Protein 7ULC (pdb70)

Foldseek 3Di:
DLQCQLVQLVVLQVVADFKHFDLVLLLVVLVVCLVVLDFFDAQDPPLADADPPQLNLLSLCLLLLLQADQDDPVHQWDDAPHDIDGHSSLSSNLSNVCVVVPNSLLFLVCQLPPDLVNQQVSRPDPDGGPPSVVSSVQSNLSSVLCVPPVVSTCLSLLVVQVQALSSSLVSCVVRRVSQQDWADAPRHIHGQSQSSSVSLVVLCRNVVCDDSNPHDPNLPGFARQGQQLLLLCVVSVGMDGHPVVLVCLQVLPEDEPRPSVSSSSSSSSRVSLVSSQVSNVVSVNHDRSHRSNSSSSVVSVDDDPPRRHTHHYRD/DVQCQLVQLVVLQVPPDFKHFDLVLLLVVLLVCLVVLPFFDAQDPPLADDDDDQLNLLSLLLLLLLQAAQDDPVGQWADAPRDIDGHSSLSSNLSRVCVVVPNSLLFLVCQLPPDLVNQQVSSPDPDGGPPSVVSSVQSNLSSVLCVPPVVSGVLSLLVVQVQALSSSLVSCVVRRQQQQDWADAPRHIHGQSQSSNVSLVVLCRRVVCDDSNPHPPNLPRFARQGQQLLLLCVVSVRMDGDPVVLVCQQVLPADEPRPSNSSNSRSSSRVSLVSSQVSNVVSVNHDRSHRSNSRSSVVSVPDDPPRRHTHHYDDDTDD

GO terms:
  GO:0106432 queuosine nucleosidase activity (F, EXP)

Solvent-accessible surface area: 24780 Å² total; per-residue (Å²): 66,98,8,0,1,43,25,7,0,62,57,1,37,117,64,20,130,14,2,108,16,46,104,101,13,6,33,119,30,0,102,48,7,14,85,151,129,18,96,10,69,125,33,49,127,127,10,8,43,77,76,48,104,68,24,11,0,8,3,0,0,2,0,0,0,0,10,32,10,18,12,16,125,108,110,3,79,0,106,25,86,74,39,96,49,56,20,32,57,0,0,0,0,0,3,33,46,4,18,93,139,57,36,65,3,27,66,7,76,49,0,23,131,2,67,100,103,46,0,35,98,12,5,52,44,106,40,99,3,14,55,8,82,70,0,2,103,6,2,85,27,0,0,55,23,0,51,152,131,24,66,17,104,0,6,50,0,10,72,77,7,61,123,21,0,2,17,0,0,10,30,0,3,52,6,0,59,19,2,57,33,32,17,43,4,135,34,24,12,2,1,0,3,26,35,0,0,28,0,0,0,9,0,72,7,9,24,111,25,66,68,12,0,13,19,125,28,13,47,79,3,7,1,4,2,24,39,44,1,1,20,0,0,39,80,33,24,0,0,108,14,20,110,58,1,68,72,55,4,48,147,128,75,98,0,96,42,36,25,64,34,12,0,3,0,25,0,1,0,1,20,0,0,11,39,0,65,110,14,0,42,96,90,73,24,87,21,52,5,8,44,0,6,47,8,0,62,32,50,5,77,148,36,72,109,85,31,24,21,32,10,18,26,82,146,84,168,18,14,1,42,85,27,0,53,124,2,15,49,57,2,8,10,2,3,8,21,23,54,12,7,30,112,27,0,117,48,10,12,85,149,116,17,95,16,71,127,35,49,127,120,9,9,38,64,87,46,104,68,25,8,0,7,2,0,0,1,0,0,0,0,10,3,4,16,17,17,123,105,121,3,82,2,100,26,88,72,38,82,44,66,20,29,54,0,0,0,0,0,2,33,45,6,22,97,139,58,39,62,2,26,66,8,75,54,0,23,127,2,67,106,107,49,0,36,99,12,5,54,46,98,40,102,3,18,48,6,84,43,0,1,52,0,1,86,27,0,0,41,16,0,54,136,140,25,63,20,102,0,6,56,0,10,74,78,6,58,127,21,0,6,29,0,0,82,38,0,14,91,6,0,26,5,1,94,27,33,18,87,6,95,81,60,87,1,69,0,18,28,11,0,1,29,0,0,0,7,0,73,7,9,25,115,25,66,69,10,0,13,22,126,31,15,47,74,2,6,1,4,3,25,39,46,1,1,20,1,0,39,82,39,24,0,0,61,11,1,5,51,4,67,70,45,4,50,145,139,67,94,0,84,42,39,21,51,23,12,0,2,0,28,0,2,0,1,7,0,0,11,26,0,66,110,14,0,44,95,106,68,22,88,18,52,5,7,45,0,5,46,5,0,65,33,56,4,70,148,39,76,109,83,28,23,19,47,11,24,15,65,45,133,23,127,152

B-factor: mean 34.34, std 12.75, range [13.86, 100.75]

Nearest PDB structures (foldseek):
  7ulc-assembly1_A  TM=1.003E+00  e=1.151E-54  Sphaerobacter thermophilus DSM 20745
  7u1o-assembly1_A  TM=1.002E+00  e=2.407E-52  Sphaerobacter thermophilus DSM 20745
  7u5a-assembly2_B  TM=1.001E+00  e=9.363E-51  Sphaerobacter thermophilus DSM 20745
  7ugk-assembly1_A  TM=9.350E-01  e=2.989E-27  Homo sapiens
  7ulc-assembly1_A  TM=1.002E+00  e=1.608E-53  Sphaerobacter thermophilus DSM 20745

Radius of gyration: 28.82 Å; Cα contacts (8 Å, |Δi|>4): 1158; chains: 2; bounding box: 84×58×71 Å

Sequence (634 aa):
DRLGVLTTTRRVVEQAQAVWWIDHDAVAQIAEAFAARQVTPPTWNRELHWSDGREALANYILVLDAVNFCFWGEPRWRIEYAGAVYDGYWALAASLKRALEQGVPLTDASYLAEITRDDVATIFAGEGEIPLLDERARILRETGSVLAERFAGRFSDAIAAAGRSAVALVDIVTNAFPSFRDVATYRGEQVRFYKRAQIILVSDLYGAFDGSDLGAFDDLGELTAFANYKVPQVLHHLGILRYAPALHDRLARREEIPAGSPEEVEIRRAATIWGVEELRRALASRGHALDAYQVDWLLWDEGQRLPAGTTLPYHRTRTDRLGVLTTTRRRVVEQQAQAVWIDHDDAVAQIAEAFAARQVTPPTWWNRELHWSDGREALANYILVLDAVNFCFWGEPRWRIEYAGAVYDGYWALAASLKRALEQGVPLTDASYLAEITRDDVATIFAGEGEIPLLDERARILRETGSVLAERFAGRFSSDAIAAAGRSAVALVDIVTNAFPSFRDVATYRGEQVRFYKRAQILVSDLYGAFDGSSDLGAFDDLGELTAFANYKVPQVLHHLGILRYAPALHDRLARREEIPAGSPEEVEIRRAATIIWGVEELRRALASRGHALDAYQVDWLLWDEGQRLPAGTLPYHRTRTIIFYL

Structure (mmCIF, N/CA/C/O backbone):
data_7ULC
#
_entry.id   7ULC
#
_cell.length_a   106.254
_cell.length_b   106.254
_cell.length_c   157.927
_cell.angle_alpha   90.000
_cell.angle_beta   90.000
_cell.angle_gamma   90.000
#
_symmetry.space_group_name_H-M   'P 41 21 2'
#
loop_
_entity.id
_entity.type
_entity.pdbx_description
1 polymer 'Queuosine salvage protein DUF2419'
2 non-polymer 2-amino-5-({[(1S,4S,5R)-4,5-dihydroxycyclopent-2-en-1-yl]amino}methyl)-7-(5-O-phosphono-beta-D-ribofuranosyl)-3,7-dihydro-4H-pyrrolo[2,3-d]pyrimidin-4-one
3 non-polymer DI(HYDROXYETHYL)ETHER
4 water water
#
loop_
_atom_site.group_PDB
_atom_site.id
_atom_site.type_symbol
_atom_site.label_atom_id
_atom_site.label_alt_id
_atom_site.label_comp_id
_atom_site.label_asym_id
_atom_site.label_entity_id
_atom_site.label_seq_id
_atom_site.pdbx_PDB_ins_code
_atom_site.Cartn_x
_atom_site.Cartn_y
_atom_site.Cartn_z
_atom_site.occupancy
_atom_site.B_iso_or_equiv
_atom_site.auth_seq_id
_atom_site.auth_comp_id
_atom_site.auth_asym_id
_atom_site.auth_atom_id
_atom_site.pdbx_PDB_model_num
ATOM 1 N N . ASP A 1 6 ? 47.661 15.289 69.095 1.00 50.83 6 ASP A N 1
ATOM 2 C CA . ASP A 1 6 ? 48.907 14.606 68.608 1.00 45.95 6 ASP A CA 1
ATOM 3 C C . ASP A 1 6 ? 48.821 14.484 67.085 1.00 38.02 6 ASP A C 1
ATOM 4 O O . ASP A 1 6 ? 48.620 13.402 66.524 1.00 43.72 6 ASP A O 1
ATOM 9 N N . ARG A 1 7 ? 48.992 15.627 66.425 1.00 31.25 7 ARG A N 1
ATOM 10 C CA . ARG A 1 7 ? 48.591 15.791 65.046 1.00 30.31 7 ARG A CA 1
ATOM 11 C C . ARG A 1 7 ? 49.548 15.061 64.091 1.00 23.40 7 ARG A C 1
ATOM 12 O O . ARG A 1 7 ? 49.195 14.871 62.951 1.00 32.89 7 ARG A O 1
ATOM 20 N N . LEU A 1 8 ? 50.744 14.651 64.530 1.00 24.07 8 LEU A N 1
ATOM 21 C CA . LEU A 1 8 ? 51.646 13.847 63.644 1.00 25.95 8 LEU A CA 1
ATOM 22 C C . LEU A 1 8 ? 51.563 12.350 63.959 1.00 21.68 8 LEU A C 1
ATOM 23 O O . LEU A 1 8 ? 52.021 11.545 63.161 1.00 25.82 8 LEU A O 1
ATOM 28 N N . GLY A 1 9 ? 51.007 11.987 65.119 1.00 19.12 9 GLY A N 1
ATOM 29 C CA . GLY A 1 9 ? 50.809 10.588 65.516 1.00 19.66 9 GLY A CA 1
ATOM 30 C C . GLY A 1 9 ? 52.054 9.924 66.093 1.00 19.84 9 GLY A C 1
ATOM 31 O O . GLY A 1 9 ? 52.101 8.687 66.201 1.00 20.84 9 GLY A O 1
ATOM 32 N N . VAL A 1 10 ? 53.064 10.718 66.469 1.00 16.63 10 VAL A N 1
ATOM 33 C CA . VAL A 1 10 ? 54.284 10.163 67.045 1.00 17.62 10 VAL A CA 1
ATOM 34 C C . VAL A 1 10 ? 53.981 9.560 68.428 1.00 17.97 10 VAL A C 1
ATOM 35 O O . VAL A 1 10 ? 54.320 8.415 68.681 1.00 18.16 10 VAL A O 1
ATOM 39 N N . LEU A 1 11 ? 53.365 10.329 69.329 1.00 17.68 11 LEU A N 1
ATOM 40 C CA . LEU A 1 11 ? 53.143 9.838 70.710 1.00 18.63 11 LEU A CA 1
ATOM 41 C C . LEU A 1 11 ? 52.209 8.621 70.707 1.00 19.17 11 LEU A C 1
ATOM 42 O O . LEU A 1 11 ? 52.472 7.629 71.385 1.00 19.86 11 LEU A O 1
ATOM 47 N N . THR A 1 12 ? 51.115 8.722 69.953 1.00 19.97 12 THR A N 1
ATOM 48 C CA . THR A 1 12 ? 50.098 7.680 69.852 1.00 21.61 12 THR A CA 1
ATOM 49 C C . THR A 1 12 ? 50.694 6.367 69.328 1.00 19.92 12 THR A C 1
ATOM 50 O O . THR A 1 12 ? 50.474 5.321 69.924 1.00 22.08 12 THR A O 1
ATOM 54 N N . THR A 1 13 ? 51.408 6.415 68.197 1.00 18.58 13 THR A N 1
ATOM 55 C CA . THR A 1 13 ? 51.900 5.184 67.584 1.00 16.25 13 THR A CA 1
ATOM 56 C C . THR A 1 13 ? 53.058 4.610 68.406 1.00 16.53 13 THR A C 1
ATOM 57 O O . THR A 1 13 ? 53.151 3.400 68.541 1.00 17.64 13 THR A O 1
ATOM 61 N N . THR A 1 14 ? 53.921 5.463 68.968 1.00 15.31 14 THR A N 1
ATOM 62 C CA . THR A 1 14 ? 55.029 4.964 69.767 1.00 17.12 14 THR A CA 1
ATOM 63 C C . THR A 1 14 ? 54.516 4.351 71.074 1.00 16.43 14 THR A C 1
ATOM 64 O O . THR A 1 14 ? 55.143 3.447 71.592 1.00 14.70 14 THR A O 1
ATOM 68 N N . ARG A 1 15 ? 53.372 4.819 71.584 1.00 17.48 15 ARG A N 1
ATOM 69 C CA . ARG A 1 15 ? 52.830 4.298 72.841 1.00 19.96 15 ARG A CA 1
ATOM 70 C C . ARG A 1 15 ? 52.437 2.825 72.663 1.00 18.35 15 ARG A C 1
ATOM 71 O O . ARG A 1 15 ? 52.579 2.028 73.591 1.00 19.18 15 ARG A O 1
ATOM 79 N N . ARG A 1 16 ? 51.942 2.465 71.473 1.00 17.61 16 ARG A N 1
ATOM 80 C CA . ARG A 1 16 ? 51.574 1.077 71.186 1.00 20.38 16 ARG A CA 1
ATOM 81 C C . ARG A 1 16 ? 52.807 0.173 71.276 1.00 18.64 16 ARG A C 1
ATOM 82 O O . ARG A 1 16 ? 52.711 -0.984 71.682 1.00 20.14 16 ARG A O 1
ATOM 90 N N . VAL A 1 17 ? 53.963 0.699 70.857 1.00 16.21 17 VAL A N 1
ATOM 91 C CA . VAL A 1 17 ? 55.197 -0.063 70.893 1.00 16.42 17 VAL A CA 1
ATOM 92 C C . VAL A 1 17 ? 55.623 -0.258 72.358 1.00 16.58 17 VAL A C 1
ATOM 93 O O . VAL A 1 17 ? 55.926 -1.372 72.788 1.00 17.90 17 VAL A O 1
ATOM 97 N N . VAL A 1 18 ? 55.622 0.826 73.134 1.00 16.08 18 VAL A N 1
ATOM 98 C CA . VAL A 1 18 ? 56.089 0.767 74.520 1.00 17.57 18 VAL A CA 1
ATOM 99 C C . VAL A 1 18 ? 55.222 -0.224 75.321 1.00 17.27 18 VAL A C 1
ATOM 100 O O . VAL A 1 18 ? 55.746 -1.054 76.068 1.00 20.19 18 VAL A O 1
ATOM 104 N N . GLU A 1 19 ? 53.901 -0.159 75.141 1.00 16.36 19 GLU A N 1
ATOM 105 C CA . GLU A 1 19 ? 52.978 -1.077 75.829 1.00 18.76 19 GLU A CA 1
ATOM 106 C C . GLU A 1 19 ? 53.311 -2.549 75.521 1.00 17.19 19 GLU A C 1
ATOM 107 O O . GLU A 1 19 ? 53.153 -3.388 76.388 1.00 17.75 19 GLU A O 1
ATOM 113 N N . GLN A 1 20 ? 53.760 -2.861 74.299 1.00 16.98 20 GLN A N 1
ATOM 114 C CA . GLN A 1 20 ? 53.983 -4.247 73.878 1.00 18.89 20 GLN A CA 1
ATOM 115 C C . GLN A 1 20 ? 55.468 -4.654 73.932 1.00 17.90 20 GLN A C 1
ATOM 116 O O . GLN A 1 20 ? 55.772 -5.801 73.582 1.00 20.83 20 GLN A O 1
ATOM 122 N N . ALA A 1 21 ? 56.386 -3.741 74.294 1.00 16.05 21 ALA A N 1
ATOM 123 C CA . ALA A 1 21 ? 57.829 -3.947 74.024 1.00 17.05 21 ALA A CA 1
ATOM 124 C C . ALA A 1 21 ? 58.384 -5.074 74.896 1.00 18.58 21 ALA A C 1
ATOM 125 O O . ALA A 1 21 ? 58.115 -5.136 76.098 1.00 20.16 21 ALA A O 1
ATOM 127 N N . GLN A 1 22 ? 59.177 -5.946 74.263 1.00 20.64 22 GLN A N 1
ATOM 128 C CA . GLN A 1 22 ? 59.770 -7.117 74.903 1.00 20.74 22 GLN A CA 1
ATOM 129 C C . GLN A 1 22 ? 61.208 -6.829 75.361 1.00 19.72 22 GLN A C 1
ATOM 130 O O . GLN A 1 22 ? 61.617 -7.350 76.388 1.00 20.62 22 GLN A O 1
ATOM 136 N N . ALA A 1 23 ? 61.975 -6.017 74.617 1.00 18.36 23 ALA A N 1
ATOM 137 C CA . ALA A 1 23 ? 63.438 -5.906 74.884 1.00 20.52 23 ALA A CA 1
ATOM 138 C C . ALA A 1 23 ? 63.775 -4.640 75.684 1.00 20.05 23 ALA A C 1
ATOM 139 O O . ALA A 1 23 ? 64.886 -4.501 76.186 1.00 22.60 23 ALA A O 1
ATOM 141 N N . VAL A 1 24 ? 62.819 -3.719 75.791 1.00 18.44 24 VAL A N 1
ATOM 142 C CA . VAL A 1 24 ? 63.047 -2.412 76.390 1.00 19.73 24 VAL A CA 1
ATOM 143 C C . VAL A 1 24 ? 61.837 -2.085 77.257 1.00 18.58 24 VAL A C 1
ATOM 144 O O . VAL A 1 24 ? 60.714 -2.364 76.861 1.00 19.46 24 VAL A O 1
ATOM 148 N N A TRP A 1 25 ? 62.076 -1.451 78.404 0.50 18.61 25 TRP A N 1
ATOM 149 N N B TRP A 1 25 ? 62.086 -1.495 78.432 0.50 18.98 25 TRP A N 1
ATOM 150 C CA A TRP A 1 25 ? 60.991 -0.911 79.190 0.50 18.76 25 TRP A CA 1
ATOM 151 C CA B TRP A 1 25 ? 61.023 -1.009 79.313 0.50 20.12 25 TRP A CA 1
ATOM 152 C C A TRP A 1 25 ? 61.489 0.261 80.039 0.50 19.29 25 TRP A C 1
ATOM 153 C C B TRP A 1 25 ? 61.493 0.237 80.077 0.50 20.00 25 TRP A C 1
ATOM 154 O O A TRP A 1 25 ? 62.693 0.449 80.246 0.50 18.85 25 TRP A O 1
ATOM 155 O O B TRP A 1 25 ? 62.697 0.457 80.257 0.50 19.26 25 TRP A O 1
ATOM 176 N N . ILE A 1 26 ? 60.517 1.052 80.495 1.00 19.76 26 ILE A N 1
ATOM 177 C CA . ILE A 1 26 ? 60.739 2.227 81.296 1.00 20.82 26 ILE A CA 1
ATOM 178 C C . ILE A 1 26 ? 60.602 1.840 82.774 1.00 21.68 26 ILE A C 1
ATOM 179 O O . ILE A 1 26 ? 59.649 1.137 83.164 1.00 22.08 26 ILE A O 1
ATOM 184 N N . ASP A 1 27 ? 61.558 2.313 83.582 1.00 21.03 27 ASP A N 1
ATOM 185 C CA . ASP A 1 27 ? 61.514 2.210 85.032 1.00 22.57 27 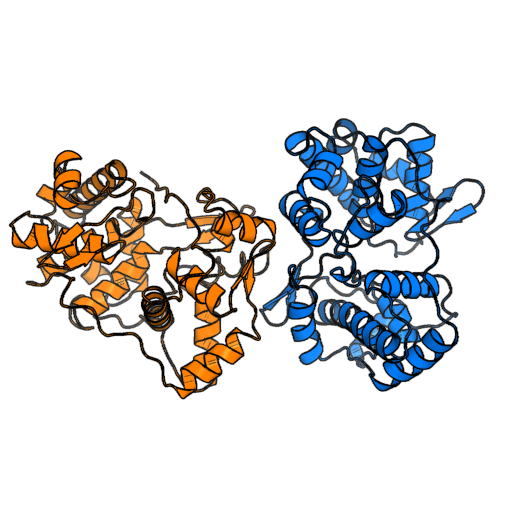ASP A CA 1
ATOM 186 C C . ASP A 1 27 ? 60.940 3.532 85.558 1.00 21.88 27 ASP A C 1
ATOM 187 O O . ASP A 1 27 ? 61.645 4.540 85.629 1.00 21.05 27 ASP A O 1
ATOM 192 N N . HIS A 1 28 ? 59.654 3.512 85.917 1.00 20.02 28 HIS A N 1
ATOM 193 C CA . HIS A 1 28 ? 58.916 4.714 86.269 1.00 22.10 28 HIS A CA 1
ATOM 194 C C . HIS A 1 28 ? 59.383 5.252 87.633 1.00 23.67 28 HIS A C 1
ATOM 195 O O . HIS A 1 28 ? 59.272 6.453 87.907 1.00 25.77 28 HIS A O 1
ATOM 202 N N . ASP A 1 29 ? 59.946 4.371 88.464 1.00 24.90 29 ASP A N 1
ATOM 203 C CA . ASP A 1 29 ? 60.569 4.775 89.726 1.00 27.76 29 ASP A CA 1
ATOM 204 C C . ASP A 1 29 ? 61.792 5.655 89.463 1.00 27.61 29 ASP A C 1
ATOM 205 O O . ASP A 1 29 ? 61.960 6.684 90.114 1.00 28.29 29 ASP A O 1
ATOM 210 N N . ALA A 1 30 ? 62.656 5.221 88.539 1.00 26.05 30 ALA A N 1
ATOM 211 C CA . ALA A 1 30 ? 63.824 6.011 88.151 1.00 25.85 30 ALA A CA 1
ATOM 212 C C . ALA A 1 30 ? 63.369 7.357 87.559 1.00 25.90 30 ALA A C 1
ATOM 213 O O . ALA A 1 30 ? 63.969 8.383 87.849 1.00 29.95 30 ALA A O 1
ATOM 215 N N . VAL A 1 31 ? 62.288 7.359 86.769 1.00 24.31 31 VAL A N 1
ATOM 216 C CA . VAL A 1 31 ? 61.758 8.605 86.203 1.00 24.56 31 VAL A CA 1
ATOM 217 C C . VAL A 1 31 ? 61.501 9.592 87.352 1.00 26.65 31 VAL A C 1
ATOM 218 O O . VAL A 1 31 ? 62.001 10.717 87.317 1.00 29.55 31 VAL A O 1
ATOM 222 N N . ALA A 1 32 ? 60.731 9.153 8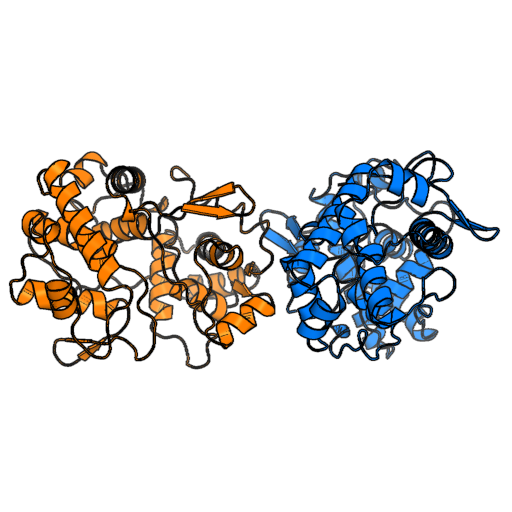8.360 1.00 27.96 32 ALA A N 1
ATOM 223 C CA . ALA A 1 32 ? 60.376 9.974 89.536 1.00 29.28 32 ALA A CA 1
ATOM 224 C C . ALA A 1 32 ? 61.628 10.524 90.224 1.00 30.78 32 ALA A C 1
ATOM 225 O O . ALA A 1 32 ? 61.690 11.710 90.524 1.00 31.66 32 ALA A O 1
ATOM 227 N N . GLN A 1 33 ? 62.601 9.640 90.485 1.00 33.06 33 GLN A N 1
ATOM 228 C CA . GLN A 1 33 ? 63.820 10.001 91.204 1.00 36.14 33 GLN A CA 1
ATOM 229 C C . GLN A 1 33 ? 64.609 11.041 90.396 1.00 33.48 33 GLN A C 1
ATOM 230 O O . GLN A 1 33 ? 65.037 12.044 90.947 1.00 34.94 33 GLN A O 1
ATOM 236 N N . ILE A 1 34 ? 64.773 10.814 89.088 1.00 31.21 34 ILE A N 1
ATOM 237 C CA . ILE A 1 34 ? 65.497 11.745 88.219 1.00 32.55 34 ILE A CA 1
ATOM 238 C C . ILE A 1 34 ? 64.750 13.087 88.160 1.00 34.55 34 ILE A C 1
ATOM 239 O O . ILE A 1 34 ? 65.383 14.137 88.220 1.00 41.13 34 ILE A O 1
ATOM 244 N N . ALA A 1 35 ? 63.417 13.044 88.043 1.00 32.07 35 ALA A N 1
ATOM 245 C CA . ALA A 1 35 ? 62.580 14.258 88.011 1.00 30.49 35 ALA A CA 1
ATOM 246 C C . ALA A 1 35 ? 62.765 15.075 89.299 1.00 33.90 35 ALA A C 1
ATOM 247 O O . ALA A 1 35 ? 62.820 16.307 89.246 1.00 33.33 35 ALA A O 1
ATOM 249 N N . GLU A 1 36 ? 62.846 14.382 90.444 1.00 34.54 36 GLU A N 1
ATOM 250 C CA . GLU A 1 36 ? 63.049 15.009 91.760 1.00 35.65 36 GLU A CA 1
AT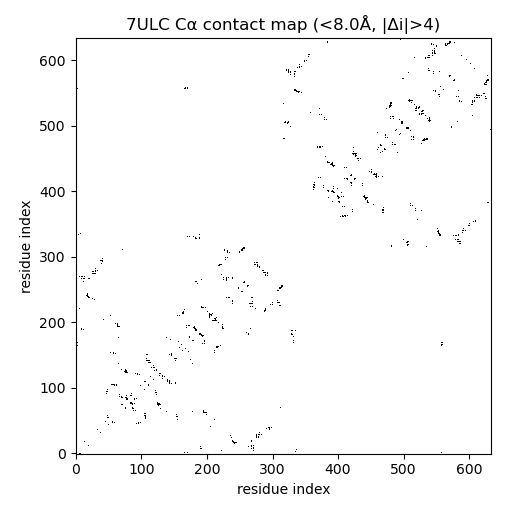OM 251 C C . GLU A 1 36 ? 64.324 15.861 91.729 1.00 35.99 36 GLU A C 1
ATOM 252 O O . GLU A 1 36 ? 64.292 17.044 92.069 1.00 38.73 36 GLU A O 1
ATOM 258 N N . ALA A 1 37 ? 65.433 15.250 91.298 1.00 34.76 37 ALA A N 1
ATOM 259 C CA . ALA A 1 37 ? 66.754 15.898 91.312 1.00 38.80 37 ALA A CA 1
ATOM 260 C C . ALA A 1 37 ? 66.821 17.019 90.264 1.00 39.93 37 ALA A C 1
ATOM 261 O O . ALA A 1 37 ? 67.352 18.085 90.541 1.00 44.19 37 ALA A O 1
ATOM 263 N N . PHE A 1 38 ? 66.285 16.777 89.062 1.00 38.66 38 PHE A N 1
ATOM 264 C CA . PHE A 1 38 ? 66.350 17.778 87.983 1.00 39.16 38 PHE A CA 1
ATOM 265 C C . PHE A 1 38 ? 65.478 18.995 88.333 1.00 35.29 38 PHE A C 1
ATOM 266 O O . PHE A 1 38 ? 65.892 20.126 88.118 1.00 36.28 38 PHE A O 1
ATOM 274 N N . ALA A 1 39 ? 64.281 18.749 88.880 1.00 32.99 39 ALA A N 1
ATOM 275 C CA . ALA A 1 39 ? 63.340 19.811 89.270 1.00 38.52 39 ALA A CA 1
ATOM 276 C C . ALA A 1 39 ? 63.927 20.633 90.419 1.00 41.26 39 ALA A C 1
ATOM 277 O O . ALA A 1 39 ? 63.825 21.857 90.416 1.00 50.77 39 ALA A O 1
ATOM 279 N N . ALA A 1 40 ? 64.536 19.941 91.388 1.00 46.03 40 ALA A N 1
ATOM 280 C CA . ALA A 1 40 ? 65.162 20.574 92.544 1.00 47.24 40 ALA A CA 1
ATOM 281 C C . ALA A 1 40 ? 66.141 21.656 92.076 1.00 51.89 40 ALA A C 1
ATOM 282 O O . ALA A 1 40 ? 66.112 22.763 92.598 1.00 61.70 40 ALA A O 1
ATOM 284 N N . ARG A 1 41 ? 66.983 21.349 91.081 1.00 51.24 41 ARG A N 1
ATOM 285 C CA . ARG A 1 41 ? 67.988 22.326 90.627 1.00 54.79 41 ARG A CA 1
ATOM 286 C C . ARG A 1 41 ? 67.576 22.969 89.292 1.00 52.74 41 ARG A C 1
ATOM 287 O O . ARG A 1 41 ? 68.396 23.609 88.640 1.00 53.62 41 ARG A O 1
ATOM 295 N N . GLN A 1 42 ? 66.297 22.839 88.920 1.00 48.46 42 GLN A N 1
ATOM 296 C CA . GLN A 1 42 ? 65.680 23.598 87.816 1.00 49.66 42 GLN A CA 1
ATOM 297 C C . GLN A 1 42 ? 66.549 23.516 86.551 1.00 48.99 42 GLN A C 1
ATOM 298 O O . GLN A 1 42 ? 66.859 24.536 85.943 1.00 59.15 42 GLN A O 1
ATOM 304 N N . VAL A 1 43 ? 66.936 22.297 86.162 1.00 44.24 43 VAL A N 1
ATOM 305 C CA . VAL A 1 43 ? 67.844 22.094 85.027 1.00 49.44 43 VAL A CA 1
ATOM 306 C C . VAL A 1 43 ? 67.195 22.623 83.745 1.00 49.19 43 VAL A C 1
ATOM 307 O O . VAL A 1 43 ? 65.996 22.455 83.504 1.00 52.69 43 VAL A O 1
ATOM 311 N N . THR A 1 44 ? 68.044 23.233 82.918 1.00 50.52 44 THR A N 1
ATOM 312 C CA . THR A 1 44 ? 67.670 23.944 81.724 1.00 51.46 44 THR A CA 1
ATOM 313 C C . THR A 1 44 ? 68.567 23.437 80.599 1.00 43.32 44 THR A C 1
ATOM 314 O O . THR A 1 44 ? 69.750 23.181 80.824 1.00 38.95 44 THR A O 1
ATOM 318 N N . PRO A 1 45 ? 68.048 23.263 79.363 1.00 44.18 45 PRO A N 1
ATOM 319 C CA . PRO A 1 45 ? 68.900 22.897 78.236 1.00 40.68 45 PRO A CA 1
ATOM 320 C C . PRO A 1 45 ? 69.845 24.058 77.953 1.00 42.44 45 PRO A C 1
ATOM 321 O O . PRO A 1 45 ? 69.498 25.210 78.212 1.00 39.73 45 PRO A O 1
ATOM 325 N N . PRO A 1 46 ? 71.063 23.808 77.425 1.00 43.10 46 PRO A N 1
ATOM 326 C CA . PRO A 1 46 ? 71.944 24.906 77.044 1.00 42.47 46 PRO A CA 1
ATOM 327 C C . PRO A 1 46 ? 71.274 25.713 75.924 1.00 40.82 46 PRO A C 1
ATOM 328 O O . PRO A 1 46 ? 70.373 25.227 75.236 1.00 42.65 46 PRO A O 1
ATOM 332 N N . THR A 1 47 ? 71.711 26.958 75.777 1.00 39.27 47 THR A N 1
ATOM 333 C CA . THR A 1 47 ? 71.200 27.822 74.753 1.00 38.97 47 THR A CA 1
ATOM 334 C C . THR A 1 47 ? 71.756 27.321 73.415 1.00 33.46 47 THR A C 1
ATOM 335 O O . THR A 1 47 ? 72.792 26.642 73.356 1.00 31.23 47 THR A O 1
ATOM 339 N N . TRP A 1 48 ? 71.029 27.613 72.345 1.00 31.08 48 TRP A N 1
ATOM 340 C CA . TRP A 1 48 ? 71.373 27.104 71.043 1.00 39.67 48 TRP A CA 1
ATOM 341 C C . TRP A 1 48 ? 72.768 27.640 70.671 1.00 42.46 48 TRP A C 1
ATOM 342 O O . TRP A 1 48 ? 73.060 28.817 70.877 1.00 49.84 48 TRP A O 1
ATOM 353 N N . ASN A 1 49 ? 73.645 26.748 70.196 1.00 40.14 49 ASN A N 1
ATOM 354 C CA . ASN A 1 49 ? 75.083 27.018 70.079 1.00 42.25 49 ASN A CA 1
ATOM 355 C C . ASN A 1 49 ? 75.353 27.977 68.909 1.00 45.13 49 ASN A C 1
ATOM 356 O O . ASN A 1 49 ? 74.993 27.697 67.767 1.00 50.79 49 ASN A O 1
ATOM 361 N N . ARG A 1 50 ? 76.016 29.100 69.206 1.00 43.72 50 ARG A N 1
ATOM 362 C CA . ARG A 1 50 ? 76.301 30.156 68.226 1.00 50.49 50 ARG A CA 1
ATOM 363 C C . ARG A 1 50 ? 77.728 30.021 67.678 1.00 51.86 50 ARG A C 1
ATOM 364 O O . ARG A 1 50 ? 78.067 30.662 66.677 1.00 49.71 50 ARG A O 1
ATOM 372 N N . GLU A 1 51 ? 78.567 29.214 68.340 1.00 49.62 51 GLU A N 1
ATOM 373 C CA . GLU A 1 51 ? 79.979 29.095 67.978 1.00 51.61 51 GLU A CA 1
ATOM 374 C C . GLU A 1 51 ? 80.131 28.187 66.750 1.00 49.99 51 GLU A C 1
ATOM 375 O O . GLU A 1 51 ? 80.849 28.537 65.820 1.00 54.78 51 GLU A O 1
ATOM 381 N N . LEU A 1 52 ? 79.459 27.028 66.759 1.00 48.70 52 LEU A N 1
ATOM 382 C CA . LEU A 1 52 ? 79.659 25.994 65.732 1.00 48.19 52 LEU A CA 1
ATOM 383 C C . LEU A 1 52 ? 78.524 25.987 64.699 1.00 46.48 52 LEU A C 1
ATOM 384 O O . LEU A 1 52 ? 78.610 25.249 63.715 1.00 52.48 52 LEU A O 1
ATOM 389 N N . HIS A 1 53 ? 77.482 26.803 64.905 1.00 42.83 53 HIS A N 1
ATOM 390 C CA . HIS A 1 53 ? 76.417 26.957 63.909 1.00 42.38 53 HIS A CA 1
ATOM 391 C C . HIS A 1 53 ? 76.661 28.221 63.074 1.00 40.42 53 HIS A C 1
ATOM 392 O O . HIS A 1 53 ? 77.083 29.249 63.585 1.00 38.08 53 HIS A O 1
ATOM 399 N N . TRP A 1 54 ? 76.390 28.105 61.773 1.00 45.71 54 TRP A N 1
ATOM 400 C CA . TRP A 1 54 ? 76.473 29.191 60.803 1.00 48.13 54 TRP A CA 1
ATOM 401 C C . TRP A 1 54 ? 75.424 30.267 61.111 1.00 48.25 54 TRP A C 1
ATOM 402 O O . TRP A 1 54 ? 74.345 29.977 61.636 1.00 46.61 54 TRP A O 1
ATOM 413 N N . SER A 1 55 ? 75.751 31.508 60.744 1.00 48.42 55 SER A N 1
ATOM 414 C CA . SER A 1 55 ? 74.835 32.633 60.848 1.00 52.60 55 SER A CA 1
ATOM 415 C C . SER A 1 55 ? 74.925 33.476 59.573 1.00 52.59 55 SER A C 1
ATOM 416 O O . SER A 1 55 ? 75.988 33.571 58.975 1.00 55.25 55 SER A O 1
ATOM 419 N N . ASP A 1 56 ? 73.795 34.072 59.177 1.00 55.74 56 ASP A N 1
ATOM 420 C CA . ASP A 1 56 ? 73.646 34.726 57.872 1.00 61.64 56 ASP A CA 1
ATOM 421 C C . ASP A 1 56 ? 72.295 35.456 57.819 1.00 53.95 56 ASP A C 1
ATOM 422 O O . ASP A 1 56 ? 71.537 35.430 58.793 1.00 51.23 56 ASP A O 1
ATOM 427 N N . GLY A 1 57 ? 72.007 36.102 56.678 1.00 47.98 57 GLY A N 1
ATOM 428 C CA . GLY A 1 57 ? 70.666 36.634 56.360 1.00 46.14 57 GLY A CA 1
ATOM 429 C C . GLY A 1 57 ? 69.611 35.534 56.400 1.00 43.23 57 GLY A C 1
ATOM 430 O O . GLY A 1 57 ? 69.951 34.354 56.387 1.00 48.75 57 GLY A O 1
ATOM 431 N N . ARG A 1 58 ? 68.331 35.923 56.431 1.00 39.17 58 ARG A N 1
ATOM 432 C CA . ARG A 1 58 ? 67.241 35.007 56.795 1.00 40.18 58 ARG A CA 1
ATOM 433 C C . ARG A 1 58 ? 67.071 33.894 55.748 1.00 41.72 58 ARG A C 1
ATOM 434 O O . ARG A 1 58 ? 66.786 32.755 56.124 1.00 38.97 58 ARG A O 1
ATOM 442 N N . GLU A 1 59 ? 67.249 34.212 54.458 1.00 43.03 59 GLU A N 1
ATOM 443 C CA . GLU A 1 59 ? 67.008 33.241 53.376 1.00 44.94 59 GLU A CA 1
ATOM 444 C C . GLU A 1 59 ? 68.082 32.146 53.414 1.00 44.90 59 GLU A C 1
ATOM 445 O O . GLU A 1 59 ? 67.766 30.953 53.349 1.00 39.98 59 GLU A O 1
ATOM 451 N N . ALA A 1 60 ? 69.346 32.569 53.521 1.00 45.28 60 ALA A N 1
ATOM 452 C CA . ALA A 1 60 ? 70.494 31.664 53.566 1.00 42.81 60 ALA A CA 1
ATOM 453 C C . ALA A 1 60 ? 70.479 30.826 54.854 1.00 39.09 60 ALA A C 1
ATOM 454 O O . ALA A 1 60 ? 70.869 29.656 54.846 1.00 40.81 60 ALA A O 1
ATOM 456 N N . LEU A 1 61 ? 70.037 31.431 55.960 1.00 36.41 61 LEU A N 1
ATOM 457 C CA . LEU A 1 61 ? 70.049 30.772 57.263 1.00 35.08 61 LEU A CA 1
ATOM 458 C C . LEU A 1 61 ? 69.017 29.637 57.282 1.00 34.27 61 LEU A C 1
ATOM 459 O O . LEU A 1 61 ? 69.317 28.532 57.729 1.00 33.87 61 LEU A O 1
ATOM 464 N N . ALA A 1 62 ? 67.809 29.928 56.786 1.00 34.91 62 ALA A N 1
ATOM 465 C CA . ALA A 1 62 ? 66.738 28.937 56.638 1.00 32.39 62 ALA A CA 1
ATOM 466 C C . ALA A 1 62 ? 67.215 27.739 55.806 1.00 33.01 62 ALA A C 1
ATOM 467 O O . ALA A 1 62 ? 66.959 26.588 56.177 1.00 35.71 62 ALA A O 1
ATOM 469 N N . ASN A 1 63 ? 67.883 28.013 54.678 1.00 34.11 63 ASN A N 1
ATOM 470 C CA . ASN A 1 63 ? 68.384 26.962 53.778 1.00 35.01 63 ASN A CA 1
ATOM 471 C C . ASN A 1 63 ? 69.490 26.165 54.480 1.00 36.38 63 ASN A C 1
ATOM 472 O O . ASN A 1 63 ? 69.570 24.948 54.317 1.00 37.80 63 ASN A O 1
ATOM 477 N N . TYR A 1 64 ? 70.339 26.866 55.245 1.00 34.64 64 TYR A N 1
ATOM 478 C CA . TYR A 1 64 ? 71.409 26.236 56.024 1.00 34.92 64 TYR A CA 1
ATOM 479 C C . TYR A 1 64 ? 70.831 25.231 57.031 1.00 32.86 64 TYR A C 1
ATOM 480 O O . TYR A 1 64 ? 71.408 24.163 57.232 1.00 33.66 64 TYR A O 1
ATOM 489 N N . ILE A 1 65 ? 69.728 25.592 57.695 1.00 31.57 65 ILE A N 1
ATOM 490 C CA . ILE A 1 65 ? 69.170 24.740 58.760 1.00 31.60 65 ILE A CA 1
ATOM 491 C C . ILE A 1 65 ? 68.621 23.450 58.132 1.00 30.29 65 ILE A C 1
ATOM 492 O O . ILE A 1 65 ? 68.762 22.372 58.693 1.00 30.72 65 ILE A O 1
ATOM 497 N N . LEU A 1 66 ? 68.008 23.578 56.954 1.00 30.20 66 LEU A N 1
ATOM 498 C CA . LEU A 1 66 ? 67.456 22.450 56.226 1.00 30.66 66 LEU A CA 1
ATOM 499 C C . LEU A 1 66 ? 68.585 21.480 55.842 1.00 32.57 66 LEU A C 1
ATOM 500 O O . LEU A 1 66 ? 68.443 20.261 55.973 1.00 31.69 66 LEU A O 1
ATOM 505 N N . VAL A 1 67 ? 69.716 22.027 55.391 1.00 33.20 67 VAL A N 1
ATOM 506 C CA . VAL A 1 67 ? 70.853 21.213 54.941 1.00 34.47 67 VAL A CA 1
ATOM 507 C C . VAL A 1 67 ? 71.490 20.516 56.150 1.00 33.40 67 VAL A C 1
ATOM 508 O O . VAL A 1 67 ? 71.813 19.325 56.094 1.00 34.45 67 VAL A O 1
ATOM 512 N N . LEU A 1 68 ? 71.668 21.272 57.237 1.00 31.39 68 LEU A N 1
ATOM 513 C CA . LEU A 1 68 ? 72.250 20.752 58.468 1.00 32.03 68 LEU A CA 1
ATOM 514 C C . LEU A 1 68 ? 71.476 19.501 58.906 1.00 32.31 68 LEU A C 1
ATOM 515 O O . LEU A 1 68 ? 72.059 18.443 59.128 1.00 33.17 68 LEU A O 1
ATOM 520 N N . ASP A 1 69 ? 70.151 19.628 58.993 1.00 30.71 69 ASP A N 1
ATOM 521 C CA . ASP A 1 69 ? 69.327 18.569 59.523 1.00 28.67 69 ASP A CA 1
ATOM 522 C C . ASP A 1 69 ? 69.023 17.515 58.450 1.00 25.46 69 ASP A C 1
ATOM 523 O O . ASP A 1 69 ? 68.696 16.398 58.800 1.00 30.47 69 ASP A O 1
ATOM 528 N N . ALA A 1 70 ? 69.212 17.827 57.165 1.00 26.16 70 ALA A N 1
ATOM 529 C CA . ALA A 1 70 ? 69.051 16.798 56.116 1.00 26.43 70 ALA A CA 1
ATOM 530 C C . ALA A 1 70 ? 70.097 15.686 56.282 1.00 26.47 70 ALA A C 1
ATOM 531 O O . ALA A 1 70 ? 69.813 14.528 55.950 1.00 27.62 70 ALA A O 1
ATOM 533 N N . VAL A 1 71 ? 71.290 16.039 56.786 1.00 24.38 71 VAL A N 1
ATOM 534 C CA . VAL A 1 71 ? 72.398 15.082 56.900 1.00 27.27 71 VAL A CA 1
ATOM 535 C C . VAL A 1 71 ? 72.774 14.860 58.374 1.00 25.44 71 VAL A C 1
ATOM 536 O O . VAL A 1 71 ? 73.869 14.406 58.664 1.00 28.37 71 VAL A O 1
ATOM 540 N N . ASN A 1 72 ? 71.832 15.106 59.292 1.00 27.27 72 ASN A N 1
ATOM 541 C CA . ASN A 1 72 ? 72.077 14.995 60.730 1.00 25.55 72 ASN A CA 1
ATOM 542 C C . ASN A 1 72 ? 71.721 13.577 61.205 1.00 26.76 72 ASN A C 1
ATOM 543 O O . ASN A 1 72 ? 70.647 13.347 61.785 1.00 23.64 72 ASN A O 1
ATOM 548 N N . PHE A 1 73 ? 72.648 12.640 60.965 1.00 27.45 73 PHE A N 1
ATOM 549 C CA . PHE A 1 73 ? 72.479 11.232 61.330 1.00 28.40 73 PHE A CA 1
ATOM 550 C C . PHE A 1 73 ? 73.829 10.502 61.295 1.00 29.44 73 PHE A C 1
ATOM 551 O O . PHE A 1 73 ? 74.753 10.913 60.582 1.00 31.57 73 PHE A O 1
ATOM 559 N N . CYS A 1 74 ? 73.907 9.440 62.109 1.00 31.04 74 CYS A N 1
ATOM 560 C CA . CYS A 1 74 ? 74.884 8.311 62.068 1.00 34.02 74 CYS A CA 1
ATOM 561 C C . CYS A 1 74 ? 76.346 8.764 61.921 1.00 35.03 74 CYS A C 1
ATOM 562 O O . CYS A 1 74 ? 76.889 8.790 60.813 1.00 37.05 74 CYS A O 1
ATOM 565 N N . PHE A 1 75 ? 77.010 9.029 63.051 1.00 30.73 75 PHE A N 1
ATOM 566 C CA . PHE A 1 75 ? 78.382 9.538 63.027 1.00 32.47 75 PHE A CA 1
ATOM 567 C C . PHE A 1 75 ? 79.382 8.518 63.591 1.00 35.16 75 PHE A C 1
ATOM 568 O O . PHE A 1 75 ? 80.590 8.768 63.567 1.00 36.43 75 PHE A O 1
ATOM 576 N N . TRP A 1 76 ? 78.889 7.375 64.080 1.00 33.52 76 TRP A N 1
ATOM 577 C CA . TRP A 1 76 ? 79.745 6.358 64.704 1.00 34.18 76 TRP A CA 1
ATOM 578 C C . TRP A 1 76 ? 80.410 5.493 63.623 1.00 34.97 76 TRP A C 1
ATOM 579 O O . TRP A 1 76 ? 80.011 5.501 62.460 1.00 36.23 76 TRP A O 1
ATOM 590 N N . GLY A 1 77 ? 81.421 4.727 64.042 1.00 39.32 77 GLY A N 1
ATOM 591 C CA . GLY A 1 77 ? 82.228 3.892 63.164 1.00 44.30 77 GLY A CA 1
ATOM 592 C C . GLY A 1 77 ? 83.700 4.014 63.507 1.00 49.37 77 GLY A C 1
ATOM 593 O O . GLY A 1 77 ? 84.123 5.014 64.091 1.00 51.37 77 GLY A O 1
ATOM 594 N N . GLU A 1 78 ? 84.471 2.985 63.137 1.00 52.78 78 GLU A N 1
ATOM 595 C CA . GLU A 1 78 ? 85.920 2.919 63.343 1.00 55.55 78 GLU A CA 1
ATOM 596 C C . GLU A 1 78 ? 86.598 2.796 61.978 1.00 56.15 78 GLU A C 1
ATOM 597 O O . GLU A 1 78 ? 86.134 2.027 61.139 1.00 67.67 78 GLU A O 1
ATOM 603 N N . PRO A 1 79 ? 87.680 3.552 61.742 1.00 59.73 79 PRO A N 1
ATOM 604 C CA . PRO A 1 79 ? 88.244 4.525 62.667 1.00 57.41 79 PRO A CA 1
ATOM 605 C C . PRO A 1 79 ? 87.354 5.772 62.808 1.00 55.64 79 PRO A C 1
ATOM 606 O O . PRO A 1 79 ? 86.795 6.255 61.815 1.00 54.72 79 PRO A O 1
ATOM 610 N N . ARG A 1 80 ? 87.224 6.265 64.047 1.00 48.56 80 ARG A N 1
ATOM 611 C CA . ARG A 1 80 ? 86.321 7.352 64.385 1.00 47.36 80 ARG A CA 1
ATOM 612 C C . ARG A 1 80 ? 86.544 8.510 63.407 1.00 48.29 80 ARG A C 1
ATOM 613 O O . ARG A 1 80 ? 87.687 8.878 63.116 1.00 55.01 80 ARG A O 1
ATOM 621 N N . TRP A 1 81 ? 85.437 9.066 62.902 1.00 44.57 81 TRP A N 1
ATOM 622 C CA . TRP A 1 81 ? 85.472 10.240 62.048 1.00 44.31 81 TRP A CA 1
ATOM 623 C C . TRP A 1 81 ? 85.615 11.487 62.926 1.00 42.23 81 TRP A C 1
ATOM 624 O O . TRP A 1 81 ? 84.786 11.710 63.812 1.00 40.68 81 TRP A O 1
ATOM 635 N N . ARG A 1 82 ? 86.670 12.273 62.667 1.00 43.91 82 ARG A N 1
ATOM 636 C CA . ARG A 1 82 ? 86.959 13.504 63.394 1.00 45.82 82 ARG A CA 1
ATOM 637 C C . ARG A 1 82 ? 87.329 14.616 62.411 1.00 46.26 82 ARG A C 1
ATOM 638 O O . ARG A 1 82 ? 87.899 14.362 61.357 1.00 51.51 82 ARG A O 1
ATOM 646 N N . ILE A 1 83 ? 87.032 15.850 62.821 1.00 47.64 83 ILE A N 1
ATOM 647 C CA . ILE A 1 83 ? 87.245 17.061 62.042 1.00 46.83 83 ILE A CA 1
ATOM 648 C C . ILE A 1 83 ? 88.074 18.039 62.876 1.00 47.09 83 ILE A C 1
ATOM 649 O O . ILE A 1 83 ? 87.830 18.192 64.073 1.00 51.19 83 ILE A O 1
ATOM 654 N N . GLU A 1 84 ? 89.033 18.695 62.212 1.00 48.43 84 GLU A N 1
ATOM 655 C CA . GLU A 1 84 ? 89.806 19.813 62.763 1.00 53.51 84 GLU A CA 1
ATOM 656 C C . GLU A 1 84 ? 89.191 21.115 62.221 1.00 47.89 84 GLU A C 1
ATOM 657 O O . GLU A 1 84 ? 89.044 21.280 61.005 1.00 48.33 84 GLU A O 1
ATOM 663 N N . TYR A 1 85 ? 88.788 22.010 63.131 1.00 46.30 85 TYR A N 1
ATOM 664 C CA . TYR A 1 85 ? 88.239 23.317 62.761 1.00 50.87 85 TYR A CA 1
ATOM 665 C C . TYR A 1 85 ? 88.591 24.367 63.820 1.00 52.13 85 TYR A C 1
ATOM 666 O O . TYR A 1 85 ? 88.236 24.228 64.994 1.00 48.53 85 TYR A O 1
ATOM 675 N N . ALA A 1 86 ? 89.264 25.432 63.372 1.00 49.60 86 ALA A N 1
ATOM 676 C CA . ALA A 1 86 ? 89.506 26.604 64.180 1.00 48.40 86 ALA A CA 1
ATOM 677 C C . ALA A 1 86 ? 90.209 26.200 65.484 1.00 49.36 86 ALA A C 1
ATOM 678 O O . ALA A 1 86 ? 89.868 26.690 66.562 1.00 48.58 86 ALA A O 1
ATOM 680 N N . GLY A 1 87 ? 91.185 25.290 65.360 1.00 47.63 87 GLY A N 1
ATOM 681 C CA . GLY A 1 87 ? 92.105 24.925 66.435 1.00 50.16 87 GLY A CA 1
ATOM 682 C C . GLY A 1 87 ? 91.485 23.978 67.450 1.00 51.05 87 GLY A C 1
ATOM 683 O O . GLY A 1 87 ? 91.911 23.941 68.604 1.00 57.87 87 GLY A O 1
ATOM 684 N N . ALA A 1 88 ? 90.478 23.210 67.026 1.00 46.93 88 ALA A N 1
ATOM 685 C CA . ALA A 1 88 ? 89.893 22.180 67.871 1.00 50.07 88 ALA A CA 1
ATOM 686 C C . ALA A 1 88 ? 89.456 20.997 67.002 1.00 49.93 88 ALA A C 1
ATOM 687 O O . ALA A 1 88 ? 89.165 21.154 65.811 1.00 51.41 88 ALA A O 1
ATOM 689 N N . VAL A 1 89 ? 89.450 19.814 67.620 1.00 49.22 89 VAL A N 1
ATOM 690 C CA . VAL A 1 89 ? 89.052 18.573 66.980 1.00 50.52 89 VAL A CA 1
ATOM 691 C C . VAL A 1 89 ? 87.650 18.215 67.484 1.00 45.76 89 VAL A C 1
ATOM 692 O O . VAL A 1 89 ? 87.360 18.309 68.681 1.00 43.23 89 VAL A O 1
ATOM 696 N N . TYR A 1 90 ? 86.782 17.823 66.549 1.00 46.77 90 TYR A N 1
ATOM 697 C CA . TYR A 1 90 ? 85.390 17.510 66.839 1.00 44.82 90 TYR A CA 1
ATOM 698 C C . TYR A 1 90 ? 85.045 16.139 66.253 1.00 42.54 90 TYR A C 1
ATOM 699 O O . TYR A 1 90 ? 85.677 15.702 65.286 1.00 40.96 90 TYR A O 1
ATOM 708 N N . ASP A 1 91 ? 84.052 15.479 66.861 1.00 38.10 91 ASP A N 1
ATOM 709 C CA . ASP A 1 91 ? 83.450 14.257 66.331 1.00 38.63 91 ASP A CA 1
ATOM 710 C C . ASP A 1 91 ? 81.928 14.339 66.517 1.00 37.96 91 ASP A C 1
ATOM 711 O O . ASP A 1 91 ? 81.417 15.273 67.140 1.00 36.82 91 ASP A O 1
ATOM 716 N N . GLY A 1 92 ? 81.213 13.360 65.959 1.00 34.56 92 GLY A N 1
ATOM 717 C CA . GLY A 1 92 ? 79.765 13.325 66.032 1.00 31.74 92 GLY A CA 1
ATOM 718 C C . GLY A 1 92 ? 79.149 14.562 65.401 1.00 32.67 92 GLY A C 1
ATOM 719 O O . GLY A 1 92 ? 79.673 15.089 64.410 1.00 34.98 92 GLY A O 1
ATOM 720 N N . TYR A 1 93 ? 78.059 15.044 66.007 1.00 30.02 93 TYR A N 1
ATOM 721 C CA . TYR A 1 93 ? 77.272 16.159 65.478 1.00 30.76 93 TYR A CA 1
ATOM 722 C C . TYR A 1 93 ? 78.144 17.412 65.315 1.00 31.56 93 TYR A C 1
ATOM 723 O O . TYR A 1 93 ? 78.053 18.093 64.296 1.00 34.85 93 TYR A O 1
ATOM 732 N N . TRP A 1 94 ? 78.978 17.726 66.311 1.00 30.75 94 TRP A N 1
ATOM 733 C CA . TRP A 1 94 ? 79.780 18.956 66.247 1.00 30.64 94 TRP A CA 1
ATOM 734 C C . TRP A 1 94 ? 80.749 18.905 65.057 1.00 31.01 94 TRP A C 1
ATOM 735 O O . TRP A 1 94 ? 81.094 19.947 64.495 1.00 35.20 94 TRP A O 1
ATOM 746 N N . ALA A 1 95 ? 81.183 17.698 64.681 1.00 32.43 95 ALA A N 1
ATOM 747 C CA . ALA A 1 95 ? 82.001 17.507 63.490 1.00 35.11 95 ALA A CA 1
ATOM 748 C C . ALA A 1 95 ? 81.178 17.861 62.249 1.00 34.42 95 ALA A C 1
ATOM 749 O O . ALA A 1 95 ? 81.698 18.486 61.324 1.00 36.80 95 ALA A O 1
ATOM 751 N N . LEU A 1 96 ? 79.900 17.455 62.241 1.00 33.63 96 LEU A N 1
ATOM 752 C CA . LEU A 1 96 ? 78.987 17.814 61.159 1.00 34.41 96 LEU A CA 1
ATOM 753 C C . LEU A 1 96 ? 78.886 19.344 61.078 1.00 34.57 96 LEU A C 1
ATOM 754 O O . LEU A 1 96 ? 79.158 19.929 60.027 1.00 42.92 96 LEU A O 1
ATOM 759 N N . ALA A 1 97 ? 78.501 19.971 62.197 1.00 33.83 97 ALA A N 1
ATOM 760 C CA . ALA A 1 97 ? 78.291 21.425 62.296 1.00 37.44 97 ALA A CA 1
ATOM 761 C C . ALA A 1 97 ? 79.550 22.183 61.860 1.00 37.99 97 ALA A C 1
ATOM 762 O O . ALA A 1 97 ? 79.479 23.080 61.016 1.00 40.68 97 ALA A O 1
ATOM 764 N N . ALA A 1 98 ? 80.695 21.821 62.448 1.00 36.07 98 ALA A N 1
ATOM 765 C CA . ALA A 1 98 ? 81.966 22.473 62.148 1.00 36.70 98 ALA A CA 1
ATOM 766 C C . ALA A 1 98 ? 82.273 22.339 60.651 1.00 39.55 98 ALA A C 1
ATOM 767 O O . ALA A 1 98 ? 82.673 23.317 60.013 1.00 42.28 98 ALA A O 1
ATOM 769 N N . SER A 1 99 ? 82.053 21.138 60.094 1.00 37.91 99 SER A N 1
ATOM 770 C CA . SER A 1 99 ? 82.370 20.851 58.685 1.00 39.60 99 SER A CA 1
ATOM 771 C C . SER A 1 99 ? 81.608 21.801 57.751 1.00 42.49 99 SER A C 1
ATOM 772 O O . SER A 1 99 ? 82.181 22.328 56.791 1.00 45.21 99 SER A O 1
ATOM 775 N N . LEU A 1 100 ? 80.318 22.007 58.037 1.00 41.97 100 LEU A N 1
ATOM 776 C CA . LEU A 1 100 ? 79.459 22.875 57.232 1.00 42.56 100 LEU A CA 1
ATOM 777 C C . LEU A 1 100 ? 79.884 24.340 57.391 1.00 43.23 100 LEU A C 1
ATOM 778 O O . LEU A 1 100 ? 79.967 25.069 56.405 1.00 47.18 100 LEU A O 1
ATOM 783 N N . LYS A 1 101 ? 80.151 24.757 58.633 1.00 43.12 101 LYS A N 1
ATOM 784 C CA . LYS A 1 101 ? 80.585 26.119 58.927 1.00 43.77 101 LYS A CA 1
ATOM 785 C C . LYS A 1 101 ? 81.884 26.415 58.168 1.00 43.22 101 LYS A C 1
ATOM 786 O O . LYS A 1 101 ? 81.985 27.442 57.520 1.00 49.08 101 LYS A O 1
ATOM 792 N N . ARG A 1 102 ? 82.846 25.485 58.252 1.00 44.63 102 ARG A N 1
ATOM 793 C CA . ARG A 1 102 ? 84.149 25.545 57.559 1.00 49.17 102 ARG A CA 1
ATOM 794 C C . ARG A 1 102 ? 83.946 25.714 56.045 1.00 50.06 102 ARG A C 1
ATOM 795 O O . ARG A 1 102 ? 84.601 26.541 55.420 1.00 56.90 102 ARG A O 1
ATOM 803 N N . ALA A 1 103 ? 83.052 24.906 55.462 1.00 51.25 103 ALA A N 1
ATOM 804 C CA . ALA A 1 103 ? 82.791 24.932 54.020 1.00 50.31 103 ALA A CA 1
ATOM 805 C C . ALA A 1 103 ? 82.219 26.296 53.613 1.00 51.28 103 ALA A C 1
ATOM 806 O O . ALA A 1 103 ? 82.662 26.893 52.623 1.00 60.02 103 ALA A O 1
ATOM 808 N N . LEU A 1 104 ? 81.250 26.786 54.394 1.00 45.49 104 LEU A N 1
ATOM 809 C CA . LEU A 1 104 ? 80.555 28.040 54.092 1.00 49.76 104 LEU A CA 1
ATOM 810 C C . LEU A 1 104 ? 81.504 29.239 54.235 1.00 52.48 104 LEU A C 1
ATOM 811 O O . LEU A 1 104 ? 81.427 30.186 53.437 1.00 55.99 104 LEU A O 1
ATOM 816 N N . GLU A 1 105 ? 82.385 29.196 55.242 1.00 53.90 105 GLU A N 1
ATOM 817 C CA . GLU A 1 105 ? 83.366 30.263 55.475 1.00 59.91 105 GLU A CA 1
ATOM 818 C C . GLU A 1 105 ? 84.312 30.379 54.275 1.00 64.45 105 GLU A C 1
ATOM 819 O O . GLU A 1 105 ? 84.627 31.484 53.840 1.00 67.91 105 GLU A O 1
ATOM 825 N N . GLN A 1 106 ? 84.744 29.229 53.748 1.00 62.38 106 GLN A N 1
ATOM 826 C CA . GLN A 1 106 ? 85.621 29.157 52.580 1.00 59.79 106 GLN A CA 1
ATOM 827 C C . GLN A 1 106 ? 84.817 29.399 51.294 1.00 57.64 106 GLN A C 1
ATOM 828 O O . GLN A 1 106 ? 85.364 29.327 50.194 1.00 60.85 106 GLN A O 1
ATOM 834 N N . GLY A 1 107 ? 83.515 29.664 51.443 1.00 57.49 107 GLY A N 1
ATOM 835 C CA . GLY A 1 107 ? 82.677 30.193 50.380 1.00 57.90 107 GLY A CA 1
ATOM 836 C C . GLY A 1 107 ? 82.090 29.109 49.490 1.00 56.35 107 GLY A C 1
ATOM 837 O O . GLY A 1 107 ? 81.762 29.383 48.341 1.00 59.64 107 GLY A O 1
ATOM 838 N N . VAL A 1 108 ? 81.947 27.886 50.015 1.00 56.04 108 VAL A N 1
ATOM 839 C CA . VAL A 1 108 ? 81.197 26.824 49.324 1.00 55.11 108 VAL A CA 1
ATOM 840 C C . VAL A 1 108 ? 79.716 27.192 49.415 1.00 46.60 108 VAL A C 1
ATOM 841 O O . VAL A 1 108 ? 79.203 27.385 50.514 1.00 53.19 108 VAL A O 1
ATOM 845 N N . PRO A 1 109 ? 78.981 27.324 48.284 1.00 51.03 109 PRO A N 1
ATOM 846 C CA . PRO A 1 109 ? 77.586 27.775 48.329 1.00 52.02 109 PRO A CA 1
ATOM 847 C C . PRO A 1 109 ? 76.582 26.686 48.757 1.00 52.65 109 PRO A C 1
ATOM 848 O O . PRO A 1 109 ? 75.713 26.289 47.973 1.00 52.92 109 PRO A O 1
ATOM 852 N N . LEU A 1 110 ? 76.669 26.258 50.025 1.00 46.95 110 LEU A N 1
ATOM 853 C CA . LEU A 1 110 ? 75.863 25.137 50.562 1.00 49.22 110 LEU A CA 1
ATOM 854 C C . LEU A 1 110 ? 74.415 25.568 50.837 1.00 49.79 110 LEU A C 1
ATOM 855 O O . LEU A 1 110 ? 73.580 24.723 51.153 1.00 53.39 110 LEU A O 1
ATOM 860 N N . THR A 1 111 ? 74.129 26.872 50.756 1.00 41.31 111 THR A N 1
ATOM 861 C CA . THR A 1 111 ? 72.787 27.389 50.959 1.00 44.02 111 THR A CA 1
ATOM 862 C C . THR A 1 111 ? 72.092 27.625 49.614 1.00 44.86 111 THR A C 1
ATOM 863 O O . THR A 1 111 ? 70.933 28.037 49.598 1.00 47.98 111 THR A O 1
ATOM 867 N N . ASP A 1 112 ? 72.798 27.367 48.505 1.00 48.49 112 ASP A N 1
ATOM 868 C CA . ASP A 1 112 ? 72.265 27.579 47.156 1.00 51.75 112 ASP A CA 1
ATOM 869 C C . ASP A 1 112 ? 71.736 26.254 46.588 1.00 51.75 112 ASP A C 1
ATOM 870 O O . ASP A 1 112 ? 72.494 25.298 46.402 1.00 46.56 112 ASP A O 1
ATOM 875 N N . ALA A 1 113 ? 70.436 26.238 46.273 1.00 52.12 113 ALA A N 1
ATOM 876 C CA . ALA A 1 113 ? 69.723 25.050 45.794 1.00 51.86 113 ALA A CA 1
ATOM 877 C C . ALA A 1 113 ? 70.411 24.448 44.558 1.00 53.92 113 ALA A C 1
ATOM 878 O O . ALA A 1 113 ? 70.536 23.225 44.466 1.00 54.00 113 ALA A O 1
ATOM 880 N N . SER A 1 114 ? 70.850 25.306 43.625 1.00 51.28 114 SER A N 1
ATOM 881 C CA . SER A 1 114 ? 71.450 24.876 42.346 1.00 51.08 114 SER A CA 1
ATOM 882 C C . SER A 1 114 ? 72.738 24.083 42.593 1.00 50.11 114 SER A C 1
ATOM 883 O O . SER A 1 114 ? 73.041 23.133 41.863 1.00 55.61 114 SER A O 1
ATOM 886 N N . TYR A 1 115 ? 73.508 24.507 43.600 1.00 48.02 115 TYR A N 1
ATOM 887 C CA . TYR A 1 115 ? 74.747 23.839 43.956 1.00 47.75 115 TYR A CA 1
ATOM 888 C C . TYR A 1 115 ? 74.427 22.488 44.610 1.00 46.75 115 TYR A C 1
ATOM 889 O O . TYR A 1 115 ? 75.038 21.474 44.278 1.00 47.68 115 TYR A O 1
ATOM 898 N N . LEU A 1 116 ? 73.461 22.486 45.536 1.00 47.45 116 LEU A N 1
ATOM 899 C CA . LEU A 1 116 ? 73.080 21.275 46.268 1.00 45.76 116 LEU A CA 1
ATOM 900 C C . LEU A 1 116 ? 72.562 20.210 45.292 1.00 45.27 116 LEU A C 1
ATOM 901 O O . LEU A 1 116 ? 72.947 19.051 45.399 1.00 44.17 116 LEU A O 1
ATOM 906 N N . ALA A 1 117 ? 71.727 20.621 44.329 1.00 43.22 117 ALA A N 1
ATOM 907 C CA . ALA A 1 117 ? 71.104 19.703 43.362 1.00 44.26 117 ALA A CA 1
ATOM 908 C C . ALA A 1 117 ? 72.166 18.894 42.601 1.00 47.29 117 ALA A C 1
ATOM 909 O O . ALA A 1 117 ? 71.895 17.764 42.188 1.00 50.06 117 ALA A O 1
ATOM 911 N N . GLU A 1 118 ? 73.363 19.479 42.431 1.00 52.63 118 GLU A N 1
ATOM 912 C CA . GLU A 1 118 ? 74.446 18.929 41.599 1.00 55.80 118 GLU A CA 1
ATOM 913 C C . GLU A 1 118 ? 75.633 18.426 42.432 1.00 54.49 118 GLU A C 1
ATOM 914 O O . GLU A 1 118 ? 76.554 17.839 41.867 1.00 61.57 118 GLU A O 1
ATOM 920 N N . ILE A 1 119 ? 75.631 18.660 43.750 1.00 52.12 119 ILE A N 1
ATOM 921 C CA . ILE A 1 119 ? 76.807 18.372 44.580 1.00 53.36 119 ILE A CA 1
ATOM 922 C C . ILE A 1 119 ? 77.247 16.921 44.336 1.00 53.82 119 ILE A C 1
ATOM 923 O O . ILE A 1 119 ? 76.412 16.018 44.217 1.00 52.66 119 ILE A O 1
ATOM 928 N N . THR A 1 120 ? 78.568 16.721 44.260 1.00 53.40 120 THR A N 1
ATOM 929 C CA . THR A 1 120 ? 79.169 15.432 43.924 1.00 53.47 120 THR A CA 1
ATOM 930 C C . THR A 1 120 ? 79.720 14.766 45.190 1.00 54.73 120 THR A C 1
ATOM 931 O O . THR A 1 120 ? 79.807 15.375 46.254 1.00 52.55 120 THR A O 1
ATOM 935 N N . ARG A 1 121 ? 80.112 13.502 45.023 1.00 55.98 121 ARG A N 1
ATOM 936 C CA . ARG A 1 121 ? 80.691 12.663 46.060 1.00 56.93 121 ARG A CA 1
ATOM 937 C C . ARG A 1 121 ? 82.008 13.279 46.556 1.00 59.09 121 ARG A C 1
ATOM 938 O O . ARG A 1 121 ? 82.288 13.270 47.762 1.00 55.39 121 ARG A O 1
ATOM 946 N N . ASP A 1 122 ? 82.798 13.823 45.617 1.00 56.72 122 ASP A N 1
ATOM 947 C CA . ASP A 1 122 ? 84.110 14.423 45.899 1.00 58.22 122 ASP A CA 1
ATOM 948 C C . ASP A 1 122 ? 83.940 15.743 46.664 1.00 51.57 122 ASP A C 1
ATOM 949 O O . ASP A 1 122 ? 84.746 16.057 47.544 1.00 52.53 122 ASP A O 1
ATOM 954 N N . ASP A 1 123 ? 82.907 16.517 46.304 1.00 52.70 123 ASP A N 1
ATOM 955 C CA . ASP A 1 123 ? 82.532 17.734 47.024 1.00 55.98 123 ASP A CA 1
ATOM 956 C C . ASP A 1 123 ? 82.308 17.408 48.507 1.00 52.09 123 ASP A C 1
ATOM 957 O O . ASP A 1 123 ? 82.890 18.059 49.376 1.00 53.11 123 ASP A O 1
ATOM 962 N N . VAL A 1 124 ? 81.475 16.399 48.798 1.00 47.88 124 VAL A N 1
ATOM 963 C CA . VAL A 1 124 ? 81.095 16.130 50.195 1.00 49.77 124 VAL A CA 1
ATOM 964 C C . VAL A 1 124 ? 82.282 15.477 50.921 1.00 46.10 124 VAL A C 1
ATOM 965 O O . VAL A 1 124 ? 82.478 15.741 52.104 1.00 46.92 124 VAL A O 1
ATOM 969 N N . ALA A 1 125 ? 83.073 14.654 50.215 1.00 45.10 125 ALA A N 1
ATOM 970 C CA . ALA A 1 125 ? 84.301 14.046 50.780 1.00 48.26 125 ALA A CA 1
ATOM 971 C C . ALA A 1 125 ? 85.264 15.145 51.257 1.00 50.59 125 ALA A C 1
ATOM 972 O O . ALA A 1 125 ? 85.928 14.998 52.289 1.00 49.59 125 ALA A O 1
ATOM 974 N N . THR A 1 126 ? 85.331 16.239 50.490 1.00 54.20 126 THR A N 1
ATOM 975 C CA . THR A 1 126 ? 86.166 17.398 50.812 1.00 53.96 126 THR A CA 1
ATOM 976 C C . THR A 1 126 ? 85.584 18.137 52.021 1.00 51.37 126 THR A C 1
ATOM 977 O O . THR A 1 126 ? 86.297 18.392 52.997 1.00 52.27 126 THR A O 1
ATOM 981 N N . ILE A 1 127 ? 84.290 18.472 51.932 1.00 48.83 127 ILE A N 1
ATOM 982 C CA . ILE A 1 127 ? 83.574 19.226 52.966 1.00 47.05 127 ILE A CA 1
ATOM 983 C C . ILE A 1 127 ? 83.771 18.534 54.327 1.00 46.19 127 ILE A C 1
ATOM 984 O O . ILE A 1 127 ? 83.987 19.214 55.331 1.00 49.35 127 ILE A O 1
ATOM 989 N N . PHE A 1 128 ? 83.720 17.192 54.350 1.00 45.81 128 PHE A N 1
ATOM 990 C CA . PHE A 1 128 ? 83.827 16.407 55.595 1.00 44.51 128 PHE A CA 1
ATOM 991 C C . PHE A 1 128 ? 85.190 15.710 55.725 1.00 43.27 128 PHE A C 1
ATOM 992 O O . PHE A 1 128 ? 85.289 14.706 56.427 1.00 44.12 128 PHE A O 1
ATOM 1000 N N . ALA A 1 129 ? 86.236 16.234 55.072 1.00 46.15 129 ALA A N 1
ATOM 1001 C CA . ALA A 1 129 ? 87.578 15.647 55.170 1.00 45.74 129 ALA A CA 1
ATOM 1002 C C . ALA A 1 129 ? 88.112 15.822 56.597 1.00 49.26 129 ALA A C 1
ATOM 1003 O O . ALA A 1 129 ? 87.957 16.882 57.199 1.00 52.71 129 ALA A O 1
ATOM 1005 N N . GLY A 1 130 ? 88.749 14.765 57.111 1.00 47.18 130 GLY A N 1
ATOM 1006 C CA . GLY A 1 130 ? 89.328 14.726 58.452 1.00 44.85 130 GLY A CA 1
ATOM 1007 C C . GLY A 1 130 ? 90.004 13.390 58.701 1.00 43.10 130 GLY A C 1
ATOM 1008 O O . GLY A 1 130 ? 90.493 12.776 57.766 1.00 41.75 130 GLY A O 1
ATOM 1009 N N . GLU A 1 131 ? 90.030 12.950 59.964 1.00 46.98 131 GLU A N 1
ATOM 1010 C CA . GLU A 1 131 ? 90.437 11.587 60.315 1.00 52.78 131 GLU A CA 1
ATOM 1011 C C . GLU A 1 131 ? 89.279 10.644 59.973 1.00 53.38 131 GLU A C 1
ATOM 1012 O O . GLU A 1 131 ? 88.115 10.977 60.199 1.00 51.62 131 GLU A O 1
ATOM 1018 N N . GLY A 1 132 ? 89.616 9.472 59.427 1.00 52.13 132 GLY A N 1
ATOM 1019 C CA . GLY A 1 132 ? 88.638 8.544 58.888 1.00 48.60 132 GLY A CA 1
ATOM 1020 C C . GLY A 1 132 ? 87.786 9.206 57.818 1.00 50.49 132 GLY A C 1
ATOM 1021 O O . GLY A 1 132 ? 88.258 10.049 57.057 1.00 51.87 132 GLY A O 1
ATOM 1022 N N . GLU A 1 133 ? 86.510 8.828 57.781 1.00 48.11 133 GLU A N 1
ATOM 1023 C CA . GLU A 1 133 ? 85.577 9.302 56.782 1.00 48.92 133 GLU A CA 1
ATOM 1024 C C . GLU A 1 133 ? 84.191 9.321 57.424 1.00 48.23 133 GLU A C 1
ATOM 1025 O O . GLU A 1 133 ? 83.879 8.432 58.215 1.00 45.54 133 GLU A O 1
ATOM 1031 N N . ILE A 1 134 ? 83.394 10.348 57.109 1.00 44.65 134 ILE A N 1
ATOM 1032 C CA . ILE A 1 134 ? 82.029 10.425 57.603 1.00 42.57 134 ILE A CA 1
ATOM 1033 C C . ILE A 1 134 ? 81.300 9.172 57.123 1.00 39.53 134 ILE A C 1
ATOM 1034 O O . ILE A 1 134 ? 81.425 8.796 55.962 1.00 43.61 134 ILE A O 1
ATOM 1039 N N . PRO A 1 135 ? 80.555 8.450 57.989 1.00 36.54 135 PRO A N 1
ATOM 1040 C CA . PRO A 1 135 ? 79.779 7.298 57.530 1.00 34.30 135 PRO A CA 1
ATOM 1041 C C . PRO A 1 135 ? 78.732 7.709 56.487 1.00 33.71 135 PRO A C 1
ATOM 1042 O O . PRO A 1 135 ? 78.276 8.854 56.496 1.00 33.97 135 PRO A O 1
ATOM 1046 N N . LEU A 1 136 ? 78.398 6.767 55.597 1.00 35.60 136 LEU A N 1
ATOM 1047 C CA . LEU A 1 136 ? 77.299 6.878 54.645 1.00 36.06 136 LEU A CA 1
ATOM 1048 C C . LEU A 1 136 ? 77.511 8.098 53.744 1.00 36.82 136 LEU A C 1
ATOM 1049 O O . LEU A 1 136 ? 76.574 8.847 53.464 1.00 40.56 136 LEU A O 1
ATOM 1054 N N . LEU A 1 137 ? 78.752 8.268 53.283 1.00 35.74 137 LEU A N 1
ATOM 1055 C CA . LEU A 1 137 ? 79.158 9.443 52.523 1.00 42.07 137 LEU A CA 1
ATOM 1056 C C . LEU A 1 137 ? 78.287 9.596 51.267 1.00 39.53 137 LEU A C 1
ATOM 1057 O O . LEU A 1 137 ? 77.773 10.684 50.991 1.00 41.99 137 LEU A O 1
ATOM 1062 N N . ASP A 1 138 ? 78.132 8.505 50.510 1.00 39.55 138 ASP A N 1
ATOM 1063 C CA . ASP A 1 138 ? 77.396 8.512 49.237 1.00 45.30 138 ASP A CA 1
ATOM 1064 C C . ASP A 1 138 ? 75.926 8.878 49.469 1.00 42.05 138 ASP A C 1
ATOM 1065 O O . ASP A 1 138 ? 75.313 9.578 48.669 1.00 42.70 138 ASP A O 1
ATOM 1070 N N . GLU A 1 139 ? 75.369 8.386 50.575 1.00 40.26 139 GLU A N 1
ATOM 1071 C CA . GLU A 1 139 ? 73.989 8.645 50.956 1.00 40.13 139 GLU A CA 1
ATOM 1072 C C . GLU A 1 139 ? 73.786 10.142 51.236 1.00 38.31 139 GLU A C 1
ATOM 1073 O O . GLU A 1 139 ? 72.759 10.725 50.852 1.00 34.03 139 GLU A O 1
ATOM 1079 N N . ARG A 1 140 ? 74.771 10.758 51.899 1.00 36.00 140 ARG A N 1
ATOM 1080 C CA . ARG A 1 140 ? 74.698 12.172 52.266 1.00 38.01 140 ARG A CA 1
ATOM 1081 C C . ARG A 1 140 ? 74.706 13.030 50.999 1.00 34.79 140 ARG A C 1
ATOM 1082 O O . ARG A 1 140 ? 73.969 14.007 50.920 1.00 37.11 140 ARG A O 1
ATOM 1090 N N . ALA A 1 141 ? 75.528 12.636 50.021 1.00 33.81 141 ALA A N 1
ATOM 1091 C CA . ALA A 1 141 ? 75.585 13.294 48.722 1.00 38.00 141 ALA A CA 1
ATOM 1092 C C . ALA A 1 141 ? 74.219 13.208 48.027 1.00 38.26 141 ALA A C 1
ATOM 1093 O O . ALA A 1 141 ? 73.732 14.205 47.483 1.00 38.85 141 ALA A O 1
ATOM 1095 N N . ARG A 1 142 ? 73.611 12.016 48.061 1.00 39.52 142 ARG A N 1
ATOM 1096 C CA . ARG A 1 142 ? 72.314 11.766 47.427 1.00 38.77 142 ARG A CA 1
ATOM 1097 C C . ARG A 1 142 ? 71.223 12.613 48.096 1.00 34.62 142 ARG A C 1
ATOM 1098 O O . ARG A 1 142 ? 70.351 13.148 47.403 1.00 35.69 142 ARG A O 1
ATOM 1106 N N . ILE A 1 143 ? 71.267 12.720 49.432 1.00 30.53 143 ILE A N 1
ATOM 1107 C CA . ILE A 1 143 ? 70.246 13.454 50.185 1.00 32.74 143 ILE A CA 1
ATOM 1108 C C . ILE A 1 143 ? 70.352 14.952 49.865 1.00 33.13 143 ILE A C 1
ATOM 1109 O O . ILE A 1 143 ? 69.332 15.627 49.718 1.00 35.78 143 ILE A O 1
ATOM 1114 N N . LEU A 1 144 ? 71.580 15.467 49.751 1.00 33.83 144 LEU A N 1
ATOM 1115 C CA . LEU A 1 144 ? 71.779 16.889 49.469 1.00 38.08 144 LEU A CA 1
ATOM 1116 C C . LEU A 1 144 ? 71.327 17.219 48.040 1.00 36.86 144 LEU A C 1
ATOM 1117 O O . LEU A 1 144 ? 70.779 18.291 47.808 1.00 37.66 144 LEU A O 1
ATOM 1122 N N . ARG A 1 145 ? 71.544 16.295 47.096 1.00 38.69 145 ARG A N 1
ATOM 1123 C CA . ARG A 1 145 ? 71.073 16.474 45.718 1.00 39.86 145 ARG A CA 1
ATOM 1124 C C . ARG A 1 145 ? 69.541 16.508 45.718 1.00 38.17 145 ARG A C 1
ATOM 1125 O O . ARG A 1 145 ? 68.942 17.405 45.123 1.00 37.17 145 ARG A O 1
ATOM 1133 N N . GLU A 1 146 ? 68.923 15.545 46.412 1.00 37.33 146 GLU A N 1
ATOM 1134 C CA . GLU A 1 146 ? 67.469 15.480 46.539 1.00 38.76 146 GLU A CA 1
ATOM 1135 C C . GLU A 1 146 ? 66.956 16.788 47.162 1.00 38.98 146 GLU A C 1
ATOM 1136 O O . GLU A 1 146 ? 66.005 17.388 46.657 1.00 40.98 146 GLU A O 1
ATOM 1142 N N . THR A 1 147 ? 67.599 17.220 48.254 1.00 38.29 147 THR A N 1
ATOM 1143 C CA . THR A 1 147 ? 67.193 18.416 49.002 1.00 38.46 147 THR A CA 1
ATOM 1144 C C . THR A 1 147 ? 67.212 19.639 48.074 1.00 38.62 147 THR A C 1
ATOM 1145 O O . THR A 1 147 ? 66.254 20.413 48.040 1.00 38.88 147 THR A O 1
ATOM 1149 N N . GLY A 1 148 ? 68.305 19.792 47.321 1.00 38.87 148 GLY A N 1
ATOM 1150 C CA . GLY A 1 148 ? 68.494 20.910 46.413 1.00 38.58 148 GLY A CA 1
ATOM 1151 C C . GLY A 1 148 ? 67.424 20.972 45.337 1.00 38.34 148 GLY A C 1
ATOM 1152 O O . GLY A 1 148 ? 66.868 22.039 45.079 1.00 44.22 148 GLY A O 1
ATOM 1153 N N . SER A 1 149 ? 67.135 19.829 44.703 1.00 37.24 149 SER A N 1
ATOM 1154 C CA . SER A 1 149 ? 66.255 19.808 43.531 1.00 42.93 149 SER A CA 1
ATOM 1155 C C . SER A 1 149 ? 64.795 19.981 43.964 1.00 41.93 149 SER A C 1
ATOM 1156 O O . SER A 1 149 ? 64.004 20.565 43.228 1.00 46.33 149 SER A O 1
ATOM 1159 N N . VAL A 1 150 ? 64.453 19.499 45.165 1.00 39.18 150 VAL A N 1
ATOM 1160 C CA . VAL A 1 150 ? 63.133 19.736 45.733 1.00 39.66 150 VAL A CA 1
ATOM 1161 C C . VAL A 1 150 ? 63.003 21.218 46.118 1.00 38.16 150 VAL A C 1
ATOM 1162 O O . VAL A 1 150 ? 61.963 21.820 45.874 1.00 41.71 150 VAL A O 1
ATOM 1166 N N . LEU A 1 151 ? 64.042 21.797 46.733 1.00 39.23 151 LEU A N 1
ATOM 1167 C CA . LEU A 1 151 ? 64.017 23.232 47.060 1.00 42.63 151 LEU A CA 1
ATOM 1168 C C . LEU A 1 151 ? 63.754 24.045 45.785 1.00 44.31 151 LEU A C 1
ATOM 1169 O O . LEU A 1 151 ? 62.898 24.939 45.774 1.00 44.45 151 LEU A O 1
ATOM 1174 N N . ALA A 1 152 ? 64.495 23.720 44.718 1.00 46.14 152 ALA A N 1
ATOM 1175 C CA . ALA A 1 152 ? 64.479 24.484 43.469 1.00 47.86 152 ALA A CA 1
ATOM 1176 C C . ALA A 1 152 ? 63.127 24.322 42.767 1.00 49.67 152 ALA A C 1
ATOM 1177 O O . ALA A 1 152 ? 62.568 25.291 42.273 1.00 53.32 152 ALA A O 1
ATOM 1179 N N . GLU A 1 153 ? 62.609 23.090 42.737 1.00 50.52 153 GLU A N 1
ATOM 1180 C CA . GLU A 1 153 ? 61.390 22.785 42.004 1.00 53.32 153 GLU A CA 1
ATOM 1181 C C . GLU A 1 153 ? 60.167 23.369 42.724 1.00 48.57 153 GLU A C 1
ATOM 1182 O O . GLU A 1 153 ? 59.317 23.961 42.085 1.00 55.95 153 GLU A O 1
ATOM 1188 N N . ARG A 1 154 ? 60.073 23.182 44.044 1.00 47.83 154 ARG A N 1
ATOM 1189 C CA . ARG A 1 154 ? 58.804 23.396 44.757 1.00 49.40 154 ARG A CA 1
ATOM 1190 C C . ARG A 1 154 ? 58.813 24.676 45.602 1.00 44.98 154 ARG A C 1
ATOM 1191 O O . ARG A 1 154 ? 57.747 25.153 45.991 1.00 48.99 154 ARG A O 1
ATOM 1199 N N . PHE A 1 155 ? 59.992 25.228 45.899 1.00 41.25 155 PHE A N 1
ATOM 1200 C CA . PHE A 1 155 ? 60.082 26.326 46.862 1.00 42.16 155 PHE A CA 1
ATOM 1201 C C . PHE A 1 155 ? 60.945 27.469 46.316 1.00 43.67 155 PHE A C 1
ATOM 1202 O O . PHE A 1 155 ? 61.515 28.244 47.088 1.00 46.65 155 PHE A O 1
ATOM 1210 N N . ALA A 1 156 ? 61.023 27.579 44.986 1.00 40.65 156 ALA A N 1
ATOM 1211 C CA . ALA A 1 156 ? 61.752 28.655 44.320 1.00 44.40 156 ALA A CA 1
ATOM 1212 C C . ALA A 1 156 ? 63.162 28.812 44.917 1.00 42.33 156 ALA A C 1
ATOM 1213 O O . ALA A 1 156 ? 63.692 29.913 44.959 1.00 47.36 156 ALA A O 1
ATOM 1215 N N . GLY A 1 157 ? 63.754 27.702 45.376 1.00 42.44 157 GLY A N 1
ATOM 1216 C CA . GLY A 1 157 ? 65.112 27.675 45.946 1.00 43.29 157 GLY A CA 1
ATOM 1217 C C . GLY A 1 157 ? 65.208 28.187 47.382 1.00 43.04 157 GLY A C 1
ATOM 1218 O O . GLY A 1 157 ? 66.314 28.287 47.915 1.00 47.15 157 GLY A O 1
ATOM 1219 N N . ARG A 1 158 ? 64.070 28.472 48.030 1.00 43.26 158 ARG A N 1
ATOM 1220 C CA . ARG A 1 158 ? 64.040 29.148 49.335 1.00 40.25 158 ARG A CA 1
ATOM 1221 C C . ARG A 1 158 ? 63.194 28.345 50.337 1.00 36.42 158 ARG A C 1
ATOM 1222 O O . ARG A 1 158 ? 61.979 28.276 50.212 1.00 31.91 158 ARG A O 1
ATOM 1230 N N . PHE A 1 159 ? 63.842 27.778 51.363 1.00 33.60 159 PHE A N 1
ATOM 1231 C CA . PHE A 1 159 ? 63.135 27.037 52.405 1.00 33.93 159 PHE A CA 1
ATOM 1232 C C . PHE A 1 159 ? 62.162 27.966 53.145 1.00 36.43 159 PHE A C 1
ATOM 1233 O O . PHE A 1 159 ? 61.165 27.506 53.692 1.00 42.57 159 PHE A O 1
ATOM 1241 N N . SER A 1 160 ? 62.446 29.273 53.134 1.00 36.49 160 SER A N 1
ATOM 1242 C CA . SER A 1 160 ? 61.570 30.290 53.731 1.00 39.54 160 SER A CA 1
ATOM 1243 C C . SER A 1 160 ? 60.150 30.214 53.148 1.00 39.84 160 SER A C 1
ATOM 1244 O O . SER A 1 160 ? 59.190 30.539 53.844 1.00 36.04 160 SER A O 1
ATOM 1247 N N . ASP A 1 161 ? 60.027 29.800 51.879 1.00 40.54 161 ASP A N 1
ATOM 1248 C CA . ASP A 1 161 ? 58.719 29.592 51.234 1.00 42.94 161 ASP A CA 1
ATOM 1249 C C . ASP A 1 161 ? 57.960 28.462 51.950 1.00 34.49 161 ASP A C 1
ATOM 1250 O O . ASP A 1 161 ? 56.768 28.606 52.228 1.00 34.36 161 ASP A O 1
ATOM 1255 N N . ALA A 1 162 ? 58.651 27.352 52.242 1.00 32.69 162 ALA A N 1
ATOM 1256 C CA . ALA A 1 162 ? 58.073 26.233 53.013 1.00 33.10 162 ALA A CA 1
ATOM 1257 C C . ALA A 1 162 ? 57.654 26.712 54.410 1.00 33.31 162 ALA A C 1
ATOM 1258 O O . ALA A 1 162 ? 56.562 26.398 54.882 1.00 30.61 162 ALA A O 1
ATOM 1260 N N . ILE A 1 163 ? 58.542 27.462 55.073 1.00 34.72 163 ILE A N 1
ATOM 1261 C CA . ILE A 1 163 ? 58.316 27.871 56.454 1.00 31.92 163 ILE A CA 1
ATOM 1262 C C . ILE A 1 163 ? 57.076 28.771 56.514 1.00 31.75 163 ILE A C 1
ATOM 1263 O O . ILE A 1 163 ? 56.236 28.610 57.402 1.00 31.60 163 ILE A O 1
ATOM 1268 N N . ALA A 1 164 ? 56.965 29.700 55.557 1.00 33.19 164 ALA A N 1
ATOM 1269 C CA . ALA A 1 164 ? 55.867 30.658 55.499 1.00 37.32 164 ALA A CA 1
ATOM 1270 C C . ALA A 1 164 ? 54.527 29.927 55.350 1.00 34.79 164 ALA A C 1
ATOM 1271 O O . ALA A 1 164 ? 53.528 30.332 55.946 1.00 35.88 164 ALA A O 1
ATOM 1273 N N . ALA A 1 165 ? 54.514 28.844 54.564 1.00 32.36 165 ALA A N 1
ATOM 1274 C CA . ALA A 1 165 ? 53.290 28.086 54.306 1.00 31.21 165 ALA A CA 1
ATOM 1275 C C . ALA A 1 165 ? 52.827 27.352 55.575 1.00 29.56 165 ALA A C 1
ATOM 1276 O O . ALA A 1 165 ? 51.667 26.994 55.679 1.00 32.77 165 ALA A O 1
ATOM 1278 N N . ALA A 1 166 ? 53.732 27.150 56.542 1.00 31.78 166 ALA A N 1
ATOM 1279 C CA . ALA A 1 166 ? 53.412 26.450 57.800 1.00 30.09 166 ALA A CA 1
ATOM 1280 C C . ALA A 1 166 ? 52.627 27.360 58.759 1.00 31.33 166 ALA A C 1
ATOM 1281 O O . ALA A 1 166 ? 51.979 26.867 59.666 1.00 29.10 166 ALA A O 1
ATOM 1283 N N . GLY A 1 167 ? 52.717 28.684 58.571 1.00 32.55 167 GLY A N 1
ATOM 1284 C CA . GLY A 1 167 ? 51.926 29.668 59.336 1.00 31.24 167 GLY A CA 1
ATOM 1285 C C . GLY A 1 167 ? 52.154 29.565 60.843 1.00 31.89 167 GLY A C 1
ATOM 1286 O O . GLY A 1 167 ? 51.197 29.607 61.633 1.00 31.60 167 GLY A O 1
ATOM 1287 N N . ARG A 1 168 ? 53.428 29.428 61.235 1.00 29.61 168 ARG A N 1
ATOM 1288 C CA . ARG A 1 168 ? 53.874 29.411 62.644 1.00 32.25 168 ARG A CA 1
ATOM 1289 C C . ARG A 1 168 ? 53.417 28.138 63.378 1.00 31.35 168 ARG A C 1
ATOM 1290 O O . ARG A 1 168 ? 53.379 28.125 64.609 1.00 30.10 168 ARG A O 1
ATOM 1298 N N . SER A 1 169 ? 53.094 27.067 62.640 1.00 27.51 169 SER A N 1
ATOM 1299 C CA . SER A 1 169 ? 52.820 25.764 63.245 1.00 25.92 169 SER A CA 1
ATOM 1300 C C . SER A 1 169 ? 53.992 24.811 62.972 1.00 25.33 169 SER A C 1
ATOM 1301 O O . SER A 1 169 ? 54.294 24.501 61.821 1.00 27.99 169 SER A O 1
ATOM 1304 N N . ALA A 1 170 ? 54.658 24.390 64.052 1.00 25.80 170 ALA A N 1
ATOM 1305 C CA . ALA A 1 170 ? 55.739 23.406 64.040 1.00 26.06 170 ALA A CA 1
ATOM 1306 C C . ALA A 1 170 ? 55.267 22.119 63.360 1.00 26.00 170 ALA A C 1
ATOM 1307 O O . ALA A 1 170 ? 55.949 21.566 62.518 1.00 26.77 170 ALA A O 1
ATOM 1309 N N . VAL A 1 171 ? 54.083 21.662 63.773 1.00 27.98 171 VAL A N 1
ATOM 1310 C CA . VAL A 1 171 ? 53.458 20.430 63.309 1.00 28.88 171 VAL A CA 1
ATOM 1311 C C . VAL A 1 171 ? 53.178 20.527 61.797 1.00 25.32 171 VAL A C 1
ATOM 1312 O O . VAL A 1 171 ? 53.450 19.572 61.053 1.00 23.53 171 VAL A O 1
ATOM 1316 N N . ALA A 1 172 ? 52.658 21.675 61.343 1.00 25.45 172 ALA A N 1
ATOM 1317 C CA . ALA A 1 172 ? 52.380 21.891 59.918 1.00 26.08 172 ALA A CA 1
ATOM 1318 C C . ALA A 1 172 ? 53.680 21.889 59.102 1.00 24.64 172 ALA A C 1
ATOM 1319 O O . ALA A 1 172 ? 53.693 21.422 57.953 1.00 25.64 172 ALA A O 1
ATOM 1321 N N . LEU A 1 173 ? 54.769 22.412 59.678 1.00 21.88 173 LEU A N 1
ATOM 1322 C CA . LEU A 1 173 ? 56.040 22.468 58.942 1.00 23.27 173 LEU A CA 1
ATOM 1323 C C . LEU A 1 173 ? 56.648 21.062 58.832 1.00 22.77 173 LEU A C 1
ATOM 1324 O O . LEU A 1 173 ? 57.223 20.723 57.806 1.00 24.06 173 LEU A O 1
ATOM 1329 N N . VAL A 1 174 ? 56.542 20.252 59.890 1.00 23.17 174 VAL A N 1
ATOM 1330 C CA . VAL A 1 174 ? 57.054 18.897 59.840 1.00 22.33 174 VAL A CA 1
ATOM 1331 C C . VAL A 1 174 ? 56.364 18.169 58.679 1.00 23.72 174 VAL A C 1
ATOM 1332 O O . VAL A 1 174 ? 57.023 17.513 57.872 1.00 25.78 174 VAL A O 1
ATOM 1336 N N . ASP A 1 175 ? 55.039 18.324 58.604 1.00 24.74 175 ASP A N 1
ATOM 1337 C CA . ASP A 1 175 ? 54.185 17.682 57.597 1.00 25.88 175 ASP A CA 1
ATOM 1338 C C . ASP A 1 175 ? 54.517 18.215 56.191 1.00 25.18 175 ASP A C 1
ATOM 1339 O O . ASP A 1 175 ? 54.553 17.450 55.226 1.00 25.69 175 ASP A O 1
ATOM 1344 N N . ILE A 1 176 ? 54.775 19.521 56.068 1.00 25.43 176 ILE A N 1
ATOM 1345 C CA . ILE A 1 176 ? 55.221 20.104 54.783 1.00 26.74 176 ILE A CA 1
ATOM 1346 C C . ILE A 1 176 ? 56.567 19.486 54.371 1.00 25.79 176 ILE A C 1
ATOM 1347 O O . ILE A 1 176 ? 56.769 19.187 53.201 1.00 25.88 176 ILE A O 1
ATOM 1352 N N . VAL A 1 177 ? 57.475 19.286 55.332 1.00 24.75 177 VAL A N 1
ATOM 1353 C CA . VAL A 1 177 ? 58.823 18.779 55.027 1.00 27.22 177 VAL A CA 1
ATOM 1354 C C . VAL A 1 177 ? 58.760 17.309 54.578 1.00 28.29 177 VAL A C 1
ATOM 1355 O O . VAL A 1 177 ? 59.383 16.937 53.575 1.00 26.64 177 VAL A O 1
ATOM 1359 N N . THR A 1 178 ? 58.019 16.470 55.310 1.00 25.76 178 THR A N 1
ATOM 1360 C CA . THR A 1 178 ? 57.973 15.034 54.986 1.00 26.02 178 THR A CA 1
ATOM 1361 C C . THR A 1 178 ? 57.219 14.812 53.667 1.00 23.94 178 THR A C 1
ATOM 1362 O O . THR A 1 178 ? 57.511 13.869 52.947 1.00 28.01 178 THR A O 1
ATOM 1366 N N . ASN A 1 179 ? 56.256 15.683 53.356 1.00 24.25 179 ASN A N 1
ATOM 1367 C CA . ASN A 1 179 ? 55.492 15.565 52.120 1.00 27.42 179 ASN A CA 1
ATOM 1368 C C . ASN A 1 179 ? 56.422 15.774 50.919 1.00 29.32 179 ASN A C 1
ATOM 1369 O O . ASN A 1 179 ? 56.339 15.016 49.963 1.00 34.73 179 ASN A O 1
ATOM 1374 N N . ALA A 1 180 ? 57.301 16.784 50.999 1.00 30.50 180 ALA A N 1
ATOM 1375 C CA . ALA A 1 180 ? 58.126 17.260 49.866 1.00 32.83 180 ALA A CA 1
ATOM 1376 C C . ALA A 1 180 ? 59.496 16.566 49.787 1.00 31.82 180 ALA A C 1
ATOM 1377 O O . ALA A 1 180 ? 60.007 16.382 48.705 1.00 34.07 180 ALA A O 1
ATOM 1379 N N . PHE A 1 181 ? 60.112 16.245 50.929 1.00 31.53 181 PHE A N 1
ATOM 1380 C CA . PHE A 1 181 ? 61.504 15.770 50.980 1.00 32.23 181 PHE A CA 1
ATOM 1381 C C . PHE A 1 181 ? 61.537 14.299 51.386 1.00 31.31 181 PHE A C 1
ATOM 1382 O O . PHE A 1 181 ? 61.418 13.992 52.570 1.00 34.52 181 PHE A O 1
ATOM 1390 N N . PRO A 1 182 ? 61.688 13.344 50.436 1.00 30.03 182 PRO A N 1
ATOM 1391 C CA . PRO A 1 182 ? 61.665 11.918 50.767 1.00 30.03 182 PRO A CA 1
ATOM 1392 C C . PRO A 1 182 ? 62.571 11.458 51.920 1.00 28.35 182 PRO A C 1
ATOM 1393 O O . PRO A 1 182 ? 62.187 10.556 52.647 1.00 30.81 182 PRO A O 1
ATOM 1397 N N . SER A 1 183 ? 63.748 12.077 52.071 1.00 26.52 183 SER A N 1
ATOM 1398 C CA . SER A 1 183 ? 64.748 11.631 53.035 1.00 25.85 183 SER A CA 1
ATOM 1399 C C . SER A 1 183 ? 64.261 11.846 54.474 1.00 26.02 183 SER A C 1
ATOM 1400 O O . SER A 1 183 ? 64.792 11.234 55.384 1.00 25.05 183 SER A O 1
ATOM 1403 N N . PHE A 1 184 ? 63.256 12.711 54.669 1.00 26.42 184 PHE A N 1
ATOM 1404 C CA . PHE A 1 184 ? 62.771 13.069 55.999 1.00 26.37 184 PHE A CA 1
ATOM 1405 C C . PHE A 1 184 ? 61.628 12.139 56.444 1.00 26.33 184 PHE A C 1
ATOM 1406 O O . PHE A 1 184 ? 61.145 12.271 57.568 1.00 28.25 184 PHE A O 1
ATOM 1414 N N . ARG A 1 185 ? 61.204 11.206 55.577 1.00 28.22 185 ARG A N 1
ATOM 1415 C CA . ARG A 1 185 ? 60.063 10.298 55.862 1.00 28.36 185 ARG A CA 1
ATOM 1416 C C . ARG A 1 185 ? 60.499 9.166 56.803 1.00 30.84 185 ARG A C 1
ATOM 1417 O O . ARG A 1 185 ? 60.897 8.103 56.368 1.00 44.97 185 ARG A O 1
ATOM 1425 N N . ASP A 1 186 ? 60.355 9.394 58.107 1.00 23.41 186 ASP A N 1
ATOM 1426 C CA . ASP A 1 186 ? 60.891 8.523 59.142 1.00 20.61 186 ASP A CA 1
ATOM 1427 C C . ASP A 1 186 ? 59.726 7.832 59.870 1.00 18.89 186 ASP A C 1
ATOM 1428 O O . ASP A 1 186 ? 59.220 8.313 60.890 1.00 20.12 186 ASP A O 1
ATOM 1433 N N . VAL A 1 187 ? 59.321 6.683 59.328 1.00 17.43 187 VAL A N 1
ATOM 1434 C CA . VAL A 1 187 ? 58.281 5.831 59.879 1.00 18.81 187 VAL A CA 1
ATOM 1435 C C . VAL A 1 187 ? 58.810 4.396 59.836 1.00 17.60 187 VAL A C 1
ATOM 1436 O O . VAL A 1 187 ? 59.751 4.120 59.150 1.00 18.61 187 VAL A O 1
ATOM 1440 N N . ALA A 1 188 ? 58.193 3.497 60.593 1.00 17.27 188 ALA A N 1
ATOM 1441 C CA . ALA A 1 188 ? 58.574 2.105 60.577 1.00 18.01 188 ALA A CA 1
ATOM 1442 C C . ALA A 1 188 ? 57.332 1.276 60.912 1.00 17.28 188 ALA A C 1
ATOM 1443 O O . ALA A 1 188 ? 56.238 1.825 61.011 1.00 19.18 188 ALA A O 1
ATOM 1445 N N . THR A 1 189 ? 57.492 -0.039 61.047 1.00 18.30 189 THR A N 1
ATOM 1446 C CA . THR A 1 189 ? 56.386 -0.891 61.474 1.00 19.72 189 THR A CA 1
ATOM 1447 C C . THR A 1 189 ? 56.816 -1.711 62.687 1.00 18.82 189 THR A C 1
ATOM 1448 O O . THR A 1 189 ? 57.984 -2.023 62.850 1.00 21.81 189 THR A O 1
ATOM 1452 N N . TYR A 1 190 ? 55.838 -2.042 63.527 1.00 17.64 190 TYR A N 1
ATOM 1453 C CA . TYR A 1 190 ? 56.047 -2.834 64.704 1.00 17.63 190 TYR A CA 1
ATOM 1454 C C . TYR A 1 190 ? 54.832 -3.749 64.827 1.00 18.03 190 TYR A C 1
ATOM 1455 O O . TYR A 1 190 ? 53.722 -3.260 64.954 1.00 16.40 190 TYR A O 1
ATOM 1464 N N . ARG A 1 191 ? 55.071 -5.060 64.740 1.00 18.28 191 ARG A N 1
ATOM 1465 C CA . ARG A 1 191 ? 54.021 -6.080 64.738 1.00 21.45 191 ARG A CA 1
ATOM 1466 C C . ARG A 1 191 ? 52.898 -5.668 63.774 1.00 21.03 191 ARG A C 1
ATOM 1467 O O . ARG A 1 191 ? 51.736 -5.716 64.135 1.00 25.19 191 ARG A O 1
ATOM 1475 N N . GLY A 1 192 ? 53.251 -5.212 62.567 1.00 21.06 192 GLY A N 1
ATOM 1476 C CA . GLY A 1 192 ? 52.268 -4.940 61.514 1.00 21.14 192 GLY A CA 1
ATOM 1477 C C . GLY A 1 192 ? 51.640 -3.546 61.565 1.00 24.06 192 GLY A C 1
ATOM 1478 O O . GLY A 1 192 ? 50.889 -3.204 60.652 1.00 29.77 192 GLY A O 1
ATOM 1479 N N . GLU A 1 193 ? 51.918 -2.737 62.600 1.00 19.37 193 GLU A N 1
ATOM 1480 C CA . GLU A 1 193 ? 51.339 -1.381 62.719 1.00 18.94 193 GLU A CA 1
ATOM 1481 C C . GLU A 1 193 ? 52.406 -0.333 62.373 1.00 17.73 193 GLU A C 1
ATOM 1482 O O . GLU A 1 193 ? 53.590 -0.505 62.684 1.00 17.80 193 GLU A O 1
ATOM 1488 N N . GLN A 1 194 ? 51.982 0.772 61.755 1.00 16.94 194 GLN A N 1
ATOM 1489 C CA . GLN A 1 194 ? 52.901 1.851 61.465 1.00 17.55 194 GLN A CA 1
ATOM 1490 C C . GLN A 1 194 ? 53.240 2.584 62.765 1.00 17.58 194 GLN A C 1
ATOM 1491 O O . GLN A 1 194 ? 52.353 2.872 63.596 1.00 17.70 194 GLN A O 1
ATOM 1497 N N . VAL A 1 195 ? 54.534 2.868 62.924 1.00 16.56 195 VAL A N 1
ATOM 1498 C CA . VAL A 1 195 ? 55.050 3.709 63.982 1.00 17.84 195 VAL A CA 1
ATOM 1499 C C . VAL A 1 195 ? 55.689 4.935 63.328 1.00 17.92 195 VAL A C 1
ATOM 1500 O O . VAL A 1 195 ? 56.474 4.775 62.395 1.00 18.95 195 VAL A O 1
ATOM 1504 N N . ARG A 1 196 ? 55.370 6.129 63.851 1.00 16.95 196 ARG A N 1
ATOM 1505 C CA . ARG A 1 196 ? 55.793 7.405 63.274 1.00 18.00 196 ARG A CA 1
ATOM 1506 C C . ARG A 1 196 ? 56.787 8.088 64.230 1.00 17.35 196 ARG A C 1
ATOM 1507 O O . ARG A 1 196 ? 56.500 8.247 65.406 1.00 18.04 196 ARG A O 1
ATOM 1515 N N . PHE A 1 197 ? 57.959 8.478 63.712 1.00 17.04 197 PHE A N 1
ATOM 1516 C CA . PHE A 1 197 ? 59.070 9.021 64.515 1.00 19.66 197 PHE A CA 1
ATOM 1517 C C . PHE A 1 197 ? 59.414 10.476 64.144 1.00 20.02 197 PHE A C 1
ATOM 1518 O O . PHE A 1 197 ? 59.496 11.340 65.010 1.00 19.32 197 PHE A O 1
ATOM 1526 N N . TYR A 1 198 ? 59.718 10.709 62.866 1.00 18.56 198 TYR A N 1
ATOM 1527 C CA . TYR A 1 198 ? 60.005 12.041 62.308 1.00 20.09 198 TYR A CA 1
ATOM 1528 C C . TYR A 1 198 ? 61.103 12.757 63.103 1.00 18.74 198 TYR A C 1
ATOM 1529 O O . TYR A 1 198 ? 60.947 13.910 63.484 1.00 20.89 198 TYR A O 1
ATOM 1538 N N . LYS A 1 199 ? 62.235 12.075 63.292 1.00 18.77 199 LYS A N 1
ATOM 1539 C CA . LYS A 1 199 ? 63.337 12.605 64.068 1.00 21.02 199 LYS A CA 1
ATOM 1540 C C . LYS A 1 199 ? 63.888 13.880 63.409 1.00 22.06 199 LYS A C 1
ATOM 1541 O O . LYS A 1 199 ? 63.901 14.960 64.034 1.00 23.99 199 LYS A O 1
ATOM 1547 N N . ARG A 1 200 ? 64.368 13.753 62.167 1.00 21.47 200 ARG A N 1
ATOM 1548 C CA . ARG A 1 200 ? 65.098 14.859 61.518 1.00 23.49 200 ARG A CA 1
ATOM 1549 C C . ARG A 1 200 ? 64.126 16.002 61.174 1.00 23.22 200 ARG A C 1
ATOM 1550 O O . ARG A 1 200 ? 64.516 17.150 61.198 1.00 24.75 200 ARG A O 1
ATOM 1558 N N . ALA A 1 201 ? 62.865 15.686 60.851 1.00 22.94 201 ALA A N 1
ATOM 1559 C CA . ALA A 1 201 ? 61.889 16.723 60.520 1.00 22.82 201 ALA A CA 1
ATOM 1560 C C . ALA A 1 201 ? 61.605 17.591 61.754 1.00 23.15 201 ALA A C 1
ATOM 1561 O O . ALA A 1 201 ? 61.514 18.806 61.640 1.00 24.23 201 ALA A O 1
ATOM 1563 N N . GLN A 1 202 ? 61.494 16.957 62.929 1.00 23.02 202 GLN A N 1
ATOM 1564 C CA . GLN A 1 202 ? 61.182 17.653 64.176 1.00 23.70 202 GLN A CA 1
ATOM 1565 C C . GLN A 1 202 ? 62.400 18.423 64.708 1.00 24.18 202 GLN A C 1
ATOM 1566 O O . GLN A 1 202 ? 62.246 19.524 65.264 1.00 25.81 202 GLN A O 1
ATOM 1572 N N A ILE A 1 203 ? 63.602 17.860 64.549 0.50 24.03 203 ILE A N 1
ATOM 1573 N N B ILE A 1 203 ? 63.582 17.807 64.581 0.50 23.69 203 ILE A N 1
ATOM 1574 C CA A ILE A 1 203 ? 64.809 18.532 65.019 0.50 26.36 203 ILE A CA 1
ATOM 1575 C CA B ILE A 1 203 ? 64.873 18.417 64.910 0.50 26.93 203 ILE A CA 1
ATOM 1576 C C A ILE A 1 203 ? 65.045 19.791 64.167 0.50 26.06 203 ILE A C 1
ATOM 1577 C C B ILE A 1 203 ? 64.992 19.761 64.178 0.50 26.70 203 ILE A C 1
ATOM 1578 O O A ILE A 1 203 ? 65.516 20.807 64.686 0.50 25.98 203 ILE A O 1
ATOM 1579 O O B ILE A 1 203 ? 65.325 20.786 64.780 0.50 26.12 203 ILE A O 1
ATOM 1588 N N . LEU A 1 204 ? 64.687 19.728 62.875 1.00 28.25 204 LEU A N 1
ATOM 1589 C CA . LEU A 1 204 ? 64.749 20.886 61.972 1.00 27.47 204 LEU A CA 1
ATOM 1590 C C . LEU A 1 204 ? 63.939 22.053 62.548 1.00 26.30 204 LEU A C 1
ATOM 1591 O O . LEU A 1 204 ? 64.428 23.169 62.609 1.00 30.66 204 LEU A O 1
ATOM 1596 N N . VAL A 1 205 ? 62.708 21.784 62.987 1.00 26.73 205 VAL A N 1
ATOM 1597 C CA . VAL A 1 205 ? 61.831 22.835 63.506 1.00 25.68 205 VAL A CA 1
ATOM 1598 C C . VAL A 1 205 ? 62.448 23.474 64.757 1.00 26.15 205 VAL A C 1
ATOM 1599 O O . VAL A 1 205 ? 62.448 24.699 64.894 1.00 27.53 205 VAL A O 1
ATOM 1603 N N . SER A 1 206 ? 62.949 22.641 65.673 1.00 27.64 206 SER A N 1
ATOM 1604 C CA . SER A 1 206 ? 63.543 23.131 66.908 1.00 29.78 206 SER A CA 1
ATOM 1605 C C . SER A 1 206 ? 64.810 23.944 66.603 1.00 28.53 206 SER A C 1
ATOM 1606 O O . SER A 1 206 ? 65.117 24.875 67.315 1.00 29.65 206 SER A O 1
ATOM 1609 N N . ASP A 1 207 ? 65.519 23.597 65.520 1.00 29.86 207 ASP A N 1
ATOM 1610 C CA . ASP A 1 207 ? 66.761 24.286 65.114 1.00 32.05 207 ASP A CA 1
ATOM 1611 C C . ASP A 1 207 ? 66.459 25.653 64.468 1.00 30.39 207 ASP A C 1
ATOM 1612 O O . ASP A 1 207 ? 67.282 26.568 64.570 1.00 32.38 207 ASP A O 1
ATOM 1617 N N . LEU A 1 208 ? 65.315 25.792 63.785 1.00 28.13 208 LEU A N 1
ATOM 1618 C CA . LEU A 1 208 ? 64.866 27.104 63.282 1.00 29.03 208 LEU A CA 1
ATOM 1619 C C . LEU A 1 208 ? 64.548 28.021 64.468 1.00 30.44 208 LEU A C 1
ATOM 1620 O O . LEU A 1 208 ? 64.953 29.187 64.489 1.00 33.58 208 LEU A O 1
ATOM 1625 N N . TYR A 1 209 ? 63.799 27.481 65.434 1.00 28.17 209 TYR A N 1
ATOM 1626 C CA . TYR A 1 209 ? 63.467 28.192 66.664 1.00 32.51 209 TYR A CA 1
ATOM 1627 C C . TYR A 1 209 ? 64.751 28.699 67.333 1.00 33.91 209 TYR A C 1
ATOM 1628 O O . TYR A 1 209 ? 64.829 29.859 67.743 1.00 36.47 209 TYR A O 1
ATOM 1637 N N . GLY A 1 210 ? 65.748 27.812 67.438 1.00 32.29 210 GLY A N 1
ATOM 1638 C CA . GLY A 1 210 ? 67.052 28.148 68.000 1.00 31.21 210 GLY A CA 1
ATOM 1639 C C . GLY A 1 210 ? 67.758 29.226 67.193 1.00 32.35 210 GLY A C 1
ATOM 1640 O O . GLY A 1 210 ? 68.121 30.262 67.720 1.00 34.34 210 GLY A O 1
ATOM 1641 N N . ALA A 1 211 ? 67.928 28.984 65.890 1.00 32.88 211 ALA A N 1
ATOM 1642 C CA . ALA A 1 211 ? 68.722 29.861 65.042 1.00 34.85 211 ALA A CA 1
ATOM 1643 C C . ALA A 1 211 ? 68.095 31.262 64.961 1.00 35.67 211 ALA A C 1
ATOM 1644 O O . ALA A 1 211 ? 68.820 32.248 64.896 1.00 39.40 211 ALA A O 1
ATOM 1646 N N . PHE A 1 212 ? 66.756 31.346 64.979 1.00 34.51 212 PHE A N 1
ATOM 1647 C CA . PHE A 1 212 ? 66.048 32.616 64.766 1.00 36.20 212 PHE A CA 1
ATOM 1648 C C . PHE A 1 212 ? 65.490 33.182 66.083 1.00 36.74 212 PHE A C 1
ATOM 1649 O O . PHE A 1 212 ? 64.698 34.111 66.050 1.00 39.78 212 PHE A O 1
ATOM 1657 N N . ASP A 1 213 ? 65.895 32.625 67.232 1.00 35.91 213 ASP A N 1
ATOM 1658 C CA . ASP A 1 213 ? 65.468 33.106 68.553 1.00 36.74 213 ASP A CA 1
ATOM 1659 C C . ASP A 1 213 ? 63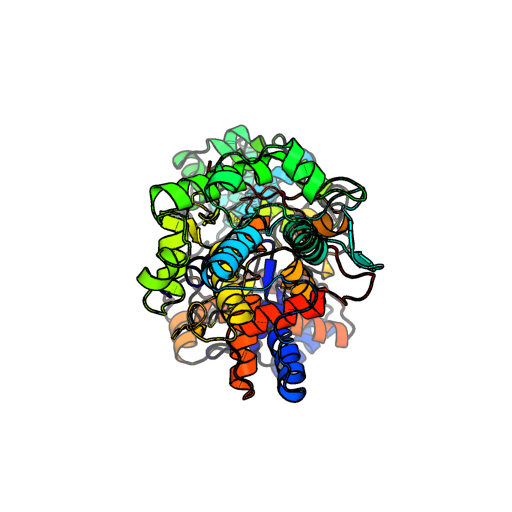.941 33.234 68.638 1.00 37.63 213 ASP A C 1
ATOM 1660 O O . ASP A 1 213 ? 63.436 34.196 69.208 1.00 38.42 213 ASP A O 1
ATOM 1665 N N . GLY A 1 214 ? 63.211 32.271 68.068 1.00 33.74 214 GLY A N 1
ATOM 1666 C CA . GLY A 1 214 ? 61.753 32.235 68.167 1.00 35.85 214 GLY A CA 1
ATOM 1667 C C . GLY A 1 214 ? 61.051 33.427 67.521 1.00 33.70 214 GLY A C 1
ATOM 1668 O O . GLY A 1 214 ? 59.912 33.703 67.862 1.00 38.51 214 GLY A O 1
ATOM 1669 N N . SER A 1 215 ? 61.715 34.106 66.576 1.00 36.49 215 SER A N 1
ATOM 1670 C CA . SER A 1 215 ? 61.166 35.261 65.837 1.00 37.60 215 SER A CA 1
ATOM 1671 C C . SER A 1 215 ? 61.268 35.002 64.333 1.00 36.28 215 SER A C 1
ATOM 1672 O O . SER A 1 215 ? 62.010 34.130 63.910 1.00 36.16 215 SER A O 1
ATOM 1675 N N . ASP A 1 216 ? 60.536 35.796 63.543 1.00 39.50 216 ASP A N 1
ATOM 1676 C CA . ASP A 1 216 ? 60.571 35.715 62.081 1.00 38.19 216 ASP A CA 1
ATOM 1677 C C . ASP A 1 216 ? 60.342 34.247 61.687 1.00 36.75 216 ASP A C 1
ATOM 1678 O O . ASP A 1 216 ? 59.327 33.661 62.081 1.00 37.12 216 ASP A O 1
ATOM 1683 N N . LEU A 1 217 ? 61.308 33.633 60.987 1.00 37.61 217 LEU A N 1
ATOM 1684 C CA . LEU A 1 217 ? 61.110 32.309 60.390 1.00 35.72 217 LEU A CA 1
ATOM 1685 C C . LEU A 1 217 ? 61.175 31.212 61.458 1.00 33.60 217 LEU A C 1
ATOM 1686 O O . LEU A 1 217 ? 60.757 30.104 61.190 1.00 37.01 217 LEU A O 1
ATOM 1691 N N . GLY A 1 218 ? 61.700 31.536 62.647 1.00 33.42 218 GLY A N 1
ATOM 1692 C CA . GLY A 1 218 ? 61.786 30.601 63.759 1.00 29.85 218 GLY A CA 1
ATOM 1693 C C . GLY A 1 218 ? 60.663 30.783 64.763 1.00 32.04 218 GLY A C 1
ATOM 1694 O O . GLY A 1 218 ? 60.715 30.203 65.840 1.00 34.61 218 GLY A O 1
ATOM 1695 N N . ALA A 1 219 ? 59.648 31.582 64.409 1.00 33.29 219 ALA A N 1
ATOM 1696 C CA . ALA A 1 219 ? 58.454 31.785 65.244 1.00 33.73 219 ALA A CA 1
ATOM 1697 C C . ALA A 1 219 ? 57.513 30.578 65.114 1.00 30.66 219 ALA A C 1
ATOM 1698 O O . ALA A 1 219 ? 57.106 30.240 64.013 1.00 28.69 219 ALA A O 1
ATOM 1700 N N . PHE A 1 220 ? 57.165 29.954 66.249 1.00 31.60 220 PHE A N 1
ATOM 1701 C CA . PHE A 1 220 ? 56.219 28.823 66.296 1.00 29.02 220 PHE A CA 1
ATOM 1702 C C . PHE A 1 220 ? 55.384 28.887 67.577 1.00 29.78 220 PHE A C 1
ATOM 1703 O O . PHE A 1 220 ? 55.925 29.064 68.656 1.00 33.71 220 PHE A O 1
ATOM 1711 N N . ASP A 1 221 ? 54.070 28.684 67.439 1.00 32.94 221 ASP A N 1
ATOM 1712 C CA . ASP A 1 221 ? 53.119 28.858 68.532 1.00 35.85 221 ASP A CA 1
ATOM 1713 C C . ASP A 1 221 ? 52.804 27.528 69.230 1.00 34.85 221 ASP A C 1
ATOM 1714 O O . ASP A 1 221 ? 52.061 27.527 70.211 1.00 38.43 221 ASP A O 1
ATOM 1719 N N . ASP A 1 222 ? 53.370 26.412 68.749 1.00 31.82 222 ASP A N 1
ATOM 1720 C CA . ASP A 1 222 ? 52.919 25.087 69.155 1.00 32.13 222 ASP A CA 1
ATOM 1721 C C . ASP A 1 222 ? 54.111 24.131 69.336 1.00 30.16 222 ASP A C 1
ATOM 1722 O O . ASP A 1 222 ? 53.995 22.945 69.055 1.00 33.07 222 ASP A O 1
ATOM 1727 N N . LEU A 1 223 ? 55.239 24.639 69.845 1.00 29.40 223 LEU A N 1
ATOM 1728 C CA . LEU A 1 223 ? 56.472 23.831 69.995 1.00 28.86 223 LEU A CA 1
ATOM 1729 C C . LEU A 1 223 ? 56.299 22.682 70.999 1.00 28.78 223 LEU A C 1
ATOM 1730 O O . LEU A 1 223 ? 57.030 21.694 70.930 1.00 27.92 223 LEU A O 1
ATOM 1735 N N . GLY A 1 224 ? 55.372 22.838 71.950 1.00 26.78 224 GLY A N 1
ATOM 1736 C CA . GLY A 1 224 ? 55.012 21.796 72.904 1.00 27.78 224 GLY A CA 1
ATOM 1737 C C . GLY A 1 224 ? 54.591 20.504 72.220 1.00 27.78 224 GLY A C 1
ATOM 1738 O O . GLY A 1 224 ? 54.652 19.431 72.814 1.00 27.67 224 GLY A O 1
ATOM 1739 N N . GLU A 1 225 ? 54.168 20.613 70.957 1.00 29.76 225 GLU A N 1
ATOM 1740 C CA . GLU A 1 225 ? 53.648 19.487 70.200 1.00 30.64 225 GLU A CA 1
ATOM 1741 C C . GLU A 1 225 ? 54.781 18.609 69.655 1.00 25.94 225 GLU A C 1
ATOM 1742 O O . GLU A 1 225 ? 54.508 17.486 69.272 1.00 26.02 225 GLU A O 1
ATOM 1748 N N . LEU A 1 226 ? 56.024 19.114 69.606 1.00 23.80 226 LEU A N 1
ATOM 1749 C CA . LEU A 1 226 ? 57.156 18.270 69.190 1.00 24.11 226 LEU A CA 1
ATOM 1750 C C . LEU A 1 226 ? 57.407 17.212 70.269 1.00 24.23 226 LEU A C 1
ATOM 1751 O O . LEU A 1 226 ? 57.143 17.440 71.446 1.00 24.91 226 LEU A O 1
ATOM 1756 N N . THR A 1 227 ? 57.929 16.063 69.830 1.00 22.64 227 THR A N 1
ATOM 1757 C CA . THR A 1 227 ? 58.426 15.009 70.691 1.00 21.19 227 THR A CA 1
ATOM 1758 C C . THR A 1 227 ? 59.954 15.091 70.745 1.00 22.59 227 THR A C 1
ATOM 1759 O O . THR A 1 227 ? 60.579 15.926 70.080 1.00 25.76 227 THR A O 1
ATOM 1763 N N . ALA A 1 228 ? 60.543 14.203 71.546 1.00 23.21 228 ALA A N 1
ATOM 1764 C CA . ALA A 1 228 ? 61.962 13.902 71.463 1.00 23.10 228 ALA A CA 1
ATOM 1765 C C . ALA A 1 228 ? 62.307 13.407 70.052 1.00 21.38 228 ALA A C 1
ATOM 1766 O O . ALA A 1 228 ? 61.455 12.901 69.307 1.00 20.66 228 ALA A O 1
ATOM 1768 N N . PHE A 1 229 ? 63.590 13.539 69.718 1.00 22.01 229 PHE A N 1
ATOM 1769 C CA . PHE A 1 229 ? 64.141 13.154 68.438 1.00 24.02 229 PHE A CA 1
ATOM 1770 C C . PHE A 1 229 ? 64.825 11.796 68.631 1.00 26.56 229 PHE A C 1
ATOM 1771 O O . PHE A 1 229 ? 65.894 11.714 69.221 1.00 27.65 229 PHE A O 1
ATOM 1779 N N . ALA A 1 230 ? 64.167 10.724 68.178 1.00 28.02 230 ALA A N 1
ATOM 1780 C CA . ALA A 1 230 ? 64.578 9.369 68.520 1.00 29.71 230 ALA A CA 1
ATOM 1781 C C . ALA A 1 230 ? 65.879 9.024 67.785 1.00 30.79 230 ALA A C 1
ATOM 1782 O O . ALA A 1 230 ? 65.841 8.672 66.615 1.00 36.71 230 ALA A O 1
ATOM 1784 N N . ASN A 1 231 ? 67.004 9.120 68.510 1.00 25.35 231 ASN A N 1
ATOM 1785 C CA . ASN A 1 231 ? 68.372 8.945 68.012 1.00 27.20 231 ASN A CA 1
ATOM 1786 C C . ASN A 1 231 ? 69.063 7.841 68.829 1.00 29.65 231 ASN A C 1
ATOM 1787 O O . ASN A 1 231 ? 68.384 7.014 69.460 1.00 33.97 231 ASN A O 1
ATOM 1792 N N . TYR A 1 232 ? 70.406 7.828 68.843 1.00 28.91 232 TYR A N 1
ATOM 1793 C CA . TYR A 1 232 ? 71.150 6.808 69.611 1.00 27.94 232 TYR A CA 1
ATOM 1794 C C . TYR A 1 232 ? 71.737 7.372 70.917 1.00 27.47 232 TYR A C 1
ATOM 1795 O O . TYR A 1 232 ? 72.049 6.593 71.822 1.00 29.25 232 TYR A O 1
ATOM 1804 N N . LYS A 1 233 ? 71.863 8.698 71.045 1.00 26.96 233 LYS A N 1
ATOM 1805 C CA . LYS A 1 233 ? 72.533 9.269 72.220 1.00 29.72 233 LYS A CA 1
ATOM 1806 C C . LYS A 1 233 ? 71.585 9.386 73.421 1.00 25.99 233 LYS A C 1
ATOM 1807 O O . LYS A 1 233 ? 71.983 9.104 74.552 1.00 28.11 233 LYS A O 1
ATOM 1813 N N . VAL A 1 234 ? 70.349 9.825 73.186 1.00 26.14 234 VAL A N 1
ATOM 1814 C CA . VAL A 1 234 ? 69.428 10.104 74.276 1.00 25.74 234 VAL A CA 1
ATOM 1815 C C . VAL A 1 234 ? 69.044 8.805 74.979 1.00 24.43 234 VAL A C 1
ATOM 1816 O O . VAL A 1 234 ? 69.056 8.771 76.207 1.00 26.00 234 VAL A O 1
ATOM 1820 N N . PRO A 1 235 ? 68.708 7.696 74.274 1.00 23.31 235 PRO A N 1
ATOM 1821 C CA . PRO A 1 235 ? 68.491 6.421 74.957 1.00 24.03 235 PRO A CA 1
ATOM 1822 C C . PRO A 1 235 ? 69.707 5.988 75.798 1.00 23.55 235 PRO A C 1
ATOM 1823 O O . PRO A 1 235 ? 69.530 5.402 76.861 1.00 19.77 235 PRO A O 1
ATOM 1827 N N . GLN A 1 236 ? 70.924 6.285 75.331 1.00 23.79 236 GLN A N 1
ATOM 1828 C CA . GLN A 1 236 ? 72.140 5.963 76.098 1.00 25.26 236 GLN A CA 1
ATOM 1829 C C . GLN A 1 236 ? 72.140 6.755 77.411 1.00 26.06 236 GLN A C 1
ATOM 1830 O O . GLN A 1 236 ? 72.510 6.213 78.467 1.00 26.54 236 GLN A O 1
ATOM 1836 N N . VAL A 1 237 ? 71.722 8.025 77.346 1.00 25.58 237 VAL A N 1
ATOM 1837 C CA . VAL A 1 237 ? 71.621 8.839 78.555 1.00 26.62 237 VAL A CA 1
ATOM 1838 C C . VAL A 1 237 ? 70.530 8.256 79.461 1.00 25.30 237 VAL A C 1
ATOM 1839 O O . VAL A 1 237 ? 70.748 8.090 80.654 1.00 23.88 237 VAL A O 1
ATOM 1843 N N . LEU A 1 238 ? 69.356 7.981 78.888 1.00 22.97 238 LEU A N 1
ATOM 1844 C CA . LEU A 1 238 ? 68.216 7.487 79.666 1.00 23.98 238 LEU A CA 1
ATOM 1845 C C . LEU A 1 238 ? 68.577 6.156 80.335 1.00 21.93 238 LEU A C 1
ATOM 1846 O O . LEU A 1 238 ? 68.171 5.906 81.461 1.00 21.48 238 LEU A O 1
ATOM 1851 N N . HIS A 1 239 ? 69.336 5.306 79.640 1.00 23.08 239 HIS A N 1
ATOM 1852 C CA . HIS A 1 239 ? 69.794 4.049 80.229 1.00 24.47 239 HIS A CA 1
ATOM 1853 C C . HIS A 1 239 ? 70.769 4.339 81.374 1.00 24.46 239 HIS A C 1
ATOM 1854 O O . HIS A 1 239 ? 70.689 3.722 82.441 1.00 23.81 239 HIS A O 1
ATOM 1861 N N . HIS A 1 240 ? 71.690 5.282 81.145 1.00 25.85 240 HIS A N 1
ATOM 1862 C CA . HIS A 1 240 ? 72.630 5.693 82.172 1.00 30.00 240 HIS A CA 1
ATOM 1863 C C . HIS A 1 240 ? 71.880 6.178 83.420 1.00 29.13 240 HIS A C 1
ATOM 1864 O O . HIS A 1 240 ? 72.273 5.845 84.527 1.00 27.96 240 HIS A O 1
ATOM 1871 N N . LEU A 1 241 ? 70.800 6.951 83.235 1.00 28.15 241 LEU A N 1
ATOM 1872 C CA . LEU A 1 241 ? 70.029 7.517 84.360 1.00 28.94 241 LEU A CA 1
ATOM 1873 C C . LEU A 1 241 ? 69.079 6.475 84.967 1.00 27.30 241 LEU A C 1
ATOM 1874 O O . LEU A 1 241 ? 68.371 6.788 85.918 1.00 29.72 241 LEU A O 1
ATOM 1879 N N . GLY A 1 242 ? 69.029 5.264 84.395 1.00 28.66 242 GLY A N 1
ATOM 1880 C CA . GLY A 1 242 ? 68.206 4.161 84.928 1.00 30.00 242 GLY A CA 1
ATOM 1881 C C . GLY A 1 242 ? 66.767 4.166 84.423 1.00 28.12 242 GLY A C 1
ATOM 1882 O O . GLY A 1 242 ? 65.975 3.309 84.819 1.00 29.50 242 GLY A O 1
ATOM 1883 N N . ILE A 1 243 ? 66.426 5.111 83.537 1.00 25.57 243 ILE A N 1
ATOM 1884 C CA . ILE A 1 243 ? 65.050 5.309 83.082 1.00 24.00 243 ILE A CA 1
ATOM 1885 C C . ILE A 1 243 ? 64.686 4.240 82.039 1.00 23.19 243 ILE A C 1
ATOM 1886 O O . ILE A 1 243 ? 63.560 3.752 82.047 1.00 22.57 243 ILE A O 1
ATOM 1891 N N . LEU A 1 244 ? 65.613 3.923 81.126 1.00 22.97 244 LEU A N 1
ATOM 1892 C CA . LEU A 1 244 ? 65.432 2.808 80.179 1.00 22.35 244 LEU A CA 1
ATOM 1893 C C . LEU A 1 244 ? 66.198 1.590 80.692 1.00 22.37 244 LEU A C 1
ATOM 1894 O O . LEU A 1 244 ? 67.355 1.709 81.093 1.00 22.49 244 LEU A O 1
ATOM 1899 N N . ARG A 1 245 ? 65.529 0.434 80.653 1.00 20.56 245 ARG A N 1
ATOM 1900 C CA . ARG A 1 245 ? 66.105 -0.851 80.977 1.00 22.06 245 ARG A CA 1
ATOM 1901 C C . ARG A 1 245 ? 66.058 -1.715 79.716 1.00 20.66 245 ARG A C 1
ATOM 1902 O O . ARG A 1 245 ? 65.092 -1.636 78.955 1.00 19.76 245 A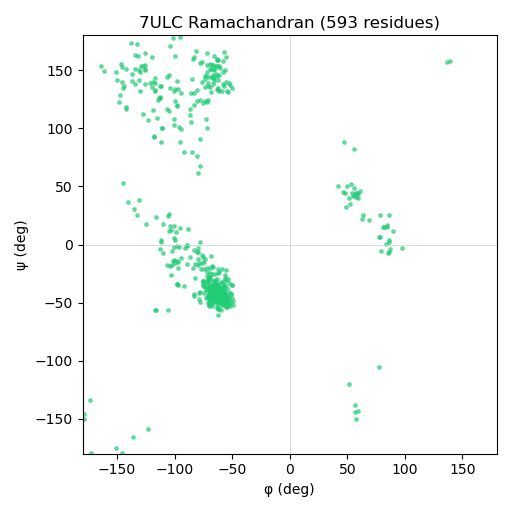RG A O 1
ATOM 1910 N N . TYR A 1 246 ? 67.102 -2.528 79.517 1.00 21.18 246 TYR A N 1
ATOM 1911 C CA . TYR A 1 246 ? 67.223 -3.422 78.364 1.00 20.27 246 TYR A CA 1
ATOM 1912 C C . TYR A 1 246 ? 67.245 -4.882 78.828 1.00 20.18 246 TYR A C 1
ATOM 1913 O O . TYR A 1 246 ? 67.914 -5.214 79.815 1.00 18.98 246 TYR A O 1
ATOM 1922 N N . ALA A 1 247 ? 66.541 -5.742 78.077 1.00 20.29 247 ALA A N 1
ATOM 1923 C CA . ALA A 1 247 ? 66.472 -7.178 78.329 1.00 22.70 247 ALA A CA 1
ATOM 1924 C C . ALA A 1 247 ? 67.807 -7.827 77.963 1.00 22.93 247 ALA A C 1
ATOM 1925 O O . ALA A 1 247 ? 68.644 -7.199 77.321 1.00 23.10 247 ALA A O 1
ATOM 1927 N N . PRO A 1 248 ? 68.071 -9.082 78.396 1.00 27.30 248 PRO A N 1
ATOM 1928 C CA . PRO A 1 248 ? 69.401 -9.691 78.262 1.00 28.65 248 PRO A CA 1
ATOM 1929 C C . PRO A 1 248 ? 70.077 -9.676 76.879 1.00 24.32 248 PRO A C 1
ATOM 1930 O O . PRO A 1 248 ? 71.210 -9.237 76.784 1.00 26.05 248 PRO A O 1
ATOM 1934 N N . ALA A 1 249 ? 69.407 -10.162 75.829 1.00 22.75 249 ALA A N 1
ATOM 1935 C CA . ALA A 1 249 ? 70.071 -10.270 74.532 1.00 23.55 249 ALA A CA 1
ATOM 1936 C C . ALA A 1 249 ? 70.360 -8.866 73.978 1.00 23.69 249 ALA A C 1
ATOM 1937 O O . ALA A 1 249 ? 71.433 -8.637 73.408 1.00 26.67 249 ALA A O 1
ATOM 1939 N N . LEU A 1 250 ? 69.431 -7.916 74.163 1.00 23.32 250 LEU A N 1
ATOM 1940 C CA . LEU A 1 250 ? 69.660 -6.564 73.642 1.00 22.64 250 LEU A CA 1
ATOM 1941 C C . LEU A 1 250 ? 70.824 -5.901 74.395 1.00 23.90 250 LEU A C 1
ATOM 1942 O O . LEU A 1 250 ? 71.708 -5.332 73.765 1.00 25.08 250 LEU A O 1
ATOM 1947 N N . HIS A 1 251 ? 70.834 -6.000 75.729 1.00 23.87 251 HIS A N 1
ATOM 1948 C CA . HIS A 1 251 ? 71.919 -5.449 76.551 1.00 27.86 251 HIS A CA 1
ATOM 1949 C C . HIS A 1 251 ? 73.279 -5.954 76.041 1.00 30.08 251 HIS A C 1
ATOM 1950 O O . HIS A 1 251 ? 74.193 -5.170 75.803 1.00 28.33 251 HIS A O 1
ATOM 1957 N N . ASP A 1 252 ? 73.390 -7.273 75.854 1.00 32.48 252 ASP A N 1
ATOM 1958 C CA . ASP A 1 252 ? 74.626 -7.906 75.385 1.00 32.62 252 ASP A CA 1
ATOM 1959 C C . ASP A 1 252 ? 74.998 -7.386 73.987 1.00 32.53 252 ASP A C 1
ATOM 1960 O O . ASP A 1 252 ? 76.174 -7.177 73.709 1.00 35.25 252 ASP A O 1
ATOM 1965 N N . ARG A 1 253 ? 74.006 -7.167 73.114 1.00 29.02 253 ARG A N 1
ATOM 1966 C CA . ARG A 1 253 ? 74.288 -6.653 71.764 1.00 31.33 253 ARG A CA 1
ATOM 1967 C C . ARG A 1 253 ? 74.921 -5.255 71.838 1.00 29.76 253 ARG A C 1
ATOM 1968 O O . ARG A 1 253 ? 75.902 -4.983 71.160 1.00 29.49 253 ARG A O 1
ATOM 1976 N N . LEU A 1 254 ? 74.328 -4.365 72.635 1.00 29.41 254 LEU A N 1
ATOM 1977 C CA . LEU A 1 254 ? 74.847 -3.008 72.808 1.00 30.48 254 LEU A CA 1
ATOM 1978 C C . LEU A 1 254 ? 76.274 -3.068 73.372 1.00 31.79 254 LEU A C 1
ATOM 1979 O O . LEU A 1 254 ? 77.150 -2.387 72.874 1.00 33.42 254 LEU A O 1
ATOM 1984 N N . ALA A 1 255 ? 76.496 -3.927 74.373 1.00 33.91 255 ALA A N 1
ATOM 1985 C CA . ALA A 1 255 ? 77.804 -4.106 75.008 1.00 32.36 255 ALA A CA 1
ATOM 1986 C C . ALA A 1 255 ? 78.859 -4.532 73.976 1.00 34.18 255 ALA A C 1
ATOM 1987 O O . ALA A 1 255 ? 79.966 -4.012 73.992 1.00 38.15 255 ALA A O 1
ATOM 1989 N N . ARG A 1 256 ? 78.509 -5.455 73.073 1.00 34.31 256 ARG A N 1
ATOM 1990 C CA . ARG A 1 256 ? 79.458 -5.961 72.057 1.00 40.32 256 ARG A CA 1
ATOM 1991 C C . ARG A 1 256 ? 79.592 -4.985 70.877 1.00 39.95 256 ARG A C 1
ATOM 1992 O O . ARG A 1 256 ? 80.409 -5.210 69.993 1.00 39.92 256 ARG A O 1
ATOM 2000 N N . ARG A 1 257 ? 78.773 -3.927 70.850 1.00 40.88 257 ARG A N 1
ATOM 2001 C CA . ARG A 1 257 ? 78.701 -2.971 69.728 1.00 37.86 257 ARG A CA 1
ATOM 2002 C C . ARG A 1 257 ? 78.318 -3.704 68.436 1.00 33.96 257 ARG A C 1
ATOM 2003 O O . ARG A 1 257 ? 78.825 -3.404 67.365 1.00 37.22 257 ARG A O 1
ATOM 2011 N N . GLU A 1 258 ? 77.395 -4.658 68.555 1.00 32.76 258 GLU A N 1
ATOM 2012 C CA . GLU A 1 258 ? 76.840 -5.359 67.410 1.00 35.28 258 GLU A CA 1
ATOM 2013 C C . GLU A 1 258 ? 75.756 -4.466 66.789 1.00 34.67 258 GLU A C 1
ATOM 2014 O O . GLU A 1 258 ? 74.919 -3.919 67.507 1.00 36.49 258 GLU A O 1
ATOM 2020 N N . GLU A 1 259 ? 75.799 -4.311 65.460 1.00 31.83 259 GLU A N 1
ATOM 2021 C CA . GLU A 1 259 ? 74.869 -3.457 64.731 1.00 33.62 259 GLU A CA 1
ATOM 2022 C C . GLU A 1 259 ? 73.474 -4.093 64.739 1.00 34.76 259 GLU A C 1
ATOM 2023 O O . GLU A 1 259 ? 73.330 -5.311 64.679 1.00 37.42 259 GLU A O 1
ATOM 2029 N N . ILE A 1 260 ? 72.455 -3.236 64.825 1.00 35.91 260 ILE A N 1
ATOM 2030 C CA . ILE A 1 260 ? 71.062 -3.647 64.870 1.00 37.66 260 ILE A CA 1
ATOM 2031 C C . ILE A 1 260 ? 70.388 -3.154 63.588 1.00 32.67 260 ILE A C 1
ATOM 2032 O O . ILE A 1 260 ? 70.523 -1.988 63.232 1.00 32.88 260 ILE A O 1
ATOM 2037 N N . PRO A 1 261 ? 69.713 -4.024 62.802 1.00 32.97 261 PRO A N 1
ATOM 2038 C CA . PRO A 1 261 ? 69.079 -3.588 61.558 1.00 32.31 261 PRO A CA 1
ATOM 2039 C C . PRO A 1 261 ? 67.974 -2.554 61.816 1.00 32.20 261 PRO A C 1
ATOM 2040 O O . PRO A 1 261 ? 67.162 -2.742 62.720 1.00 33.41 261 PRO A O 1
ATOM 2044 N N . ALA A 1 262 ? 67.968 -1.475 61.025 1.00 30.90 262 ALA A N 1
ATOM 2045 C CA . ALA A 1 262 ? 66.916 -0.458 61.091 1.00 31.60 262 ALA A CA 1
ATOM 2046 C C . ALA A 1 262 ? 65.555 -1.133 60.893 1.00 28.88 262 ALA A C 1
ATOM 2047 O O . ALA A 1 262 ? 65.423 -2.038 60.070 1.00 28.40 262 ALA A O 1
ATOM 2049 N N . GLY A 1 263 ? 64.554 -0.696 61.664 1.00 26.94 263 GLY A N 1
ATOM 2050 C CA . GLY A 1 263 ? 63.195 -1.182 61.508 1.00 27.72 263 GLY A CA 1
ATOM 2051 C C . GLY A 1 263 ? 62.956 -2.543 62.151 1.00 25.76 263 GLY A C 1
ATOM 2052 O O . GLY A 1 263 ? 61.817 -3.005 62.180 1.00 29.42 263 GLY A O 1
ATOM 2053 N N . SER A 1 264 ? 64.007 -3.189 62.673 1.00 22.65 264 SER A N 1
ATOM 2054 C CA . SER A 1 264 ? 63.852 -4.432 63.429 1.00 24.01 264 SER A CA 1
ATOM 2055 C C . SER A 1 264 ? 63.110 -4.129 64.730 1.00 22.08 264 SER A C 1
ATOM 2056 O O . SER A 1 264 ? 63.157 -3.004 65.219 1.00 19.87 264 SER A O 1
ATOM 2059 N N . PRO A 1 265 ? 62.399 -5.110 65.330 1.00 22.70 265 PRO A N 1
ATOM 2060 C CA . PRO A 1 265 ? 61.654 -4.870 66.573 1.00 22.60 265 PRO A CA 1
ATOM 2061 C C . PRO A 1 265 ? 62.475 -4.195 67.691 1.00 21.69 265 PRO A C 1
ATOM 2062 O O . PRO A 1 265 ? 61.997 -3.239 68.304 1.00 25.03 265 PRO A O 1
ATOM 2066 N N . GLU A 1 266 ? 63.699 -4.672 67.943 1.00 21.92 266 GLU A N 1
ATOM 2067 C CA . GLU A 1 266 ? 64.571 -4.138 69.017 1.00 24.65 266 GLU A CA 1
ATOM 2068 C C . GLU A 1 266 ? 64.807 -2.638 68.808 1.00 23.13 266 GLU A C 1
ATOM 2069 O O . GLU A 1 266 ? 64.650 -1.849 69.725 1.00 26.13 266 GLU A O 1
ATOM 2075 N N . GLU A 1 267 ? 65.189 -2.272 67.581 1.00 24.35 267 GLU A N 1
ATOM 2076 C CA . GLU A 1 267 ? 65.526 -0.898 67.191 1.00 25.70 267 GLU A CA 1
ATOM 2077 C C . GLU A 1 267 ? 64.293 0.004 67.333 1.00 21.57 267 GLU A C 1
ATOM 2078 O O . GLU A 1 267 ? 64.381 1.122 67.863 1.00 20.58 267 GLU A O 1
ATOM 2084 N N . VAL A 1 268 ? 63.139 -0.484 66.877 1.00 17.45 268 VAL A N 1
ATOM 2085 C CA . VAL A 1 268 ? 61.912 0.307 66.959 1.00 16.89 268 VAL A CA 1
ATOM 2086 C C . VAL A 1 268 ? 61.512 0.494 68.430 1.00 16.75 268 VAL A C 1
ATOM 2087 O O . VAL A 1 268 ? 61.009 1.557 68.807 1.00 17.91 268 VAL A O 1
ATOM 2091 N N . GLU A 1 269 ? 61.746 -0.530 69.256 1.00 17.41 269 GLU A N 1
ATOM 2092 C CA . GLU A 1 269 ? 61.443 -0.461 70.693 1.00 17.77 269 GLU A CA 1
ATOM 2093 C C . GLU A 1 269 ? 62.325 0.605 71.368 1.00 17.97 269 GLU A C 1
ATOM 2094 O O . GLU A 1 269 ? 61.834 1.379 72.184 1.00 17.99 269 GLU A O 1
ATOM 2100 N N . ILE A 1 270 ? 63.614 0.662 71.021 1.00 17.63 270 ILE A N 1
ATOM 2101 C CA . ILE A 1 270 ? 64.509 1.664 71.613 1.00 18.29 270 ILE A CA 1
ATOM 2102 C C . ILE A 1 270 ? 63.989 3.071 71.290 1.00 18.26 270 ILE A C 1
ATOM 2103 O O . ILE A 1 270 ? 63.921 3.915 72.162 1.00 19.41 270 ILE A O 1
ATOM 2108 N N A ARG A 1 271 ? 63.633 3.301 70.023 0.50 17.57 271 ARG A N 1
ATOM 2109 N N B ARG A 1 271 ? 63.645 3.301 70.019 0.50 18.72 271 ARG A N 1
ATOM 2110 C CA A ARG A 1 271 ? 63.243 4.621 69.553 0.50 17.52 271 ARG A CA 1
ATOM 2111 C CA B ARG A 1 271 ? 63.240 4.615 69.546 0.50 19.29 271 ARG A CA 1
ATOM 2112 C C A ARG A 1 271 ? 61.914 5.041 70.203 0.50 16.73 271 ARG A C 1
ATOM 2113 C C B ARG A 1 271 ? 61.925 5.031 70.225 0.50 17.28 271 ARG A C 1
ATOM 2114 O O A ARG A 1 271 ? 61.770 6.184 70.626 0.50 17.22 271 ARG A O 1
ATOM 2115 O O B ARG A 1 271 ? 61.802 6.159 70.693 0.50 17.97 271 ARG A O 1
ATOM 2130 N N . ALA A 1 272 ? 60.957 4.111 70.281 1.00 15.07 272 ALA A N 1
ATOM 2131 C CA . ALA A 1 272 ? 59.664 4.379 70.889 1.00 16.76 272 ALA A CA 1
ATOM 2132 C C . ALA A 1 272 ? 59.828 4.686 72.384 1.00 17.36 272 ALA A C 1
ATOM 2133 O O . ALA A 1 272 ? 59.201 5.618 72.909 1.00 17.83 272 ALA A O 1
ATOM 2135 N N . ALA A 1 273 ? 60.670 3.901 73.065 1.00 17.47 273 ALA A N 1
ATOM 2136 C CA . ALA A 1 273 ? 60.883 4.069 74.506 1.00 17.83 273 ALA A CA 1
ATOM 2137 C C . ALA A 1 273 ? 61.685 5.348 74.774 1.00 19.17 273 ALA A C 1
ATOM 2138 O O . ALA A 1 273 ? 61.571 5.942 75.847 1.00 21.41 273 ALA A O 1
ATOM 2140 N N . THR A 1 274 ? 62.498 5.773 73.804 1.00 19.12 274 THR A N 1
ATOM 2141 C CA . THR A 1 274 ? 63.162 7.060 73.908 1.00 20.46 274 THR A CA 1
ATOM 2142 C C . THR A 1 274 ? 62.113 8.177 73.951 1.00 20.77 274 THR A C 1
ATOM 2143 O O . THR A 1 274 ? 62.182 9.042 74.808 1.00 23.04 274 THR A O 1
ATOM 2147 N N . ILE A 1 275 ? 61.153 8.140 73.020 1.00 20.49 275 ILE A N 1
ATOM 2148 C CA . ILE A 1 275 ? 60.092 9.158 72.926 1.00 20.82 275 ILE A CA 1
ATOM 2149 C C . ILE A 1 275 ? 59.334 9.218 74.257 1.00 20.58 275 ILE A C 1
ATOM 2150 O O . ILE A 1 275 ? 59.052 10.304 74.758 1.00 19.81 275 ILE A O 1
ATOM 2155 N N . TRP A 1 276 ? 58.969 8.042 74.786 1.00 19.13 276 TRP A N 1
ATOM 2156 C CA . TRP A 1 276 ? 58.118 7.968 75.962 1.00 19.55 276 TRP A CA 1
ATOM 2157 C C . TRP A 1 276 ? 58.935 8.146 77.247 1.00 19.38 276 TRP A C 1
ATOM 2158 O O . TRP A 1 276 ? 58.424 8.683 78.210 1.00 20.77 276 TRP A O 1
ATOM 2169 N N . GLY A 1 277 ? 60.208 7.752 77.234 1.00 18.79 277 GLY A N 1
ATOM 2170 C CA . GLY A 1 277 ? 61.108 8.080 78.330 1.00 19.99 277 GLY A CA 1
ATOM 2171 C C . GLY A 1 277 ? 61.215 9.587 78.540 1.00 22.22 277 GLY A C 1
ATOM 2172 O O . GLY A 1 277 ? 61.190 10.078 79.671 1.00 22.52 277 GLY A O 1
ATOM 2173 N N . VAL A 1 278 ? 61.339 10.335 77.441 1.00 23.06 278 VAL A N 1
ATOM 2174 C CA . VAL A 1 278 ? 61.401 11.790 77.500 1.00 23.89 278 VAL A CA 1
ATOM 2175 C C . VAL A 1 278 ? 60.035 12.354 77.924 1.00 24.10 278 VAL A C 1
ATOM 2176 O O . VAL A 1 278 ? 59.969 13.258 78.762 1.00 24.09 278 VAL A O 1
ATOM 2180 N N . GLU A 1 279 ? 58.948 11.819 77.361 1.00 21.89 279 GLU A N 1
ATOM 2181 C CA . GLU A 1 279 ? 57.619 12.333 77.661 1.00 21.43 279 GLU A CA 1
ATOM 2182 C C . GLU A 1 279 ? 57.296 12.068 79.138 1.00 21.57 279 GLU A C 1
ATOM 2183 O O . GLU A 1 279 ? 56.731 12.939 79.805 1.00 20.70 279 GLU A O 1
ATOM 2189 N N . GLU A 1 280 ? 57.654 10.881 79.651 1.00 21.97 280 GLU A N 1
ATOM 2190 C CA . GLU A 1 280 ? 57.379 10.547 81.070 1.00 25.04 280 GLU A CA 1
ATOM 2191 C C . GLU A 1 280 ? 58.206 11.447 82.006 1.00 23.45 280 GLU A C 1
ATOM 2192 O O . GLU A 1 280 ? 57.704 11.849 83.049 1.00 22.95 280 GLU A O 1
ATOM 2198 N N . LEU A 1 281 ? 59.454 11.761 81.635 1.00 24.01 281 LEU A N 1
ATOM 2199 C CA . LEU A 1 281 ? 60.307 12.697 82.412 1.00 25.59 281 LEU A CA 1
ATOM 2200 C C . LEU A 1 281 ? 59.715 14.115 82.367 1.00 27.39 281 LEU A C 1
ATOM 2201 O O . LEU A 1 281 ? 59.721 14.820 83.375 1.00 29.14 281 LEU A O 1
ATOM 2206 N N . ARG A 1 282 ? 59.183 14.523 81.210 1.00 27.20 282 ARG A N 1
ATOM 2207 C CA . ARG A 1 282 ? 58.560 15.831 81.071 1.00 26.19 282 ARG A CA 1
ATOM 2208 C C . ARG A 1 282 ? 57.369 15.949 82.031 1.00 25.24 282 ARG A C 1
ATOM 2209 O O . ARG A 1 282 ? 57.255 16.946 82.744 1.00 24.92 282 ARG A O 1
ATOM 2217 N N . ARG A 1 283 ? 56.483 14.941 82.031 1.00 23.03 283 ARG A N 1
ATOM 2218 C CA . ARG A 1 283 ? 55.293 14.947 82.894 1.00 25.31 283 ARG A CA 1
ATOM 2219 C C . ARG A 1 283 ? 55.706 14.971 84.371 1.00 26.73 283 ARG A C 1
ATOM 2220 O O . ARG A 1 283 ? 55.079 15.658 85.154 1.00 29.11 283 ARG A O 1
ATOM 2228 N N . ALA A 1 284 ? 56.737 14.194 84.736 1.00 29.16 284 ALA A N 1
ATOM 2229 C CA . ALA A 1 284 ? 57.195 14.073 86.135 1.00 28.36 284 ALA A CA 1
ATOM 2230 C C . ALA A 1 284 ? 57.821 15.393 86.607 1.00 30.25 284 ALA A C 1
ATOM 2231 O O . ALA A 1 284 ? 57.634 15.809 87.754 1.00 33.80 284 ALA A O 1
ATOM 2233 N N . LEU A 1 285 ? 58.580 16.041 85.720 1.00 29.73 285 LEU A N 1
ATOM 2234 C CA . LEU A 1 285 ? 59.146 17.353 86.014 1.00 28.98 285 LEU A CA 1
ATOM 2235 C C . LEU A 1 285 ? 58.016 18.371 86.212 1.00 32.00 285 LEU A C 1
ATOM 2236 O O . LEU A 1 285 ? 58.040 19.116 87.188 1.00 36.94 285 LEU A O 1
ATOM 2241 N N . ALA A 1 286 ? 57.045 18.407 85.286 1.00 29.97 286 ALA A N 1
ATOM 2242 C CA . ALA A 1 286 ? 55.950 19.397 85.347 1.00 31.91 286 ALA A CA 1
ATOM 2243 C C . ALA A 1 286 ? 55.197 19.234 86.670 1.00 29.59 286 ALA A C 1
ATOM 2244 O O . ALA A 1 286 ? 54.883 20.205 87.320 1.00 31.43 286 ALA A O 1
ATOM 2246 N N . SER A 1 287 ? 54.943 17.977 87.042 1.00 33.68 287 SER A N 1
ATOM 2247 C CA . SER A 1 287 ? 54.335 17.578 88.314 1.00 35.03 287 SER A CA 1
ATOM 2248 C C . SER A 1 287 ? 55.031 18.234 89.508 1.00 34.41 287 SER A C 1
ATOM 2249 O O . SER A 1 287 ? 54.394 18.500 90.506 1.00 41.47 287 SER A O 1
ATOM 2252 N N . ARG A 1 288 ? 56.350 18.422 89.416 1.00 38.57 288 ARG A N 1
ATOM 2253 C CA . ARG A 1 288 ? 57.148 18.946 90.519 1.00 38.93 288 ARG A CA 1
ATOM 2254 C C . ARG A 1 288 ? 57.429 20.439 90.304 1.00 40.23 288 ARG A C 1
ATOM 2255 O O . ARG A 1 288 ? 58.308 20.998 90.952 1.00 43.84 288 ARG A O 1
ATOM 2263 N N . GLY A 1 289 ? 56.669 21.073 89.402 1.00 39.79 289 GLY A N 1
ATOM 2264 C CA . GLY A 1 289 ? 56.689 22.529 89.212 1.00 41.10 289 GLY A CA 1
ATOM 2265 C C . GLY A 1 289 ? 57.796 23.008 88.285 1.00 37.73 289 GLY A C 1
ATOM 2266 O O . GLY A 1 289 ? 58.098 24.188 88.258 1.00 44.64 289 GLY A O 1
ATOM 2267 N N . HIS A 1 290 ? 58.384 22.103 87.497 1.00 38.71 290 HIS A N 1
ATOM 2268 C CA . HIS A 1 290 ? 59.388 22.476 86.502 1.00 35.82 290 HIS A CA 1
ATOM 2269 C C . HIS A 1 290 ? 58.865 22.117 85.102 1.00 35.08 290 HIS A C 1
ATOM 2270 O O . HIS A 1 290 ? 59.044 20.992 84.623 1.00 33.05 290 HIS A O 1
ATOM 2277 N N . ALA A 1 291 ? 58.211 23.099 84.468 1.00 33.05 291 ALA A N 1
ATOM 2278 C CA . ALA A 1 291 ? 57.532 22.953 83.192 1.00 31.71 291 ALA A CA 1
ATOM 2279 C C . ALA A 1 291 ? 58.528 23.175 82.049 1.00 33.76 291 ALA A C 1
ATOM 2280 O O . ALA A 1 291 ? 59.008 24.286 81.862 1.00 39.38 291 ALA A O 1
ATOM 2282 N N . LEU A 1 292 ? 58.837 22.108 81.304 1.00 33.51 292 LEU A N 1
ATOM 2283 C CA . LEU A 1 292 ? 59.624 22.203 80.063 1.00 31.15 292 LEU A CA 1
ATOM 2284 C C . LEU A 1 292 ? 58.833 21.532 78.944 1.00 28.78 292 LEU A C 1
ATOM 2285 O O . LEU A 1 292 ? 58.023 20.643 79.210 1.00 30.70 292 LEU A O 1
ATOM 2290 N N . ASP A 1 293 ? 59.099 21.950 77.704 1.00 29.22 293 ASP A N 1
ATOM 2291 C CA . ASP A 1 293 ? 58.576 21.253 76.530 1.00 29.06 293 ASP A CA 1
ATOM 2292 C C . ASP A 1 293 ? 59.423 19.997 76.301 1.00 25.82 293 ASP A C 1
ATOM 2293 O O . ASP A 1 293 ? 60.571 19.929 76.725 1.00 26.00 293 ASP A O 1
ATOM 2298 N N . ALA A 1 294 ? 58.833 19.010 75.624 1.00 24.74 294 ALA A N 1
ATOM 2299 C CA . ALA A 1 294 ? 59.490 17.744 75.361 1.00 23.64 294 ALA A CA 1
ATOM 2300 C C . ALA A 1 294 ? 60.811 17.974 74.618 1.00 22.46 294 ALA A C 1
ATOM 2301 O O . ALA A 1 294 ? 61.798 17.335 74.934 1.00 22.92 294 ALA A O 1
ATOM 2303 N N . TYR A 1 295 ? 60.829 18.896 73.648 1.00 23.88 295 TYR A N 1
ATOM 2304 C CA . TYR A 1 295 ? 62.055 19.144 72.863 1.00 24.79 295 TYR A CA 1
ATOM 2305 C C . TYR A 1 295 ? 63.148 19.709 73.780 1.00 24.17 295 TYR A C 1
ATOM 2306 O O . TYR A 1 295 ? 64.318 19.466 73.556 1.00 23.69 295 TYR A O 1
ATOM 2315 N N . GLN A 1 296 ? 62.763 20.465 74.812 1.00 26.23 296 GLN A N 1
ATOM 2316 C CA . GLN A 1 296 ? 63.747 21.000 75.776 1.00 26.39 296 GLN A CA 1
ATOM 2317 C C . GLN A 1 296 ? 64.321 19.874 76.642 1.00 26.80 296 GLN A C 1
ATOM 2318 O O . GLN A 1 296 ? 65.503 19.889 76.952 1.00 24.97 296 GLN A O 1
ATOM 2324 N N . VAL A 1 297 ? 63.481 18.907 77.028 1.00 26.10 297 VAL A N 1
ATOM 2325 C CA . VAL A 1 297 ? 63.961 17.786 77.816 1.00 25.97 297 VAL A CA 1
ATOM 2326 C C . VAL A 1 297 ? 64.947 16.981 76.959 1.00 26.06 297 VAL A C 1
ATOM 2327 O O . VAL A 1 297 ? 66.007 16.580 77.442 1.00 26.82 297 VAL A O 1
ATOM 2331 N N . ASP A 1 298 ? 64.608 16.782 75.681 1.00 24.50 298 ASP A N 1
ATOM 2332 C CA . ASP A 1 298 ? 65.498 16.134 74.723 1.00 25.22 298 ASP A CA 1
ATOM 2333 C C . ASP A 1 298 ? 66.847 16.875 74.680 1.00 23.77 298 ASP A C 1
ATOM 2334 O O . ASP A 1 298 ? 67.891 16.250 74.837 1.00 23.65 298 ASP A O 1
ATOM 2339 N N . TRP A 1 299 ? 66.820 18.196 74.458 1.00 23.17 299 TRP A N 1
ATOM 2340 C CA . TRP A 1 299 ? 68.051 19.006 74.388 1.00 24.84 299 TRP A CA 1
ATOM 2341 C C . TRP A 1 299 ? 68.909 18.804 75.642 1.00 24.46 299 TRP A C 1
ATOM 2342 O O . TRP A 1 299 ? 70.136 18.651 75.551 1.00 23.81 299 TRP A O 1
ATOM 2353 N N . LEU A 1 300 ? 68.248 18.840 76.802 1.00 24.86 300 LEU A N 1
ATOM 2354 C CA . LEU A 1 300 ? 68.913 18.723 78.092 1.00 29.73 300 LEU A CA 1
ATOM 2355 C C . LEU A 1 300 ? 69.588 17.344 78.210 1.00 29.69 300 LEU A C 1
ATOM 2356 O O . LEU A 1 300 ? 70.752 17.251 78.601 1.00 31.75 300 LEU A O 1
ATOM 2361 N N . LEU A 1 301 ? 68.888 16.280 77.809 1.00 27.53 301 LEU A N 1
ATOM 2362 C CA . LEU A 1 301 ? 69.446 14.933 77.872 1.00 25.73 301 LEU A CA 1
ATOM 2363 C C . LEU A 1 301 ? 70.575 14.758 76.847 1.00 25.59 301 LEU A C 1
ATOM 2364 O O . LEU A 1 301 ? 71.585 14.123 77.150 1.00 27.66 301 LEU A O 1
ATOM 2369 N N . TRP A 1 302 ? 70.406 15.309 75.641 1.00 24.55 302 TRP A N 1
ATOM 2370 C CA . TRP A 1 302 ? 71.437 15.199 74.615 1.00 26.70 302 TRP A CA 1
ATOM 2371 C C . TRP A 1 302 ? 72.730 15.866 75.101 1.00 26.60 302 TRP A C 1
ATOM 2372 O O . TRP A 1 302 ? 73.830 15.374 74.839 1.00 25.69 302 TRP A O 1
ATOM 2383 N N . ASP A 1 303 ? 72.582 16.990 75.811 1.00 26.78 303 ASP A N 1
ATOM 2384 C CA . ASP A 1 303 ? 73.715 17.710 76.363 1.00 30.69 303 ASP A CA 1
ATOM 2385 C C . ASP A 1 303 ? 74.440 16.840 77.400 1.00 33.37 303 ASP A C 1
ATOM 2386 O O . ASP A 1 303 ? 75.670 16.763 77.380 1.00 39.76 303 ASP A O 1
ATOM 2391 N N . GLU A 1 304 ? 73.681 16.196 78.300 1.00 34.25 304 GLU A N 1
ATOM 2392 C CA . GLU A 1 304 ? 74.254 15.271 79.302 1.00 35.87 304 GLU A CA 1
ATOM 2393 C C . GLU A 1 304 ? 75.032 14.154 78.596 1.00 33.55 304 GLU A C 1
ATOM 2394 O O . GLU A 1 304 ? 76.011 13.634 79.136 1.00 34.01 304 GLU A O 1
ATOM 2400 N N . GLY A 1 305 ? 74.568 13.789 77.394 1.00 30.38 305 GLY A N 1
ATOM 2401 C CA . GLY A 1 305 ? 75.152 12.718 76.578 1.00 34.51 305 GLY A CA 1
ATOM 2402 C C . GLY A 1 305 ? 76.541 13.038 76.041 1.00 39.47 305 GLY A C 1
ATOM 2403 O O . GLY A 1 305 ? 77.202 12.143 75.490 1.00 40.70 305 GLY A O 1
ATOM 2404 N N . GLN A 1 306 ? 76.979 14.299 76.188 1.00 37.70 306 GLN A N 1
ATOM 2405 C CA . GLN A 1 306 ? 78.282 14.763 75.710 1.00 42.74 306 GLN A CA 1
ATOM 2406 C C . GLN A 1 306 ? 79.375 14.505 76.757 1.00 42.88 306 GLN A C 1
ATOM 2407 O O . GLN A 1 306 ? 80.549 14.654 76.445 1.00 44.25 306 GLN A O 1
ATOM 2413 N N . ARG A 1 307 ? 78.998 14.136 77.988 1.00 39.09 307 ARG A N 1
ATOM 2414 C CA . ARG A 1 307 ? 79.984 13.855 79.037 1.00 40.64 307 ARG A CA 1
ATOM 2415 C C . ARG A 1 307 ? 79.495 12.721 79.947 1.00 41.66 307 ARG A C 1
ATOM 2416 O O . ARG A 1 307 ? 79.478 12.851 81.170 1.00 43.68 307 ARG A O 1
ATOM 2424 N N . LEU A 1 308 ? 79.125 11.593 79.333 1.00 38.65 308 LEU A N 1
ATOM 2425 C CA . LEU A 1 308 ? 78.818 10.384 80.070 1.00 39.07 308 LEU A CA 1
ATOM 2426 C C . LEU A 1 308 ? 80.112 9.772 80.593 1.00 41.93 308 LEU A C 1
ATOM 2427 O O . LEU A 1 308 ? 81.148 9.857 79.938 1.00 46.09 308 LEU A O 1
ATOM 2432 N N . PRO A 1 309 ? 80.089 9.147 81.792 1.00 41.60 309 PRO A N 1
ATOM 2433 C CA . PRO A 1 309 ? 81.275 8.496 82.340 1.00 45.72 309 PRO A CA 1
ATOM 2434 C C . PRO A 1 309 ? 81.781 7.347 81.458 1.00 49.90 309 PRO A C 1
ATOM 2435 O O . PRO A 1 309 ? 81.014 6.752 80.703 1.00 49.16 309 PRO A O 1
ATOM 2439 N N . ALA A 1 310 ? 83.084 7.075 81.568 1.00 54.08 310 ALA A N 1
ATOM 2440 C CA . ALA A 1 310 ? 83.716 5.909 80.981 1.00 55.75 310 ALA A CA 1
ATOM 2441 C C . ALA A 1 310 ? 82.942 4.660 81.412 1.00 58.25 310 ALA A C 1
ATOM 2442 O O . ALA A 1 310 ? 82.524 4.544 82.567 1.00 62.62 310 ALA A O 1
ATOM 2444 N N . GLY A 1 311 ? 82.723 3.750 80.464 1.00 56.97 311 GLY A N 1
ATOM 2445 C CA . GLY A 1 311 ? 82.188 2.446 80.774 1.00 53.14 311 GLY A CA 1
ATOM 2446 C C . GLY A 1 311 ? 80.678 2.419 80.972 1.00 50.25 311 GLY A C 1
ATOM 2447 O O . GLY A 1 311 ? 80.152 1.424 81.460 1.00 52.07 311 GLY A O 1
ATOM 2448 N N A THR A 1 312 ? 79.970 3.494 80.599 0.50 42.88 312 THR A N 1
ATOM 2449 N N B THR A 1 312 ? 79.980 3.493 80.585 0.50 43.61 312 THR A N 1
ATOM 2450 C CA A THR A 1 312 ? 78.528 3.387 80.425 0.50 41.50 312 THR A CA 1
ATOM 2451 C CA B THR A 1 312 ? 78.541 3.415 80.397 0.50 44.67 312 THR A CA 1
ATOM 2452 C C A THR A 1 312 ? 78.294 2.482 79.213 0.50 39.70 312 THR A C 1
ATOM 2453 C C B THR A 1 312 ? 78.297 2.482 79.205 0.50 40.79 312 THR A C 1
ATOM 2454 O O A THR A 1 312 ? 79.168 2.356 78.351 0.50 40.19 312 THR A O 1
ATOM 2455 O O B THR A 1 312 ? 79.174 2.332 78.349 0.50 40.72 312 THR A O 1
ATOM 2462 N N . LEU A 1 313 ? 77.125 1.840 79.169 1.00 36.68 313 LEU A N 1
ATOM 2463 C CA . LEU A 1 313 ? 76.796 0.932 78.089 1.00 34.48 313 LEU A CA 1
ATOM 2464 C C . LEU A 1 313 ? 76.920 1.687 76.765 1.00 30.96 313 LEU A C 1
ATOM 2465 O O . LEU A 1 313 ? 76.464 2.825 76.662 1.00 30.22 313 LEU A O 1
ATOM 2470 N N . PRO A 1 314 ? 77.584 1.127 75.727 1.00 30.30 314 PRO A N 1
ATOM 2471 C CA . PRO A 1 314 ? 77.665 1.807 74.438 1.00 30.16 314 PRO A CA 1
ATOM 2472 C C . PRO A 1 314 ? 76.263 2.078 73.873 1.00 30.91 314 PRO A C 1
ATOM 2473 O O . PRO A 1 314 ? 75.319 1.297 74.129 1.00 31.16 314 PRO A O 1
ATOM 2477 N N . TYR A 1 315 ? 76.140 3.183 73.129 1.00 33.35 315 TYR A N 1
ATOM 2478 C CA . TYR A 1 315 ? 74.923 3.491 72.373 1.00 31.09 315 TYR A CA 1
ATOM 2479 C C . TYR A 1 315 ? 74.721 2.414 71.300 1.00 33.91 315 TYR A C 1
ATOM 2480 O O . TYR A 1 315 ? 75.689 1.774 70.842 1.00 37.27 315 TYR A O 1
ATOM 2489 N N . HIS A 1 316 ? 73.458 2.215 70.912 1.00 28.83 316 HIS A N 1
ATOM 2490 C CA . HIS A 1 316 ? 73.108 1.244 69.885 1.00 28.84 316 HIS A CA 1
ATOM 2491 C C . HIS A 1 316 ? 73.562 1.768 68.517 1.00 30.08 316 HIS A C 1
ATOM 2492 O O . HIS A 1 316 ? 73.601 2.973 68.286 1.00 29.49 316 HIS A O 1
ATOM 2499 N N . ARG A 1 317 ? 73.916 0.833 67.631 1.00 31.43 317 ARG A N 1
ATOM 2500 C CA . ARG A 1 317 ? 74.438 1.121 66.292 1.00 34.21 317 ARG A CA 1
ATOM 2501 C C . ARG A 1 317 ? 73.494 0.532 65.237 1.00 30.08 317 ARG A C 1
ATOM 2502 O O . ARG A 1 317 ? 73.370 -0.679 65.159 1.00 37.67 317 ARG A O 1
ATOM 2510 N N . THR A 1 318 ? 72.869 1.387 64.414 1.00 33.34 318 THR A N 1
ATOM 2511 C CA . THR A 1 318 ? 71.787 0.971 63.493 1.00 38.00 318 THR A CA 1
ATOM 2512 C C . THR A 1 318 ? 72.251 0.906 62.028 1.00 43.74 318 THR A C 1
ATOM 2513 O O . THR A 1 318 ? 72.084 -0.134 61.346 1.00 47.42 318 THR A O 1
ATOM 2517 N N . ARG A 1 319 ? 72.778 2.043 61.562 1.00 40.98 319 ARG A N 1
ATOM 2518 C CA . ARG A 1 319 ? 73.013 2.418 60.143 1.00 55.15 319 ARG A CA 1
ATOM 2519 C C . ARG A 1 319 ? 71.683 2.853 59.498 1.00 60.17 319 ARG A C 1
ATOM 2520 O O . ARG A 1 319 ? 71.194 3.956 59.795 1.00 56.09 319 ARG A O 1
ATOM 2528 N N . THR A 1 320 ? 71.099 1.993 58.646 1.00 55.80 320 THR A N 1
ATOM 2529 C CA . THR A 1 320 ? 70.200 2.440 57.554 1.00 57.45 320 THR A CA 1
ATOM 2530 C C . THR A 1 320 ? 69.066 3.300 58.120 1.00 59.06 320 THR A C 1
ATOM 2531 O O . THR A 1 320 ? 68.415 4.006 57.362 1.00 58.44 320 THR A O 1
ATOM 2535 N N . ASP B 1 6 ? 45.754 -14.125 49.039 1.00 54.53 6 ASP B N 1
ATOM 2536 C CA . ASP B 1 6 ? 45.278 -12.764 48.615 1.00 50.51 6 ASP B CA 1
ATOM 2537 C C . ASP B 1 6 ? 45.427 -12.662 47.094 1.00 39.37 6 ASP B C 1
ATOM 2538 O O . ASP B 1 6 ? 46.315 -11.988 46.575 1.00 46.09 6 ASP B O 1
ATOM 2543 N N . ARG B 1 7 ? 44.528 -13.349 46.394 1.00 34.77 7 ARG B N 1
ATOM 2544 C CA . ARG B 1 7 ? 44.742 -13.753 45.017 1.00 34.10 7 ARG B CA 1
ATOM 2545 C C . ARG B 1 7 ? 44.680 -12.557 44.055 1.00 26.12 7 ARG B C 1
ATOM 2546 O O . ARG B 1 7 ? 45.176 -12.665 42.948 1.00 32.58 7 ARG B O 1
ATOM 2554 N N . LEU B 1 8 ? 44.065 -11.437 44.455 1.00 25.42 8 LEU B N 1
ATOM 2555 C CA . LEU B 1 8 ? 43.986 -10.249 43.581 1.00 25.51 8 LEU B CA 1
ATOM 2556 C C . LEU B 1 8 ? 45.091 -9.241 43.910 1.00 21.38 8 LEU B C 1
ATOM 2557 O O . LEU B 1 8 ? 45.332 -8.322 43.121 1.00 23.71 8 LEU B O 1
ATOM 2562 N N . GLY B 1 9 ? 45.730 -9.401 45.075 1.00 21.85 9 GLY B N 1
ATOM 2563 C CA . GLY B 1 9 ? 46.858 -8.566 45.498 1.00 21.58 9 GLY B CA 1
ATOM 2564 C C . GLY B 1 9 ? 46.435 -7.234 46.097 1.00 18.97 9 GLY B C 1
ATOM 2565 O O . GLY B 1 9 ? 47.266 -6.335 46.255 1.00 18.85 9 GLY B O 1
ATOM 2566 N N . VAL B 1 10 ? 45.156 -7.095 46.456 1.00 17.28 10 VAL B N 1
ATOM 2567 C CA . VAL B 1 10 ? 44.676 -5.828 47.014 1.00 16.97 10 VAL B CA 1
ATOM 2568 C C . VAL B 1 10 ? 45.259 -5.624 48.424 1.00 17.01 10 VAL B C 1
ATOM 2569 O O . VAL B 1 10 ? 45.856 -4.582 48.685 1.00 17.73 10 VAL B O 1
ATOM 2573 N N . LEU B 1 11 ? 45.120 -6.599 49.326 1.00 16.42 11 LEU B N 1
ATOM 2574 C CA . LEU B 1 11 ? 45.658 -6.427 50.711 1.00 17.99 11 LEU B CA 1
ATOM 2575 C C . LEU B 1 11 ? 47.181 -6.260 50.695 1.00 18.03 11 LEU B C 1
ATOM 2576 O O . LEU B 1 11 ? 47.717 -5.405 51.387 1.00 18.97 11 LEU B O 1
ATOM 2581 N N . THR B 1 12 ? 47.868 -7.079 49.900 1.00 19.55 12 THR B N 1
ATOM 2582 C CA . THR B 1 12 ? 49.324 -7.079 49.862 1.00 21.48 12 THR B CA 1
ATOM 2583 C C . THR B 1 12 ? 49.853 -5.710 49.400 1.00 19.46 12 THR B C 1
ATOM 2584 O O . THR B 1 12 ? 50.757 -5.141 50.030 1.00 21.83 12 THR B O 1
ATOM 2588 N N . THR B 1 13 ? 49.312 -5.180 48.299 1.00 16.40 13 THR B N 1
ATOM 2589 C CA . THR B 1 13 ? 49.859 -3.954 47.719 1.00 16.39 13 THR B CA 1
ATOM 2590 C C . THR B 1 13 ? 49.447 -2.745 48.569 1.00 16.46 13 THR B C 1
ATOM 2591 O O . THR B 1 13 ? 50.236 -1.801 48.728 1.00 17.40 13 THR B O 1
ATOM 2595 N N . THR B 1 14 ? 48.237 -2.764 49.132 1.00 15.00 14 THR B N 1
ATOM 2596 C CA . THR B 1 14 ? 47.793 -1.638 49.952 1.00 15.55 14 THR B CA 1
ATOM 2597 C C . THR B 1 14 ? 48.561 -1.594 51.286 1.00 16.25 14 THR B C 1
ATOM 2598 O O . THR B 1 14 ? 48.801 -0.507 51.788 1.00 17.21 14 THR B O 1
ATOM 2602 N N A ARG B 1 15 ? 48.958 -2.753 51.824 0.50 16.80 15 ARG B N 1
ATOM 2603 N N B ARG B 1 15 ? 48.931 -2.770 51.826 0.50 17.21 15 ARG B N 1
ATOM 2604 C CA A ARG B 1 15 ? 49.714 -2.807 53.079 0.50 18.58 15 ARG B CA 1
ATOM 2605 C CA B ARG B 1 15 ? 49.759 -2.908 53.052 0.50 18.40 15 ARG B CA 1
ATOM 2606 C C A ARG B 1 15 ? 51.042 -2.054 52.911 0.50 18.60 15 ARG B C 1
ATOM 2607 C C B ARG B 1 15 ? 51.027 -2.060 52.900 0.50 18.55 15 ARG B C 1
ATOM 2608 O O A ARG B 1 15 ? 51.485 -1.373 53.829 0.50 18.59 15 ARG B O 1
ATOM 2609 O O B ARG B 1 15 ? 51.407 -1.328 53.809 0.50 18.51 15 ARG B O 1
ATOM 2624 N N . ARG B 1 16 ? 51.661 -2.171 51.729 1.00 18.44 16 ARG B N 1
ATOM 2625 C CA . ARG B 1 16 ? 52.899 -1.457 51.416 1.00 20.20 16 ARG B CA 1
ATOM 2626 C C . ARG B 1 16 ? 52.695 0.063 51.528 1.00 18.51 16 ARG B C 1
ATOM 2627 O O . ARG B 1 16 ? 53.580 0.785 52.007 1.00 17.92 16 ARG B O 1
ATOM 2635 N N . VAL B 1 17 ? 51.532 0.545 51.080 1.00 16.80 17 VAL B N 1
ATOM 2636 C CA . VAL B 1 17 ? 51.204 1.963 51.160 1.00 16.63 17 VAL B CA 1
ATOM 2637 C C . VAL B 1 17 ? 51.029 2.369 52.634 1.00 15.75 17 VAL B C 1
ATOM 2638 O O . VAL B 1 17 ? 51.626 3.353 53.097 1.00 16.06 17 VAL B O 1
ATOM 2642 N N . VAL B 1 18 ? 50.211 1.619 53.376 1.00 16.04 18 VAL B N 1
ATOM 2643 C CA . VAL B 1 18 ? 49.896 1.993 54.748 1.00 17.34 18 VAL B CA 1
ATOM 2644 C C . VAL B 1 18 ? 51.185 2.092 55.571 1.00 17.56 18 VAL B C 1
ATOM 2645 O O . VAL B 1 18 ? 51.311 3.001 56.382 1.00 17.05 18 VAL B O 1
ATOM 2649 N N . GLU B 1 19 ? 52.127 1.163 55.346 1.00 17.01 19 GLU B N 1
ATOM 2650 C CA . GLU B 1 19 ? 53.366 1.105 56.094 1.00 18.81 19 GLU B CA 1
ATOM 2651 C C . GLU B 1 19 ? 54.226 2.365 55.869 1.00 18.68 19 GLU B C 1
ATOM 2652 O O . GLU B 1 19 ? 54.955 2.764 56.767 1.00 20.38 19 GLU B O 1
ATOM 2658 N N A GLN B 1 20 ? 54.101 2.960 54.673 0.50 17.81 20 GLN B N 1
ATOM 2659 N N B GLN B 1 20 ? 54.163 2.981 54.684 0.50 19.79 20 GLN B N 1
ATOM 2660 C CA A GLN B 1 20 ? 54.935 4.067 54.182 0.50 16.44 20 GLN B CA 1
ATOM 2661 C CA B GLN B 1 20 ? 55.025 4.138 54.387 0.50 20.34 20 GLN B CA 1
ATOM 2662 C C A GLN B 1 20 ? 54.253 5.426 54.385 0.50 16.81 20 GLN B C 1
ATOM 2663 C C B GLN B 1 20 ? 54.193 5.403 54.152 0.50 19.39 20 GLN B C 1
ATOM 2664 O O A GLN B 1 20 ? 54.927 6.456 54.343 0.50 16.86 20 GLN B O 1
ATOM 2665 O O B GLN B 1 20 ? 54.699 6.355 53.545 0.50 21.23 20 GLN B O 1
ATOM 2676 N N . ALA B 1 21 ? 52.933 5.415 54.611 1.00 17.75 21 ALA B N 1
ATOM 2677 C CA . ALA B 1 21 ? 52.055 6.589 54.405 1.00 18.98 21 ALA B CA 1
ATOM 2678 C C . ALA B 1 21 ? 52.477 7.769 55.293 1.00 18.69 21 ALA B C 1
ATOM 2679 O O . ALA B 1 21 ? 52.755 7.600 56.481 1.00 20.73 21 ALA B O 1
ATOM 2681 N N . GLN B 1 22 ? 52.498 8.966 54.697 1.00 19.25 22 GLN B N 1
ATOM 2682 C CA . GLN B 1 22 ? 52.901 10.199 55.376 1.00 21.22 22 GLN B CA 1
ATOM 2683 C C . GLN B 1 22 ? 51.679 10.996 55.858 1.00 20.63 22 GLN B C 1
ATOM 2684 O O . GLN B 1 22 ? 51.737 11.604 56.923 1.00 22.07 22 GLN B O 1
ATOM 2690 N N . ALA B 1 23 ? 50.573 10.953 55.109 1.00 19.92 23 ALA B N 1
ATOM 2691 C CA . ALA B 1 23 ? 49.423 11.842 55.343 1.00 20.03 23 ALA B CA 1
ATOM 2692 C C . ALA B 1 23 ? 48.276 11.140 56.092 1.00 18.81 23 ALA B C 1
ATOM 2693 O O . ALA B 1 23 ? 47.363 11.808 56.556 1.00 18.71 23 ALA B O 1
ATOM 2695 N N . VAL B 1 24 ? 48.304 9.807 56.174 1.00 16.32 24 VAL B N 1
ATOM 2696 C CA . VAL B 1 24 ? 47.235 9.028 56.779 1.00 17.44 24 VAL B CA 1
ATOM 2697 C C . VAL B 1 24 ? 47.849 7.937 57.648 1.00 17.48 24 VAL B C 1
ATOM 2698 O O . VAL B 1 24 ? 48.834 7.306 57.242 1.00 19.95 24 VAL B O 1
ATOM 2702 N N . TRP B 1 25 ? 47.234 7.694 58.809 1.00 17.50 25 TRP B N 1
ATOM 2703 C CA . TRP B 1 25 ? 47.638 6.596 59.666 1.00 19.16 25 TRP B CA 1
ATOM 2704 C C . TRP B 1 25 ? 46.414 6.032 60.400 1.00 19.07 25 TRP B C 1
ATOM 2705 O O . TRP B 1 25 ? 45.390 6.714 60.558 1.00 18.62 25 TRP B O 1
ATOM 2716 N N . ILE B 1 26 ? 46.528 4.760 60.791 1.00 18.09 26 ILE B N 1
ATOM 2717 C CA . ILE B 1 26 ? 45.503 4.043 61.543 1.00 18.86 26 ILE B CA 1
ATOM 2718 C C . ILE B 1 26 ? 45.828 4.151 63.035 1.00 18.76 26 ILE B C 1
ATOM 2719 O O . ILE B 1 26 ? 46.952 3.889 63.461 1.00 19.13 26 ILE B O 1
ATOM 2724 N N . ASP B 1 27 ? 44.820 4.535 63.815 1.00 19.35 27 ASP B N 1
ATOM 2725 C CA . ASP B 1 27 ? 44.891 4.530 65.273 1.00 20.09 27 ASP B CA 1
ATOM 2726 C C . ASP B 1 27 ? 44.309 3.193 65.755 1.00 18.86 27 ASP B C 1
ATOM 2727 O O . ASP B 1 27 ? 43.098 3.006 65.822 1.00 18.42 27 ASP B O 1
ATOM 2732 N N . HIS B 1 28 ? 45.207 2.256 66.067 1.00 18.31 28 HIS B N 1
ATOM 2733 C CA . HIS B 1 28 ? 44.866 0.884 66.419 1.00 19.73 28 HIS B CA 1
ATOM 2734 C C . HIS B 1 28 ? 44.160 0.819 67.782 1.00 21.40 28 HIS B C 1
ATOM 2735 O O . HIS B 1 28 ? 43.411 -0.126 68.051 1.00 22.73 28 HIS B O 1
ATOM 2742 N N . ASP B 1 29 ? 44.396 1.816 68.641 1.00 23.43 29 ASP B N 1
ATOM 2743 C CA A ASP B 1 29 ? 43.680 1.925 69.906 0.50 25.80 29 ASP B CA 1
ATOM 2744 C CA B ASP B 1 29 ? 43.675 1.949 69.914 0.50 25.97 29 ASP B CA 1
ATOM 2745 C C . ASP B 1 29 ? 42.190 2.187 69.629 1.00 27.17 29 ASP B C 1
ATOM 2746 O O . ASP B 1 29 ? 41.321 1.556 70.231 1.00 27.30 29 ASP B O 1
ATOM 2755 N N . ALA B 1 30 ? 41.905 3.125 68.718 1.00 25.19 30 ALA B N 1
ATOM 2756 C CA . ALA B 1 30 ? 40.524 3.407 68.316 1.00 25.51 30 ALA B CA 1
ATOM 2757 C C . ALA B 1 30 ? 39.917 2.165 67.642 1.00 24.47 30 ALA B C 1
ATOM 2758 O O . ALA B 1 30 ? 38.755 1.852 67.873 1.00 24.77 30 ALA B O 1
ATOM 2760 N N . VAL B 1 31 ? 40.704 1.432 66.839 1.00 21.91 31 VAL B N 1
ATOM 2761 C CA . VAL B 1 31 ? 40.194 0.182 66.227 1.00 22.62 31 VAL B CA 1
ATOM 2762 C C . VAL B 1 31 ? 39.668 -0.750 67.334 1.00 23.65 31 VAL B C 1
ATOM 2763 O O . VAL B 1 31 ? 38.588 -1.312 67.213 1.00 23.11 31 VAL B O 1
ATOM 2767 N N . ALA B 1 32 ? 40.457 -0.923 68.398 1.00 25.97 32 ALA B N 1
ATOM 2768 C CA . ALA B 1 32 ? 40.093 -1.778 69.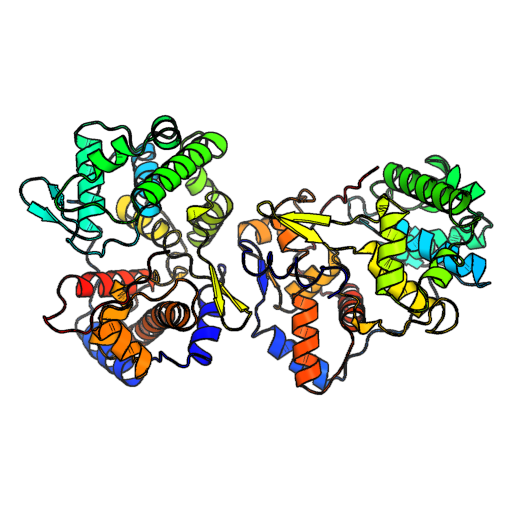540 1.00 27.86 32 ALA B CA 1
ATOM 2769 C C . ALA B 1 32 ? 38.840 -1.245 70.257 1.00 26.93 32 ALA B C 1
ATOM 2770 O O . ALA B 1 32 ? 37.953 -2.018 70.593 1.00 28.99 32 ALA B O 1
ATOM 2772 N N . GLN B 1 33 ? 38.762 0.068 70.495 1.00 30.75 33 GLN B N 1
ATOM 2773 C CA . GLN B 1 33 ? 37.579 0.651 71.164 1.00 32.93 33 GLN B CA 1
ATOM 2774 C C . GLN B 1 33 ? 36.316 0.423 70.316 1.00 30.40 33 GLN B C 1
ATOM 2775 O O . GLN B 1 33 ? 35.282 0.048 70.850 1.00 28.47 33 GLN B O 1
ATOM 2781 N N . ILE B 1 34 ? 36.404 0.649 68.997 1.00 28.72 34 ILE B N 1
ATOM 2782 C CA . ILE B 1 34 ? 35.237 0.522 68.112 1.00 28.26 34 ILE B CA 1
ATOM 2783 C C . ILE B 1 34 ? 34.814 -0.951 68.025 1.00 26.60 34 ILE B C 1
ATOM 2784 O O . ILE B 1 34 ? 33.627 -1.252 68.024 1.00 28.17 34 ILE B O 1
ATOM 2789 N N . ALA B 1 35 ? 35.791 -1.858 67.947 1.00 26.89 35 ALA B N 1
ATOM 2790 C CA . ALA B 1 35 ? 35.517 -3.283 67.828 1.00 28.57 35 ALA B CA 1
ATOM 2791 C C . ALA B 1 35 ? 34.822 -3.805 69.096 1.00 29.77 35 ALA B C 1
ATOM 2792 O O . ALA B 1 35 ? 33.944 -4.657 69.016 1.00 30.83 35 ALA B O 1
ATOM 2794 N N . GLU B 1 36 ? 35.212 -3.286 70.264 1.00 32.61 36 GLU B N 1
ATOM 2795 C CA . GLU B 1 36 ? 34.589 -3.673 71.550 1.00 37.08 36 GLU B CA 1
ATOM 2796 C C . GLU B 1 36 ? 33.097 -3.302 71.539 1.00 37.62 36 GLU B C 1
ATOM 2797 O O . GLU B 1 36 ? 32.238 -4.133 71.862 1.00 41.15 36 GLU B O 1
ATOM 2803 N N . ALA B 1 37 ? 32.793 -2.058 71.152 1.00 35.78 37 ALA B N 1
ATOM 2804 C CA . ALA B 1 37 ? 31.418 -1.546 71.151 1.00 37.50 37 ALA B CA 1
ATOM 2805 C C . ALA B 1 37 ? 30.589 -2.224 70.046 1.00 36.40 37 ALA B C 1
ATOM 2806 O O . ALA B 1 37 ? 29.413 -2.538 70.255 1.00 38.13 37 ALA B O 1
ATOM 2808 N N . PHE B 1 38 ? 31.195 -2.456 68.877 1.00 32.33 38 PHE B N 1
ATOM 2809 C CA . PHE B 1 38 ? 30.465 -3.041 67.728 1.00 34.42 38 PHE B CA 1
ATOM 2810 C C . PHE B 1 38 ? 30.210 -4.540 67.966 1.00 34.64 38 PHE B C 1
ATOM 2811 O O . PHE B 1 38 ? 29.166 -5.058 67.582 1.00 37.31 38 PHE B O 1
ATOM 2819 N N . ALA B 1 39 ? 31.167 -5.235 68.592 1.00 34.83 39 ALA B N 1
ATOM 2820 C CA . ALA B 1 39 ? 31.021 -6.670 68.887 1.00 36.95 39 ALA B CA 1
ATOM 2821 C C . ALA B 1 39 ? 29.943 -6.877 69.961 1.00 38.88 39 ALA B C 1
ATOM 2822 O O . ALA B 1 39 ? 29.132 -7.793 69.850 1.00 43.24 39 ALA B O 1
ATOM 2824 N N . ALA B 1 40 ? 29.923 -6.009 70.978 1.00 39.72 40 ALA B N 1
ATOM 2825 C CA . ALA B 1 40 ? 28.938 -6.087 72.064 1.00 42.52 40 ALA B CA 1
ATOM 2826 C C . ALA B 1 40 ? 27.521 -5.876 71.513 1.00 46.79 40 ALA B C 1
ATOM 2827 O O . ALA B 1 40 ? 26.599 -6.569 71.931 1.00 52.13 40 ALA B O 1
ATOM 2829 N N . ARG B 1 41 ? 27.361 -4.931 70.575 1.00 46.36 41 ARG B N 1
ATOM 2830 C CA . ARG B 1 41 ? 26.055 -4.647 69.951 1.00 47.41 41 ARG B CA 1
ATOM 2831 C C . ARG B 1 41 ? 25.739 -5.659 68.840 1.00 45.57 41 ARG B C 1
ATOM 2832 O O . ARG B 1 41 ? 24.659 -5.611 68.283 1.00 46.90 41 ARG B O 1
ATOM 2840 N N . GLN B 1 42 ? 26.693 -6.536 68.498 1.00 49.89 42 GLN B N 1
ATOM 2841 C CA . GLN B 1 42 ? 26.507 -7.601 67.492 1.00 50.40 42 GLN B CA 1
ATOM 2842 C C . GLN B 1 42 ? 26.176 -6.978 66.130 1.00 45.56 42 GLN B C 1
ATOM 2843 O O . GLN B 1 42 ? 25.271 -7.430 65.435 1.00 48.93 42 GLN B O 1
ATOM 2849 N N . VAL B 1 43 ? 26.935 -5.947 65.754 1.00 45.12 43 VAL B N 1
ATOM 2850 C CA . VAL B 1 43 ? 26.575 -5.076 64.640 1.00 46.89 43 VAL B CA 1
ATOM 2851 C C . VAL B 1 43 ? 26.608 -5.882 63.333 1.00 44.08 43 VAL B C 1
ATOM 2852 O O . VAL B 1 43 ? 27.457 -6.751 63.128 1.00 42.69 43 VAL B O 1
ATOM 2856 N N . THR B 1 44 ? 25.658 -5.564 62.451 1.00 40.33 44 THR B N 1
ATOM 2857 C CA . THR B 1 44 ? 25.372 -6.329 61.254 1.00 41.21 44 THR B CA 1
ATOM 2858 C C . THR B 1 44 ? 24.955 -5.352 60.156 1.00 35.94 44 THR B C 1
ATOM 2859 O O . THR B 1 44 ? 24.228 -4.400 60.427 1.00 32.43 44 THR B O 1
ATOM 2863 N N . PRO B 1 45 ? 25.380 -5.544 58.885 1.00 34.33 45 PRO B N 1
ATOM 2864 C CA . PRO B 1 45 ? 24.995 -4.622 57.818 1.00 35.58 45 PRO B CA 1
ATOM 2865 C C . PRO B 1 45 ? 23.507 -4.763 57.511 1.00 34.43 45 PRO B C 1
ATOM 2866 O O . PRO B 1 45 ? 22.925 -5.817 57.744 1.00 34.87 45 PRO B O 1
ATOM 2870 N N . PRO B 1 46 ? 22.840 -3.728 56.955 1.00 38.53 46 PRO B N 1
ATOM 2871 C CA . PRO B 1 46 ? 21.446 -3.873 56.539 1.00 39.25 46 PRO B CA 1
ATOM 2872 C C . PRO B 1 46 ? 21.358 -4.918 55.418 1.00 39.13 46 PRO B C 1
ATOM 2873 O O . PRO B 1 46 ? 22.364 -5.208 54.769 1.00 36.33 46 PRO B O 1
ATOM 2877 N N . THR B 1 47 ? 20.167 -5.482 55.207 1.00 39.26 47 THR B N 1
ATOM 2878 C CA . THR B 1 47 ? 19.955 -6.373 54.079 1.00 39.50 47 THR B CA 1
ATOM 2879 C C . THR B 1 47 ? 19.935 -5.527 52.804 1.00 34.29 47 THR B C 1
ATOM 2880 O O . THR B 1 47 ? 19.723 -4.326 52.858 1.00 33.01 47 THR B O 1
ATOM 2884 N N A TRP B 1 48 ? 20.177 -6.198 51.672 0.50 35.01 48 TRP B N 1
ATOM 2885 N N B TRP B 1 48 ? 20.180 -6.171 51.664 0.50 33.64 48 TRP B N 1
ATOM 2886 C CA A TRP B 1 48 ? 20.119 -5.631 50.326 0.50 36.22 48 TRP B CA 1
ATOM 2887 C CA B TRP B 1 48 ? 20.295 -5.501 50.380 0.50 34.01 48 TRP B CA 1
ATOM 2888 C C A TRP B 1 48 ? 18.856 -4.784 50.173 0.50 36.57 48 TRP B C 1
ATOM 2889 C C B TRP B 1 48 ? 18.957 -4.837 50.019 0.50 35.24 48 TRP B C 1
ATOM 2890 O O A TRP B 1 48 ? 17.754 -5.276 50.430 0.50 38.89 48 TRP B O 1
ATOM 2891 O O B TRP B 1 48 ? 17.922 -5.503 49.974 0.50 39.09 48 TRP B O 1
ATOM 2912 N N . ASN B 1 49 ? 19.015 -3.524 49.753 1.00 36.33 49 ASN B N 1
ATOM 2913 C CA . ASN B 1 49 ? 17.847 -2.643 49.554 1.00 37.25 49 ASN B CA 1
ATOM 2914 C C . ASN B 1 49 ? 17.064 -3.076 48.307 1.00 40.10 49 ASN B C 1
ATOM 2915 O O . ASN B 1 49 ? 17.571 -3.003 47.194 1.00 41.43 49 ASN B O 1
ATOM 2920 N N . ARG B 1 50 ? 15.812 -3.495 48.519 1.00 40.87 50 ARG B N 1
ATOM 2921 C CA . ARG B 1 50 ? 14.927 -3.979 47.463 1.00 46.49 50 ARG B CA 1
ATOM 2922 C C . ARG B 1 50 ? 14.032 -2.848 46.933 1.00 47.31 50 ARG B C 1
ATOM 2923 O O . ARG B 1 50 ? 13.371 -3.029 45.911 1.00 53.09 50 ARG B O 1
ATOM 2931 N N . GLU B 1 51 ? 13.996 -1.698 47.624 1.00 46.84 51 GLU B N 1
ATOM 2932 C CA . GLU B 1 51 ? 13.110 -0.590 47.239 1.00 47.30 51 GLU B CA 1
ATOM 2933 C C . GLU B 1 51 ? 13.697 0.174 46.046 1.00 42.67 51 GLU B C 1
ATOM 2934 O O . GLU B 1 51 ? 12.994 0.425 45.078 1.00 46.46 51 GLU B O 1
ATOM 2940 N N . LEU B 1 52 ? 14.977 0.550 46.139 1.00 39.87 52 LEU B N 1
ATOM 2941 C CA . LEU B 1 52 ? 15.627 1.443 45.172 1.00 40.56 52 LEU B CA 1
ATOM 2942 C C . LEU B 1 52 ? 16.408 0.646 44.119 1.00 34.49 52 LEU B C 1
ATOM 2943 O O . LEU B 1 52 ? 16.725 1.193 43.060 1.00 40.13 52 LEU B O 1
ATOM 2948 N N . HIS B 1 53 ? 16.750 -0.613 44.421 1.00 34.66 53 HIS B N 1
ATOM 2949 C CA . HIS B 1 53 ? 17.365 -1.514 43.442 1.00 35.01 53 HIS B CA 1
ATOM 2950 C C . HIS B 1 53 ? 16.266 -2.183 42.615 1.00 34.82 53 HIS B C 1
ATOM 2951 O O . HIS B 1 53 ? 15.208 -2.515 43.126 1.00 39.73 53 HIS B O 1
ATOM 2958 N N . TRP B 1 54 ? 16.545 -2.357 41.324 1.00 38.85 54 TRP B N 1
ATOM 2959 C CA . TRP B 1 54 ? 15.613 -2.934 40.383 1.00 43.03 54 TRP B CA 1
ATOM 2960 C C . TRP B 1 54 ? 15.700 -4.462 40.449 1.00 46.68 54 TRP B C 1
ATOM 2961 O O . TRP B 1 54 ? 16.703 -5.002 40.929 1.00 48.03 54 TRP B O 1
ATOM 2972 N N . SER B 1 55 ? 14.643 -5.138 39.979 1.00 44.93 55 SER B N 1
ATOM 2973 C CA . SER B 1 55 ? 14.611 -6.600 39.899 1.00 46.75 55 SER B CA 1
ATOM 2974 C C . SER B 1 55 ? 13.719 -7.072 38.745 1.00 46.25 55 SER B C 1
ATOM 2975 O O . SER B 1 55 ? 12.779 -6.386 38.372 1.00 41.25 55 SER B O 1
ATOM 2978 N N . ASP B 1 56 ? 14.095 -8.224 38.170 1.00 55.40 56 ASP B N 1
ATOM 2979 C CA . ASP B 1 56 ? 13.201 -9.188 37.481 1.00 61.96 56 ASP B CA 1
ATOM 2980 C C . ASP B 1 56 ? 14.043 -10.429 37.127 1.00 58.64 56 ASP B C 1
ATOM 2981 O O . ASP B 1 56 ? 14.790 -10.904 37.986 1.00 54.38 56 ASP B O 1
ATOM 2986 N N . GLY B 1 57 ? 13.932 -10.935 35.886 1.00 47.95 57 GLY B N 1
ATOM 2987 C CA . GLY B 1 57 ? 14.605 -12.172 35.409 1.00 45.86 57 GLY B CA 1
ATOM 2988 C C . GLY B 1 57 ? 16.120 -12.161 35.585 1.00 45.75 57 GLY B C 1
ATOM 2989 O O . GLY B 1 57 ? 16.732 -11.109 35.718 1.00 47.09 57 GLY B O 1
ATOM 2990 N N . ARG B 1 58 ? 16.723 -13.357 35.545 1.00 42.02 58 ARG B N 1
ATOM 2991 C CA . ARG B 1 58 ? 18.116 -13.575 35.954 1.00 42.34 58 ARG B CA 1
ATOM 2992 C C . ARG B 1 58 ? 19.094 -12.937 34.952 1.00 39.46 58 ARG B C 1
ATOM 2993 O O . ARG B 1 58 ? 20.120 -12.390 35.358 1.00 41.36 58 ARG B O 1
ATOM 3001 N N . GLU B 1 59 ? 18.786 -13.016 33.651 1.00 38.04 59 GLU B N 1
ATOM 3002 C CA . GLU B 1 59 ? 19.672 -12.488 32.607 1.00 38.79 59 GLU B CA 1
ATOM 3003 C C . GLU B 1 59 ? 19.693 -10.959 32.683 1.00 34.50 59 GLU B C 1
ATOM 3004 O O . GLU B 1 59 ? 20.755 -10.330 32.619 1.00 34.64 59 GLU B O 1
ATOM 3010 N N . ALA B 1 60 ? 18.495 -10.377 32.792 1.00 35.68 60 ALA B N 1
ATOM 3011 C CA . ALA B 1 60 ? 18.328 -8.940 32.864 1.00 34.64 60 ALA B CA 1
ATOM 3012 C C . ALA B 1 60 ? 18.878 -8.423 34.200 1.00 30.92 60 ALA B C 1
ATOM 3013 O O . ALA B 1 60 ? 19.518 -7.382 34.226 1.00 31.51 60 ALA B O 1
ATOM 3015 N N . LEU B 1 61 ? 18.663 -9.172 35.289 1.00 28.85 61 LEU B N 1
ATOM 3016 C CA . LEU B 1 61 ? 19.138 -8.739 36.617 1.00 27.50 61 LEU B CA 1
ATOM 3017 C C . LEU B 1 61 ? 20.676 -8.725 36.667 1.00 26.51 61 LEU B C 1
ATOM 3018 O O . LEU B 1 61 ? 21.249 -7.805 37.239 1.00 25.01 61 LEU B O 1
ATOM 3023 N N . ALA B 1 62 ? 21.341 -9.722 36.072 1.00 26.14 62 ALA B N 1
ATOM 3024 C CA . ALA B 1 62 ? 22.809 -9.745 36.004 1.00 26.57 62 ALA B CA 1
ATOM 3025 C C . ALA B 1 62 ? 23.324 -8.531 35.211 1.00 25.39 62 ALA B C 1
ATOM 3026 O O . ALA B 1 62 ? 24.274 -7.860 35.624 1.00 25.79 62 ALA B O 1
ATOM 3028 N N . ASN B 1 63 ? 22.688 -8.243 34.074 1.00 27.03 63 ASN B N 1
ATOM 3029 C CA . ASN B 1 63 ? 23.097 -7.116 33.217 1.00 28.76 63 ASN B CA 1
ATOM 3030 C C . ASN B 1 63 ? 22.914 -5.790 33.970 1.00 27.93 63 ASN B C 1
ATOM 3031 O O . ASN B 1 63 ? 23.762 -4.901 33.888 1.00 26.64 63 ASN B O 1
ATOM 3036 N N . TYR B 1 64 ? 21.806 -5.671 34.705 1.00 27.38 64 TYR B N 1
ATOM 3037 C CA . TYR B 1 64 ? 21.526 -4.472 35.492 1.00 26.58 64 TYR B CA 1
ATOM 3038 C C . TYR B 1 64 ? 22.635 -4.232 36.529 1.00 24.61 64 TYR B C 1
ATOM 3039 O O . TYR B 1 64 ? 23.065 -3.097 36.713 1.00 25.81 64 TYR B O 1
ATOM 3048 N N . ILE B 1 65 ? 23.091 -5.294 37.206 1.00 23.18 65 ILE B N 1
ATOM 3049 C CA . ILE B 1 65 ? 24.086 -5.156 38.267 1.00 24.17 65 ILE B CA 1
ATOM 3050 C C . ILE B 1 65 ? 25.407 -4.673 37.648 1.00 23.87 65 ILE B C 1
ATOM 3051 O O . ILE B 1 65 ? 26.076 -3.808 38.218 1.00 22.05 65 ILE B O 1
ATOM 3056 N N . LEU B 1 66 ? 25.754 -5.205 36.470 1.00 23.57 66 LEU B N 1
ATOM 3057 C CA . LEU B 1 66 ? 26.932 -4.763 35.725 1.00 23.80 66 LEU B CA 1
ATOM 3058 C C . LEU B 1 66 ? 26.845 -3.260 35.428 1.00 24.02 66 LEU B C 1
ATOM 3059 O O . LEU B 1 66 ? 27.823 -2.537 35.617 1.00 23.96 66 LEU B O 1
ATOM 3064 N N . VAL B 1 67 ? 25.680 -2.816 34.937 1.00 24.06 67 VAL B N 1
ATOM 3065 C CA . VAL B 1 67 ? 25.458 -1.416 34.546 1.00 25.10 67 VAL B CA 1
ATOM 3066 C C . VAL B 1 67 ? 25.551 -0.514 35.784 1.00 24.07 67 VAL B C 1
ATOM 3067 O O . VAL B 1 67 ? 26.246 0.493 35.773 1.00 24.69 67 VAL B O 1
ATOM 3071 N N . LEU B 1 68 ? 24.830 -0.895 36.838 1.00 23.21 68 LEU B N 1
ATOM 3072 C CA . LEU B 1 68 ? 24.823 -0.178 38.099 1.00 25.39 68 LEU B CA 1
ATOM 3073 C C . LEU B 1 68 ? 26.255 0.108 38.572 1.00 23.91 68 LEU B C 1
ATOM 3074 O O . LEU B 1 68 ? 26.591 1.236 38.892 1.00 23.98 68 LEU B O 1
ATOM 3079 N N . ASP B 1 69 ? 27.092 -0.930 38.628 1.00 22.95 69 ASP B N 1
ATOM 3080 C CA . ASP B 1 69 ? 28.400 -0.799 39.244 1.00 22.67 69 ASP B CA 1
ATOM 3081 C C . ASP B 1 69 ? 29.401 -0.220 38.237 1.00 19.90 69 ASP B C 1
ATOM 3082 O O . ASP B 1 69 ? 30.407 0.377 38.647 1.00 19.61 69 ASP B O 1
ATOM 3087 N N . ALA B 1 70 ? 29.094 -0.313 36.939 1.00 19.87 70 ALA B N 1
ATOM 3088 C CA . ALA B 1 70 ? 29.938 0.308 35.922 1.00 21.55 70 ALA B CA 1
ATOM 3089 C C . ALA B 1 70 ? 29.973 1.827 36.125 1.00 22.28 70 ALA B C 1
ATOM 3090 O O . ALA B 1 70 ? 31.022 2.450 35.913 1.00 22.90 70 ALA B O 1
ATOM 3092 N N . VAL B 1 71 ? 28.841 2.414 36.543 1.00 21.65 71 VAL B N 1
ATOM 3093 C CA . VAL B 1 71 ? 28.754 3.871 36.696 1.00 23.82 71 VAL B CA 1
ATOM 3094 C C . VAL B 1 71 ? 28.659 4.255 38.182 1.00 22.45 71 VAL B C 1
ATOM 3095 O O . VAL B 1 71 ? 28.304 5.385 38.500 1.00 25.52 71 VAL B O 1
ATOM 3099 N N . ASN B 1 72 ? 29.020 3.334 39.084 1.00 21.28 72 ASN B N 1
ATOM 3100 C CA . ASN B 1 72 ? 28.925 3.573 40.534 1.00 22.32 72 ASN B CA 1
ATOM 3101 C C . ASN B 1 72 ? 30.190 4.300 41.000 1.00 22.99 72 ASN B C 1
ATOM 3102 O O . ASN B 1 72 ? 31.101 3.673 41.555 1.00 22.08 72 ASN B O 1
ATOM 3107 N N . PHE B 1 73 ? 30.232 5.618 40.764 1.00 23.36 73 PHE B N 1
ATOM 3108 C CA . PHE B 1 73 ? 31.353 6.468 41.219 1.00 22.38 73 PHE B CA 1
ATOM 3109 C C . PHE B 1 73 ? 30.962 7.953 41.236 1.00 22.94 73 PHE B C 1
ATOM 3110 O O . PHE B 1 73 ? 30.121 8.395 40.462 1.00 22.70 73 PHE B O 1
ATOM 3118 N N . CYS B 1 74 ? 31.579 8.697 42.163 1.00 24.99 74 CYS B N 1
ATOM 3119 C CA . CYS B 1 74 ? 31.804 10.171 42.094 1.00 28.47 74 CYS B CA 1
ATOM 3120 C C . CYS B 1 74 ? 30.507 10.981 41.904 1.00 28.27 74 CYS B C 1
ATOM 3121 O O . CYS B 1 74 ? 30.196 11.411 40.787 1.00 27.10 74 CYS B O 1
ATOM 3124 N N . PHE B 1 75 ? 29.783 11.236 43.003 1.00 25.44 75 PHE B N 1
ATOM 3125 C CA . PHE B 1 75 ? 28.469 11.918 42.938 1.00 25.04 75 PHE B CA 1
ATOM 3126 C C . PHE B 1 75 ? 28.510 13.316 43.571 1.00 25.17 75 PHE B C 1
ATOM 3127 O O . PHE B 1 75 ? 27.479 13.986 43.622 1.00 24.50 75 PHE B O 1
ATOM 3135 N N . TRP B 1 76 ? 29.686 13.751 44.040 1.00 27.11 76 TRP B N 1
ATOM 3136 C CA . TRP B 1 76 ? 29.838 15.052 44.740 1.00 27.74 76 TRP B CA 1
ATOM 3137 C C . TRP B 1 76 ? 29.988 16.193 43.721 1.00 29.08 76 TRP B C 1
ATOM 3138 O O . TRP B 1 76 ? 30.325 15.976 42.557 1.00 27.16 76 TRP B O 1
ATOM 3149 N N . GLY B 1 77 ? 29.741 17.417 44.192 1.00 32.16 77 GLY B N 1
ATOM 3150 C CA . GLY B 1 77 ? 29.827 18.623 43.392 1.00 34.87 77 GLY B CA 1
ATOM 3151 C C . GLY B 1 77 ? 28.686 19.565 43.724 1.00 39.35 77 GLY B C 1
ATOM 3152 O O . GLY B 1 77 ? 27.664 19.133 44.251 1.00 36.93 77 GLY B O 1
ATOM 3153 N N . GLU B 1 78 ? 28.879 20.855 43.432 1.00 40.29 78 GLU B N 1
ATOM 3154 C CA . GLU B 1 78 ? 27.871 21.880 43.669 1.00 46.36 78 GLU B CA 1
ATOM 3155 C C . GLU B 1 78 ? 27.552 22.555 42.335 1.00 44.75 78 GLU B C 1
ATOM 3156 O O . GLU B 1 78 ? 28.461 22.775 41.538 1.00 43.46 78 GLU B O 1
ATOM 3162 N N . PRO B 1 79 ? 26.266 22.845 42.077 1.00 43.56 79 PRO B N 1
ATOM 3163 C CA . PRO B 1 79 ? 25.134 22.472 42.918 1.00 41.54 79 PRO B CA 1
ATOM 3164 C C . PRO B 1 79 ? 24.924 20.949 42.961 1.00 37.51 79 PRO B C 1
ATOM 3165 O O . PRO B 1 79 ? 25.176 20.266 41.972 1.00 37.51 79 PRO B O 1
ATOM 3169 N N . ARG B 1 80 ? 24.482 20.437 44.113 1.00 35.07 80 ARG B N 1
ATOM 3170 C CA . ARG B 1 80 ? 24.440 18.997 44.340 1.00 36.70 80 ARG B CA 1
ATOM 3171 C C . ARG B 1 80 ? 23.488 18.356 43.326 1.00 32.98 80 ARG B C 1
ATOM 3172 O O . ARG B 1 80 ? 22.403 18.866 43.046 1.00 33.00 80 ARG B O 1
ATOM 3180 N N . TRP B 1 81 ? 23.937 17.250 42.740 1.00 32.06 81 TRP B N 1
ATOM 3181 C CA . TRP B 1 81 ? 23.104 16.461 41.878 1.00 29.68 81 TRP B CA 1
ATOM 3182 C C . TRP B 1 81 ? 22.127 15.664 42.748 1.00 27.50 81 TRP B C 1
ATOM 3183 O O . TRP B 1 81 ? 22.544 14.909 43.628 1.00 27.30 81 TRP B O 1
ATOM 3194 N N . ARG B 1 82 ? 20.830 15.872 42.511 1.00 27.14 82 ARG B N 1
ATOM 3195 C CA . ARG B 1 82 ? 19.772 15.170 43.227 1.00 32.24 82 ARG B CA 1
ATOM 3196 C C . ARG B 1 82 ? 18.643 14.862 42.246 1.00 30.22 82 ARG B C 1
ATOM 3197 O O . ARG B 1 82 ? 18.442 15.595 41.284 1.00 33.81 82 ARG B O 1
ATOM 3205 N N . ILE B 1 83 ? 17.915 13.779 42.514 1.00 29.36 83 ILE B N 1
ATOM 3206 C CA . ILE B 1 83 ? 16.805 13.361 41.673 1.00 34.13 83 ILE B CA 1
ATOM 3207 C C . ILE B 1 83 ? 15.595 13.089 42.572 1.00 32.75 83 ILE B C 1
ATOM 3208 O O . ILE B 1 83 ? 15.751 12.705 43.729 1.00 35.15 83 ILE B O 1
ATOM 3213 N N . GLU B 1 84 ? 14.398 13.301 42.016 1.00 35.67 84 GLU B N 1
ATOM 3214 C CA . GLU B 1 84 ? 13.136 12.940 42.662 1.00 36.68 84 GLU B CA 1
ATOM 3215 C C . GLU B 1 84 ? 12.706 11.583 42.109 1.00 37.42 84 GLU B C 1
ATOM 3216 O O . GLU B 1 84 ? 12.769 11.373 40.904 1.00 35.56 84 GLU B O 1
ATOM 3222 N N . TYR B 1 85 ? 12.295 10.679 43.004 1.00 40.29 85 TYR B N 1
ATOM 3223 C CA . TYR B 1 85 ? 11.764 9.386 42.621 1.00 43.81 85 TYR B CA 1
ATOM 3224 C C . TYR B 1 85 ? 10.706 8.938 43.635 1.00 43.76 85 TYR B C 1
ATOM 3225 O O . TYR B 1 85 ? 10.959 8.919 44.841 1.00 46.85 85 TYR B O 1
ATOM 3234 N N . ALA B 1 86 ? 9.535 8.566 43.107 1.00 44.93 86 ALA B N 1
ATOM 3235 C CA . ALA B 1 86 ? 8.370 8.102 43.868 1.00 45.52 86 ALA B CA 1
ATOM 3236 C C . ALA B 1 86 ? 8.155 8.958 45.124 1.00 48.72 86 ALA B C 1
ATOM 3237 O O . ALA B 1 86 ? 8.011 8.423 46.225 1.00 51.86 86 ALA B O 1
ATOM 3239 N N . GLY B 1 87 ? 8.147 10.286 44.948 1.00 49.73 87 GLY B N 1
ATOM 3240 C CA . GLY B 1 87 ? 7.761 11.238 46.002 1.00 47.40 87 GLY B CA 1
ATOM 3241 C C . GLY B 1 87 ? 8.907 11.648 46.925 1.00 48.62 87 GLY B C 1
ATOM 3242 O O . GLY B 1 87 ? 8.714 12.504 47.785 1.00 53.51 87 GLY B O 1
ATOM 3243 N N . ALA B 1 88 ? 10.101 11.063 46.756 1.00 47.14 88 ALA B N 1
ATOM 3244 C CA . ALA B 1 88 ? 11.246 11.345 47.638 1.00 43.42 88 ALA B CA 1
ATOM 3245 C C . ALA B 1 88 ? 12.406 11.937 46.826 1.00 35.76 88 ALA B C 1
ATOM 3246 O O . ALA B 1 88 ? 12.448 11.798 45.606 1.00 37.07 88 ALA B O 1
ATOM 3248 N N . VAL B 1 89 ? 13.340 12.593 47.527 1.00 33.61 89 VAL B N 1
ATOM 3249 C CA . VAL B 1 89 ? 14.538 13.177 46.915 1.00 34.30 89 VAL B CA 1
ATOM 3250 C C . VAL B 1 89 ? 15.768 12.404 47.388 1.00 33.06 89 VAL B C 1
ATOM 3251 O O . VAL B 1 89 ? 15.911 12.141 48.580 1.00 32.01 89 VAL B O 1
ATOM 3255 N N . TYR B 1 90 ? 16.663 12.110 46.437 1.00 31.46 90 TYR B N 1
ATOM 3256 C CA . TYR B 1 90 ? 17.844 11.287 46.653 1.00 30.48 90 TYR B CA 1
ATOM 3257 C C . TYR B 1 90 ? 19.090 12.000 46.116 1.00 28.32 90 TYR B C 1
ATOM 3258 O O . TYR B 1 90 ? 19.021 12.759 45.157 1.00 29.03 90 TYR B O 1
ATOM 3267 N N . ASP B 1 91 ? 20.228 11.743 46.765 1.00 26.47 91 ASP B N 1
ATOM 3268 C CA . ASP B 1 91 ? 21.510 12.182 46.270 1.00 28.66 91 ASP B CA 1
ATOM 3269 C C . ASP B 1 91 ? 22.473 10.994 46.339 1.00 29.34 91 ASP B C 1
ATOM 3270 O O . ASP B 1 91 ? 22.128 9.944 46.877 1.00 31.79 91 ASP B O 1
ATOM 3275 N N . GLY B 1 92 ? 23.666 11.180 45.768 1.00 27.54 92 GLY B N 1
ATOM 3276 C CA . GLY B 1 92 ? 24.722 10.174 45.794 1.00 26.05 92 GLY B CA 1
ATOM 3277 C C . GLY B 1 92 ? 24.261 8.857 45.193 1.00 24.76 92 GLY B C 1
ATOM 3278 O O . GLY B 1 92 ? 23.550 8.823 44.173 1.00 23.33 92 GLY B O 1
ATOM 3279 N N . TYR B 1 93 ? 24.646 7.760 45.846 1.00 23.85 93 TYR B N 1
ATOM 3280 C CA . TYR B 1 93 ? 24.403 6.437 45.320 1.00 24.48 93 TYR B CA 1
ATOM 3281 C C . TYR B 1 93 ? 22.904 6.196 45.103 1.00 24.45 93 TYR B C 1
ATOM 3282 O O . TYR B 1 93 ? 22.521 5.616 44.091 1.00 24.31 93 TYR B O 1
ATOM 3291 N N . TRP B 1 94 ? 22.057 6.609 46.053 1.00 25.08 94 TRP B N 1
ATOM 3292 C CA . TRP B 1 94 ? 20.627 6.292 45.942 1.00 26.79 94 TRP B CA 1
ATOM 3293 C C . TRP B 1 94 ? 20.009 7.053 44.761 1.00 25.60 94 TRP B C 1
ATOM 3294 O O . TRP B 1 94 ? 19.028 6.606 44.204 1.00 28.93 94 TRP B O 1
ATOM 3305 N N . ALA B 1 95 ? 20.602 8.189 44.379 1.00 26.13 95 ALA B N 1
ATOM 3306 C CA . ALA B 1 95 ? 20.172 8.925 43.188 1.00 25.99 95 ALA B CA 1
ATOM 3307 C C . ALA B 1 95 ? 20.530 8.127 41.931 1.00 24.47 95 ALA B C 1
ATOM 3308 O O . ALA B 1 95 ? 19.777 8.133 40.961 1.00 28.28 95 ALA B O 1
ATOM 3310 N N . LEU B 1 96 ? 21.687 7.456 41.959 1.00 25.03 96 LEU B N 1
ATOM 3311 C CA . LEU B 1 96 ? 22.082 6.574 40.873 1.00 26.76 96 LEU B CA 1
ATOM 3312 C C . LEU B 1 96 ? 21.079 5.421 40.774 1.00 25.56 96 LEU B C 1
ATOM 3313 O O . LEU B 1 96 ? 20.533 5.164 39.715 1.00 26.47 96 LEU B O 1
ATOM 3318 N N . ALA B 1 97 ? 20.877 4.716 41.890 1.00 27.42 97 ALA B N 1
ATOM 3319 C CA . ALA B 1 97 ? 20.001 3.547 41.908 1.00 28.71 97 ALA B CA 1
ATOM 3320 C C . ALA B 1 97 ? 18.596 3.959 41.453 1.00 28.45 97 ALA B C 1
ATOM 3321 O O . ALA B 1 97 ? 18.040 3.370 40.544 1.00 29.74 97 ALA B O 1
ATOM 3323 N N . ALA B 1 98 ? 18.049 5.001 42.085 1.00 33.08 98 ALA B N 1
ATOM 3324 C CA . ALA B 1 98 ? 16.689 5.452 41.803 1.00 32.74 98 ALA B CA 1
ATOM 3325 C C . ALA B 1 98 ? 16.557 5.868 40.330 1.00 31.86 98 ALA B C 1
ATOM 3326 O O . ALA B 1 98 ? 15.561 5.552 39.699 1.00 34.68 98 ALA B O 1
ATOM 3328 N N . SER B 1 99 ? 17.572 6.549 39.783 1.00 29.60 99 SER B N 1
ATOM 3329 C CA . SER B 1 99 ? 17.572 6.983 38.366 1.00 30.21 99 SER B CA 1
ATOM 3330 C C . SER B 1 99 ? 17.449 5.782 37.417 1.00 31.02 99 SER B C 1
ATOM 3331 O O . SER B 1 99 ? 16.634 5.796 36.482 1.00 34.47 99 SER B O 1
ATOM 3334 N N . LEU B 1 100 ? 18.284 4.761 37.638 1.00 30.43 100 LEU B N 1
ATOM 3335 C CA . LEU B 1 100 ? 18.298 3.567 36.789 1.00 31.64 100 LEU B CA 1
ATOM 3336 C C . LEU B 1 100 ? 16.960 2.825 36.909 1.00 31.84 100 LEU B C 1
ATOM 3337 O O . LEU B 1 100 ? 16.432 2.320 35.913 1.00 33.79 100 LEU B O 1
ATOM 3342 N N . LYS B 1 101 ? 16.429 2.748 38.134 1.00 32.91 101 LYS B N 1
ATOM 3343 C CA . LYS B 1 101 ? 15.168 2.054 38.388 1.00 35.64 101 LYS B CA 1
ATOM 3344 C C . LYS B 1 101 ? 14.040 2.769 37.641 1.00 34.52 101 LYS B C 1
ATOM 3345 O O . LYS B 1 101 ? 13.231 2.126 36.988 1.00 42.45 101 LYS B O 1
ATOM 3351 N N . ARG B 1 102 ? 14.023 4.101 37.748 1.00 36.66 102 ARG B N 1
ATOM 3352 C CA . ARG B 1 102 ? 13.027 4.963 37.094 1.00 40.57 102 ARG B CA 1
ATOM 3353 C C . ARG B 1 102 ? 13.041 4.707 35.581 1.00 41.36 102 ARG B C 1
ATOM 3354 O O . ARG B 1 102 ? 11.997 4.576 34.963 1.00 47.16 102 ARG B O 1
ATOM 3362 N N . ALA B 1 103 ? 14.241 4.621 35.004 1.00 40.27 103 ALA B N 1
ATOM 3363 C CA . ALA B 1 103 ? 14.417 4.453 33.571 1.00 37.97 103 ALA B CA 1
ATOM 3364 C C . ALA B 1 103 ? 13.971 3.046 33.136 1.00 39.70 103 ALA B C 1
ATOM 3365 O O . ALA B 1 103 ? 13.264 2.920 32.141 1.00 42.73 103 ALA B O 1
ATOM 3367 N N . LEU B 1 104 ? 14.364 2.002 33.884 1.00 41.45 104 LEU B N 1
ATOM 3368 C CA . LEU B 1 104 ? 13.949 0.609 33.575 1.00 41.18 104 LEU B CA 1
ATOM 3369 C C . LEU B 1 104 ? 12.418 0.517 33.612 1.00 42.85 104 LEU B C 1
ATOM 3370 O O . LEU B 1 104 ? 11.811 -0.085 32.729 1.00 44.84 104 LEU B O 1
ATOM 3375 N N . GLU B 1 105 ? 11.803 1.123 34.636 1.00 44.75 105 GLU B N 1
ATOM 3376 C CA . GLU B 1 105 ? 10.341 1.082 34.822 1.00 46.18 105 GLU B CA 1
ATOM 3377 C C . GLU B 1 105 ? 9.628 1.771 33.653 1.00 47.75 105 GLU B C 1
ATOM 3378 O O . GLU B 1 105 ? 8.572 1.324 33.235 1.00 51.91 105 GLU B O 1
ATOM 3384 N N . GLN B 1 106 ? 10.211 2.858 33.134 1.00 47.23 106 GLN B N 1
ATOM 3385 C CA . GLN B 1 106 ? 9.626 3.598 32.007 1.00 51.14 106 GLN B CA 1
ATOM 3386 C C . GLN B 1 106 ? 10.102 3.016 30.665 1.00 51.40 106 GLN B C 1
ATOM 3387 O O . GLN B 1 106 ? 9.933 3.644 29.626 1.00 52.89 106 GLN B O 1
ATOM 3393 N N . GLY B 1 107 ? 10.700 1.819 30.695 1.00 50.73 107 GLY B N 1
ATOM 3394 C CA . GLY B 1 107 ? 10.904 1.001 29.504 1.00 48.10 107 GLY B CA 1
ATOM 3395 C C . GLY B 1 107 ? 12.222 1.265 28.788 1.00 46.57 107 GLY B C 1
ATOM 3396 O O . GLY B 1 107 ? 12.417 0.776 27.689 1.00 50.75 107 GLY B O 1
ATOM 3397 N N . VAL B 1 108 ? 13.149 2.005 29.407 1.00 45.29 108 VAL B N 1
ATOM 3398 C CA . VAL B 1 108 ? 14.459 2.233 28.788 1.00 43.76 108 VAL B CA 1
ATOM 3399 C C . VAL B 1 108 ? 15.227 0.911 28.828 1.00 42.75 108 VAL B C 1
ATOM 3400 O O . VAL B 1 108 ? 15.391 0.330 29.901 1.00 42.15 108 VAL B O 1
ATOM 3404 N N . PRO B 1 109 ? 15.710 0.380 27.678 1.00 43.72 109 PRO B N 1
ATOM 3405 C CA . PRO B 1 109 ? 16.305 -0.960 27.643 1.00 42.53 109 PRO B CA 1
ATOM 3406 C C . PRO B 1 109 ? 17.760 -1.005 28.148 1.00 42.39 109 PRO B C 1
ATOM 3407 O O . PRO B 1 109 ? 18.663 -1.410 27.426 1.00 45.58 109 PRO B O 1
ATOM 3411 N N . LEU B 1 110 ? 17.956 -0.645 29.419 1.00 38.47 110 LEU B N 1
ATOM 3412 C CA . LEU B 1 110 ? 19.295 -0.464 30.022 1.00 37.53 110 LEU B CA 1
ATOM 3413 C C . LEU B 1 110 ? 19.987 -1.804 30.318 1.00 36.15 110 LEU B C 1
ATOM 3414 O O . LEU B 1 110 ? 21.176 -1.808 30.645 1.00 39.43 110 LEU B O 1
ATOM 3419 N N . THR B 1 111 ? 19.261 -2.926 30.222 1.00 35.79 111 THR B N 1
ATOM 3420 C CA . THR B 1 111 ? 19.848 -4.269 30.409 1.00 35.58 111 THR B CA 1
ATOM 3421 C C . THR B 1 111 ? 20.129 -4.935 29.056 1.00 37.13 111 THR B C 1
ATOM 3422 O O . THR B 1 111 ? 20.551 -6.087 29.020 1.00 37.69 111 THR B O 1
ATOM 3426 N N . ASP B 1 112 ? 19.893 -4.202 27.962 1.00 37.55 112 ASP B N 1
ATOM 3427 C CA . ASP B 1 112 ? 20.134 -4.668 26.605 1.00 38.82 112 ASP B CA 1
ATOM 3428 C C . ASP B 1 112 ? 21.490 -4.133 26.123 1.00 35.03 112 ASP B C 1
ATOM 3429 O O . ASP B 1 112 ? 21.697 -2.931 26.040 1.00 38.16 112 ASP B O 1
ATOM 3434 N N . ALA B 1 113 ? 22.404 -5.050 25.795 1.00 36.94 113 ALA B N 1
ATOM 3435 C CA . ALA B 1 113 ? 23.769 -4.724 25.365 1.00 36.28 113 ALA B CA 1
ATOM 3436 C C . ALA B 1 113 ? 23.779 -3.874 24.083 1.00 36.51 113 ALA B C 1
ATOM 3437 O O . ALA B 1 113 ? 24.642 -3.008 23.940 1.00 36.27 113 ALA B O 1
ATOM 3439 N N . SER B 1 114 ? 22.853 -4.119 23.147 1.00 34.95 114 SER B N 1
ATOM 3440 C CA . SER B 1 114 ? 22.843 -3.346 21.880 1.00 38.99 114 SER B CA 1
ATOM 3441 C C . SER B 1 114 ? 22.414 -1.891 22.127 1.00 38.42 114 SER B C 1
ATOM 3442 O O . SER B 1 114 ? 22.919 -0.980 21.468 1.00 43.26 114 SER B O 1
ATOM 3445 N N . TYR B 1 115 ? 21.506 -1.663 23.082 1.00 37.22 115 TYR B N 1
ATOM 3446 C CA . TYR B 1 115 ? 21.152 -0.296 23.468 1.00 37.70 115 TYR B CA 1
ATOM 3447 C C . TYR B 1 115 ? 22.330 0.365 24.202 1.00 33.10 115 TYR B C 1
ATOM 3448 O O . TYR B 1 115 ? 22.662 1.505 23.925 1.00 38.20 115 TYR B O 1
ATOM 3457 N N . LEU B 1 116 ? 22.951 -0.349 25.148 1.00 32.16 116 LEU B N 1
ATOM 3458 C CA . LEU B 1 116 ? 24.074 0.210 25.905 1.00 33.56 116 LEU B CA 1
ATOM 3459 C C . LEU B 1 116 ? 25.199 0.612 24.944 1.00 33.17 116 LEU B C 1
ATOM 3460 O O . LEU B 1 116 ? 25.741 1.714 25.049 1.00 36.32 116 LEU B O 1
ATOM 3465 N N . ALA B 1 117 ? 25.520 -0.275 23.997 1.00 33.94 117 ALA B N 1
ATOM 3466 C CA . ALA B 1 117 ? 26.645 -0.092 23.077 1.00 35.14 117 ALA B CA 1
ATOM 3467 C C . ALA B 1 117 ? 26.567 1.264 22.361 1.00 35.60 117 ALA B C 1
ATOM 3468 O O . ALA B 1 117 ? 27.619 1.811 22.020 1.00 38.22 117 ALA B O 1
ATOM 3470 N N . GLU B 1 118 ? 25.345 1.788 22.151 1.00 35.31 118 GLU B N 1
ATOM 3471 C CA . GLU B 1 118 ? 25.096 3.026 21.365 1.00 39.53 118 GLU B CA 1
ATOM 3472 C C . GLU B 1 118 ? 24.597 4.195 22.222 1.00 38.92 118 GLU B C 1
ATOM 3473 O O . GLU B 1 118 ? 24.240 5.225 21.664 1.00 40.20 118 GLU B O 1
ATOM 3479 N N . ILE B 1 119 ? 24.515 4.038 23.547 1.00 36.40 119 ILE B N 1
ATOM 3480 C CA . ILE B 1 119 ? 23.848 5.052 24.366 1.00 38.27 119 ILE B CA 1
ATOM 3481 C C . ILE B 1 119 ? 24.550 6.403 24.143 1.00 40.19 119 ILE B C 1
ATOM 3482 O O . ILE B 1 119 ? 25.774 6.472 24.025 1.00 41.05 119 ILE B O 1
ATOM 3487 N N . THR B 1 120 ? 23.755 7.472 24.020 1.00 44.42 120 THR B N 1
ATOM 3488 C CA . THR B 1 120 ? 24.286 8.811 23.782 1.00 44.95 120 THR B CA 1
ATOM 3489 C C . THR B 1 120 ? 24.332 9.606 25.090 1.00 43.17 120 THR B C 1
ATOM 3490 O O . THR B 1 120 ? 23.656 9.286 26.074 1.00 43.97 120 THR B O 1
ATOM 3494 N N . ARG B 1 121 ? 25.132 10.671 25.046 1.00 45.05 121 ARG B N 1
ATOM 3495 C CA . ARG B 1 121 ? 25.234 11.664 26.087 1.00 47.37 121 ARG B CA 1
ATOM 3496 C C . ARG B 1 121 ? 23.835 12.162 26.473 1.00 43.66 121 ARG B C 1
ATOM 3497 O O . ARG B 1 121 ? 23.547 12.331 27.654 1.00 39.54 121 ARG B O 1
ATOM 3505 N N . ASP B 1 122 ? 22.987 12.391 25.462 1.00 46.37 122 ASP B N 1
ATOM 3506 C CA . ASP B 1 122 ? 21.627 12.919 25.623 1.00 46.41 122 ASP B CA 1
ATOM 3507 C C . ASP B 1 122 ? 20.756 11.933 26.411 1.00 40.92 122 ASP B C 1
ATOM 3508 O O . ASP B 1 122 ? 20.027 12.349 27.302 1.00 42.53 122 ASP B O 1
ATOM 3513 N N . ASP B 1 123 ? 20.825 10.641 26.066 1.00 40.15 123 ASP B N 1
ATOM 3514 C CA . ASP B 1 123 ? 20.099 9.588 26.788 1.00 43.82 123 ASP B CA 1
ATOM 3515 C C . ASP B 1 123 ? 20.508 9.594 28.266 1.00 38.26 123 ASP B C 1
ATOM 3516 O O . ASP B 1 123 ? 19.668 9.435 29.156 1.00 39.64 123 ASP B O 1
ATOM 3521 N N . VAL B 1 124 ? 21.808 9.763 28.515 1.00 35.18 124 VAL B N 1
ATOM 3522 C CA . VAL B 1 124 ? 22.341 9.671 29.864 1.00 35.69 124 VAL B CA 1
ATOM 3523 C C . VAL B 1 124 ? 21.883 10.887 30.685 1.00 36.21 124 VAL B C 1
ATOM 3524 O O . VAL B 1 124 ? 21.486 10.722 31.838 1.00 34.95 124 VAL B O 1
ATOM 3528 N N . ALA B 1 125 ? 21.931 12.087 30.087 1.00 36.23 125 ALA B N 1
ATOM 3529 C CA . ALA B 1 125 ? 21.454 13.335 30.726 1.00 37.72 125 ALA B CA 1
ATOM 3530 C C . ALA B 1 125 ? 19.984 13.195 31.142 1.00 38.88 125 ALA B C 1
ATOM 3531 O O . ALA B 1 125 ? 19.579 13.719 32.185 1.00 44.20 125 ALA B O 1
ATOM 3533 N N . THR B 1 126 ? 19.204 12.495 30.311 1.00 37.67 126 THR B N 1
ATOM 3534 C CA . THR B 1 126 ? 17.784 12.260 30.547 1.00 39.26 126 THR B CA 1
ATOM 3535 C C . THR B 1 126 ? 17.612 11.282 31.717 1.00 39.18 126 THR B C 1
ATOM 3536 O O . THR B 1 126 ? 16.862 11.556 32.648 1.00 40.05 126 THR B O 1
ATOM 3540 N N . ILE B 1 127 ? 18.320 10.149 31.665 1.00 38.60 127 ILE B N 1
ATOM 3541 C CA . ILE B 1 127 ? 18.211 9.118 32.698 1.00 35.54 127 ILE B CA 1
ATOM 3542 C C . ILE B 1 127 ? 18.516 9.737 34.072 1.00 34.39 127 ILE B C 1
ATOM 3543 O O . ILE B 1 127 ? 17.832 9.429 35.055 1.00 36.42 127 ILE B O 1
ATOM 3548 N N . PHE B 1 128 ? 19.504 10.641 34.128 1.00 31.20 128 PHE B N 1
ATOM 3549 C CA . PHE B 1 128 ? 20.000 11.189 35.385 1.00 31.59 128 PHE B CA 1
ATOM 3550 C C . PHE B 1 128 ? 19.501 12.622 35.612 1.00 35.04 128 PHE B C 1
ATOM 3551 O O . PHE B 1 128 ? 20.149 13.382 36.330 1.00 36.41 128 PHE B O 1
ATOM 3559 N N . ALA B 1 129 ? 18.344 12.965 35.025 1.00 36.35 129 ALA B N 1
ATOM 3560 C CA . ALA B 1 129 ? 17.751 14.304 35.101 1.00 35.28 129 ALA B CA 1
ATOM 3561 C C . ALA B 1 129 ? 17.275 14.605 36.527 1.00 35.56 129 ALA B C 1
ATOM 3562 O O . ALA B 1 129 ? 16.562 13.817 37.137 1.00 37.54 129 ALA B O 1
ATOM 3564 N N . GLY B 1 130 ? 17.655 15.780 37.031 1.00 38.19 130 GLY B N 1
ATOM 3565 C CA . GLY B 1 130 ? 17.195 16.274 38.325 1.00 38.00 130 GLY B CA 1
ATOM 3566 C C . GLY B 1 130 ? 17.768 17.649 38.597 1.00 37.14 130 GLY B C 1
ATOM 3567 O O . GLY B 1 130 ? 17.956 18.419 37.669 1.00 43.53 130 GLY B O 1
ATOM 3568 N N . GLU B 1 131 ? 18.056 17.945 39.867 1.00 33.24 131 GLU B N 1
ATOM 3569 C CA . GLU B 1 131 ? 18.798 19.150 40.216 1.00 36.09 131 GLU B CA 1
ATOM 3570 C C . GLU B 1 131 ? 20.264 18.951 39.831 1.00 35.76 131 GLU B C 1
ATOM 3571 O O . GLU B 1 131 ? 20.822 17.867 39.999 1.00 36.60 131 GLU B O 1
ATOM 3577 N N . GLY B 1 132 ? 20.884 20.022 39.341 1.00 33.14 132 GLY B N 1
ATOM 3578 C CA . GLY B 1 132 ? 22.255 19.977 38.876 1.00 38.76 132 GLY B CA 1
ATOM 3579 C C . GLY B 1 132 ? 22.424 18.940 37.781 1.00 38.04 132 GLY B C 1
ATOM 3580 O O . GLY B 1 132 ? 21.487 18.643 37.038 1.00 41.72 132 GLY B O 1
ATOM 3581 N N . GLU B 1 133 ? 23.626 18.372 37.707 1.00 37.59 133 GLU B N 1
ATOM 3582 C CA . GLU B 1 133 ? 23.958 17.380 36.712 1.00 38.02 133 GLU B CA 1
ATOM 3583 C C . GLU B 1 133 ? 24.892 16.354 37.357 1.00 34.84 133 GLU B C 1
ATOM 3584 O O . GLU B 1 133 ? 25.799 16.727 38.100 1.00 35.43 133 GLU B O 1
ATOM 3590 N N . ILE B 1 134 ? 24.647 15.069 37.089 1.00 29.02 134 ILE B N 1
ATOM 3591 C CA . ILE B 1 134 ? 25.531 14.009 37.568 1.00 27.64 134 ILE B CA 1
ATOM 3592 C C . ILE B 1 134 ? 26.946 14.342 37.101 1.00 25.69 134 ILE B C 1
ATOM 3593 O O . ILE B 1 134 ? 27.139 14.737 35.950 1.00 31.23 134 ILE B O 1
ATOM 3598 N N . PRO B 1 135 ? 27.978 14.278 37.972 1.00 25.40 135 PRO B N 1
ATOM 3599 C CA . PRO B 1 135 ? 29.344 14.543 37.529 1.00 26.53 135 PRO B CA 1
ATOM 3600 C C . PRO B 1 135 ? 29.788 13.508 36.489 1.00 25.92 135 PRO B C 1
ATOM 3601 O O . PRO B 1 135 ? 29.276 12.384 36.485 1.00 26.70 135 PRO B O 1
ATOM 3605 N N . LEU B 1 136 ? 30.732 13.918 35.637 1.00 25.35 136 LEU B N 1
ATOM 3606 C CA . LEU B 1 136 ? 31.402 13.070 34.666 1.00 28.06 136 LEU B CA 1
ATOM 3607 C C . LEU B 1 136 ? 30.365 12.424 33.743 1.00 25.60 136 LEU B C 1
ATOM 3608 O O . LEU B 1 136 ? 30.447 11.257 33.425 1.00 26.73 136 LEU B O 1
ATOM 3613 N N . LEU B 1 137 ? 29.403 13.233 33.299 1.00 26.78 137 LEU B N 1
ATOM 3614 C CA . LEU B 1 137 ? 28.298 12.772 32.466 1.00 31.31 137 LEU B CA 1
ATOM 3615 C C . LEU B 1 137 ? 28.829 12.090 31.193 1.00 33.06 137 LEU B C 1
ATOM 3616 O O . LEU B 1 137 ? 28.381 11.006 30.853 1.00 32.77 137 LEU B O 1
ATOM 3621 N N . ASP B 1 138 ? 29.789 12.724 30.508 1.00 34.57 138 ASP B N 1
ATOM 3622 C CA . ASP B 1 138 ? 30.352 12.203 29.241 1.00 37.59 138 ASP B CA 1
ATOM 3623 C C . ASP B 1 138 ? 31.070 10.864 29.482 1.00 34.25 138 ASP B C 1
ATOM 3624 O O . ASP B 1 138 ? 30.925 9.931 28.684 1.00 33.30 138 ASP B O 1
ATOM 3629 N N . GLU B 1 139 ? 31.855 10.779 30.566 1.00 31.48 139 GLU B N 1
ATOM 3630 C CA . GLU B 1 139 ? 32.547 9.542 30.942 1.00 32.05 139 GLU B CA 1
ATOM 3631 C C . GLU B 1 139 ? 31.539 8.415 31.207 1.00 27.91 139 GLU B C 1
ATOM 3632 O O . GLU B 1 139 ? 31.818 7.285 30.880 1.00 27.26 139 GLU B O 1
ATOM 3638 N N . ARG B 1 140 ? 30.394 8.719 31.832 1.00 27.71 140 ARG B N 1
ATOM 3639 C CA . ARG B 1 140 ? 29.401 7.677 32.147 1.00 28.84 140 ARG B CA 1
ATOM 3640 C C . ARG B 1 140 ? 28.847 7.098 30.842 1.00 28.14 140 ARG B C 1
ATOM 3641 O O . ARG B 1 140 ? 28.670 5.883 30.726 1.00 29.57 140 ARG B O 1
ATOM 3649 N N . ALA B 1 141 ? 28.604 7.971 29.862 1.00 27.24 141 ALA B N 1
ATOM 3650 C CA . ALA B 1 141 ? 28.128 7.549 28.558 1.00 27.23 141 ALA B CA 1
ATOM 3651 C C . ALA B 1 141 ? 29.206 6.697 27.873 1.00 27.18 141 ALA B C 1
ATOM 3652 O O . ALA B 1 141 ? 28.904 5.608 27.374 1.00 27.89 141 ALA B O 1
ATOM 3654 N N . ARG B 1 142 ? 30.457 7.181 27.877 1.00 29.53 142 ARG B N 1
ATOM 3655 C CA . ARG B 1 142 ? 31.584 6.430 27.308 1.00 30.51 142 ARG B CA 1
ATOM 3656 C C . ARG B 1 142 ? 31.670 5.047 27.974 1.00 28.47 142 ARG B C 1
ATOM 3657 O O . ARG B 1 142 ? 31.820 4.051 27.286 1.00 26.59 142 ARG B O 1
ATOM 3665 N N . ILE B 1 143 ? 31.570 4.984 29.308 1.00 24.90 143 ILE B N 1
ATOM 3666 C CA . ILE B 1 143 ? 31.739 3.711 30.010 1.00 23.99 143 ILE B CA 1
ATOM 3667 C C . ILE B 1 143 ? 30.582 2.753 29.680 1.00 24.53 143 ILE B C 1
ATOM 3668 O O . ILE B 1 143 ? 30.800 1.550 29.538 1.00 26.90 143 ILE B O 1
ATOM 3673 N N . LEU B 1 144 ? 29.353 3.265 29.564 1.00 24.25 144 LEU B N 1
ATOM 3674 C CA . LEU B 1 144 ? 28.208 2.388 29.265 1.00 26.25 144 LEU B CA 1
ATOM 3675 C C . LEU B 1 144 ? 28.319 1.817 27.840 1.00 25.53 144 LEU B C 1
ATOM 3676 O O . LEU B 1 144 ? 27.972 0.660 27.602 1.00 28.78 144 LEU B O 1
ATOM 3681 N N . ARG B 1 145 ? 28.822 2.618 26.896 1.00 26.57 145 ARG B N 1
ATOM 3682 C CA . ARG B 1 145 ? 29.037 2.159 25.512 1.00 29.50 145 ARG B CA 1
ATOM 3683 C C . ARG B 1 145 ? 30.076 1.028 25.486 1.00 31.95 145 ARG B C 1
ATOM 3684 O O . ARG B 1 145 ? 29.863 0.008 24.831 1.00 32.76 145 ARG B O 1
ATOM 3692 N N . GLU B 1 146 ? 31.195 1.229 26.193 1.00 31.06 146 GLU B N 1
ATOM 3693 C CA . GLU B 1 146 ? 32.266 0.237 26.332 1.00 29.11 146 GLU B CA 1
ATOM 3694 C C . GLU B 1 146 ? 31.680 -1.052 26.910 1.00 28.73 146 GLU B C 1
ATOM 3695 O O . GLU B 1 146 ? 31.938 -2.140 26.400 1.00 35.56 146 GLU B O 1
ATOM 3701 N N . THR B 1 147 ? 30.887 -0.897 27.975 1.00 28.21 147 THR B N 1
ATOM 3702 C CA . THR B 1 147 ? 30.310 -2.003 28.696 1.00 28.95 147 THR B CA 1
ATOM 3703 C C . THR B 1 147 ? 29.394 -2.796 27.758 1.00 29.67 147 THR B C 1
ATOM 3704 O O . THR B 1 147 ? 29.439 -4.023 27.736 1.00 31.05 147 THR B O 1
ATOM 3708 N N . GLY B 1 148 ? 28.570 -2.079 26.990 1.00 30.45 148 GLY B N 1
ATOM 3709 C CA . GLY B 1 148 ? 27.655 -2.680 26.017 1.00 32.75 148 GLY B CA 1
ATOM 3710 C C . GLY B 1 148 ? 28.378 -3.491 24.951 1.00 30.62 148 GLY B C 1
ATOM 3711 O O . GLY B 1 148 ? 27.948 -4.594 24.629 1.00 34.53 148 GLY B O 1
ATOM 3712 N N . SER B 1 149 ? 29.466 -2.935 24.401 1.00 33.61 149 SER B N 1
ATOM 3713 C CA . SER B 1 149 ? 30.208 -3.554 23.276 1.00 33.96 149 SER B CA 1
ATOM 3714 C C . SER B 1 149 ? 30.914 -4.827 23.743 1.00 32.27 149 SER B C 1
ATOM 3715 O O . SER B 1 149 ? 30.832 -5.847 23.095 1.00 33.03 149 SER B O 1
ATOM 3718 N N . VAL B 1 150 ? 31.631 -4.740 24.866 1.00 32.24 150 VAL B N 1
ATOM 3719 C CA . VAL B 1 150 ? 32.331 -5.895 25.391 1.00 30.85 150 VAL B CA 1
ATOM 3720 C C . VAL B 1 150 ? 31.294 -6.990 25.654 1.00 32.52 150 VAL B C 1
ATOM 3721 O O . VAL B 1 150 ? 31.517 -8.157 25.327 1.00 33.84 150 VAL B O 1
ATOM 3725 N N . LEU B 1 151 ? 30.152 -6.597 26.224 1.00 33.32 151 LEU B N 1
ATOM 3726 C CA . LEU B 1 151 ? 29.097 -7.548 26.550 1.00 37.69 151 LEU B CA 1
ATOM 3727 C C . LEU B 1 151 ? 28.626 -8.243 25.260 1.00 40.04 151 LEU B C 1
ATOM 3728 O O . LEU B 1 151 ? 28.540 -9.465 25.220 1.00 38.70 151 LEU B O 1
ATOM 3733 N N . ALA B 1 152 ? 28.373 -7.464 24.199 1.00 41.33 152 ALA B N 1
ATOM 3734 C CA . ALA B 1 152 ? 27.897 -8.013 22.911 1.00 40.20 152 ALA B CA 1
ATOM 3735 C C . ALA B 1 152 ? 28.985 -8.882 22.265 1.00 41.16 152 ALA B C 1
ATOM 3736 O O . ALA B 1 152 ? 28.687 -9.976 21.778 1.00 43.50 152 ALA B O 1
ATOM 3738 N N . GLU B 1 153 ? 30.233 -8.392 22.271 1.00 41.21 153 GLU B N 1
ATOM 3739 C CA . GLU B 1 153 ? 31.342 -9.051 21.572 1.00 44.83 153 GLU B CA 1
ATOM 3740 C C . GLU B 1 153 ? 31.716 -10.369 22.260 1.00 42.86 153 GLU B C 1
ATOM 3741 O O . GLU B 1 153 ? 31.831 -11.387 21.602 1.00 46.27 153 GLU B O 1
ATOM 3747 N N . ARG B 1 154 ? 31.915 -10.333 23.580 1.00 38.88 154 ARG B N 1
ATOM 3748 C CA . ARG B 1 154 ? 32.599 -11.400 24.279 1.00 40.10 154 ARG B CA 1
ATOM 3749 C C . ARG B 1 154 ? 31.645 -12.316 25.048 1.00 38.17 154 ARG B C 1
ATOM 3750 O O . ARG B 1 154 ? 32.017 -13.456 25.296 1.00 38.42 154 ARG B O 1
ATOM 3758 N N . PHE B 1 155 ? 30.467 -11.822 25.454 1.00 35.55 155 PHE B N 1
ATOM 3759 C CA . PHE B 1 155 ? 29.610 -12.570 26.393 1.00 37.04 155 PHE B CA 1
ATOM 3760 C C . PHE B 1 155 ? 28.200 -12.773 25.819 1.00 36.31 155 PHE B C 1
ATOM 3761 O O . PHE B 1 155 ? 27.273 -13.117 26.566 1.00 33.34 155 PHE B O 1
ATOM 3769 N N . ALA B 1 156 ? 28.062 -12.596 24.497 1.00 37.92 156 ALA B N 1
ATOM 3770 C CA . ALA B 1 156 ? 26.806 -12.788 23.751 1.00 39.87 156 ALA B CA 1
ATOM 3771 C C . ALA B 1 156 ? 25.662 -11.986 24.387 1.00 38.65 156 ALA B C 1
ATOM 3772 O O . ALA B 1 156 ? 24.517 -12.430 24.379 1.00 39.28 156 ALA B O 1
ATOM 3774 N N . GLY B 1 157 ? 25.986 -10.808 24.931 1.00 38.78 157 GLY B N 1
ATOM 3775 C CA . GLY B 1 157 ? 24.997 -9.884 25.507 1.00 38.30 157 GLY B CA 1
ATOM 3776 C C . GLY B 1 157 ? 24.537 -10.283 26.904 1.00 34.03 157 GLY B C 1
ATOM 3777 O O . GLY B 1 157 ? 23.636 -9.658 27.450 1.00 35.55 157 GLY B O 1
ATOM 3778 N N . ARG B 1 158 ? 25.162 -11.313 27.489 1.00 34.06 158 ARG B N 1
ATOM 3779 C CA . ARG B 1 158 ? 24.735 -11.879 28.768 1.00 32.46 158 ARG B CA 1
ATOM 3780 C C . ARG B 1 158 ? 25.894 -11.843 29.771 1.00 30.46 158 ARG B C 1
ATOM 3781 O O . ARG B 1 158 ? 26.820 -12.651 29.692 1.00 29.43 158 ARG B O 1
ATOM 3789 N N . PHE B 1 159 ? 25.809 -10.948 30.758 1.00 28.24 159 PHE B N 1
ATOM 3790 C CA . PHE B 1 159 ? 26.796 -10.930 31.835 1.00 27.57 159 PHE B CA 1
ATOM 3791 C C . PHE B 1 159 ? 26.789 -12.284 32.567 1.00 27.69 159 PHE B C 1
ATOM 3792 O O . PHE B 1 159 ? 27.809 -12.696 33.130 1.00 27.63 159 PHE B O 1
ATOM 3800 N N A SER B 1 160 ? 25.625 -12.944 32.550 0.50 28.80 160 SER B N 1
ATOM 3801 N N B SER B 1 160 ? 25.635 -12.964 32.546 0.50 26.02 160 SER B N 1
ATOM 3802 C CA A SER B 1 160 ? 25.407 -14.317 33.023 0.50 33.31 160 SER B CA 1
ATOM 3803 C CA B SER B 1 160 ? 25.458 -14.324 33.083 0.50 27.45 160 SER B CA 1
ATOM 3804 C C A SER B 1 160 ? 26.515 -15.274 32.555 0.50 31.97 160 SER B C 1
ATOM 3805 C C B SER B 1 160 ? 26.533 -15.290 32.560 0.50 29.15 160 SER B C 1
ATOM 3806 O O A SER B 1 160 ? 26.914 -16.171 33.302 0.50 34.18 160 SER B O 1
ATOM 3807 O O B SER B 1 160 ? 26.925 -16.216 33.276 0.50 30.81 160 SER B O 1
ATOM 3812 N N . ASP B 1 161 ? 26.984 -15.095 31.315 1.00 29.67 161 ASP B N 1
ATOM 3813 C CA . ASP B 1 161 ? 28.027 -15.958 30.718 1.00 32.76 161 ASP B CA 1
ATOM 3814 C C . ASP B 1 161 ? 29.392 -15.702 31.381 1.00 31.83 161 ASP B C 1
ATOM 3815 O O . ASP B 1 161 ? 30.172 -16.635 31.572 1.00 33.81 161 ASP B O 1
ATOM 3820 N N . ALA B 1 162 ? 29.676 -14.442 31.723 1.00 29.32 162 ALA B N 1
ATOM 3821 C CA . ALA B 1 162 ? 30.900 -14.077 32.448 1.00 28.30 162 ALA B CA 1
ATOM 3822 C C . ALA B 1 162 ? 30.872 -14.685 33.857 1.00 24.58 162 ALA B C 1
ATOM 3823 O O . ALA B 1 162 ? 31.865 -15.251 34.315 1.00 26.80 162 ALA B O 1
ATOM 3825 N N . ILE B 1 163 ? 29.722 -14.549 34.526 1.00 23.01 163 ILE B N 1
ATOM 3826 C CA . ILE B 1 163 ? 29.507 -15.033 35.891 1.00 23.55 163 ILE B CA 1
ATOM 3827 C C . ILE B 1 163 ? 29.663 -16.560 35.930 1.00 25.41 163 ILE B C 1
ATOM 3828 O O . ILE B 1 163 ? 30.293 -17.090 36.856 1.00 26.04 163 ILE B O 1
ATOM 3833 N N . ALA B 1 164 ? 29.084 -17.266 34.948 1.00 27.72 164 ALA B N 1
ATOM 3834 C CA . ALA B 1 164 ? 29.143 -18.754 34.915 1.00 29.67 164 ALA B CA 1
ATOM 3835 C C . ALA B 1 164 ? 30.600 -19.229 34.807 1.00 30.47 164 ALA B C 1
ATOM 3836 O O . ALA B 1 164 ? 30.986 -20.191 35.465 1.00 35.75 164 ALA B O 1
ATOM 3838 N N . ALA B 1 165 ? 31.408 -18.534 34.001 1.00 28.54 165 ALA B N 1
ATOM 3839 C CA . ALA B 1 165 ? 32.834 -18.862 33.820 1.00 29.68 165 ALA B CA 1
ATOM 3840 C C . ALA B 1 165 ? 33.637 -18.724 35.132 1.00 28.83 165 ALA B C 1
ATOM 3841 O O . ALA B 1 165 ? 34.721 -19.304 35.259 1.00 28.49 165 ALA B O 1
ATOM 3843 N N . ALA B 1 166 ? 33.129 -17.964 36.108 1.00 28.03 166 ALA B N 1
ATOM 3844 C CA . ALA B 1 166 ? 33.855 -17.746 37.385 1.00 28.80 166 ALA B CA 1
ATOM 3845 C C . ALA B 1 166 ? 33.717 -18.940 38.346 1.00 31.17 166 ALA B C 1
ATOM 3846 O O . ALA B 1 166 ? 34.450 -19.010 39.326 1.00 33.22 166 ALA B O 1
ATOM 3848 N N . GLY B 1 167 ? 32.758 -19.842 38.104 1.00 28.44 167 GLY B N 1
ATOM 3849 C CA . GLY B 1 167 ? 32.591 -21.081 38.892 1.00 27.44 167 GLY B CA 1
ATOM 3850 C C . GLY B 1 167 ? 32.383 -20.819 40.379 1.00 28.31 167 GLY B C 1
ATOM 3851 O O . GLY B 1 167 ? 32.937 -21.524 41.216 1.00 29.90 167 GLY B O 1
ATOM 3852 N N . ARG B 1 168 ? 31.584 -19.796 40.703 1.00 27.52 168 ARG B N 1
ATOM 3853 C CA . ARG B 1 168 ? 31.281 -19.380 42.082 1.00 28.96 168 ARG B CA 1
ATOM 3854 C C . ARG B 1 168 ? 32.530 -18.890 42.832 1.00 27.22 168 ARG B C 1
ATOM 3855 O O . ARG B 1 168 ? 32.549 -18.929 44.062 1.00 25.00 168 ARG B O 1
ATOM 3863 N N . SER B 1 169 ? 33.548 -18.411 42.106 1.00 27.83 169 SER B N 1
ATOM 3864 C CA . SER B 1 169 ? 34.688 -17.751 42.730 1.00 26.50 169 SER B CA 1
ATOM 3865 C C . SER B 1 169 ? 34.565 -16.240 42.508 1.00 24.73 169 SER B C 1
ATOM 3866 O O . SER B 1 169 ? 34.612 -15.781 41.378 1.00 23.68 169 SER B O 1
ATOM 3869 N N . ALA B 1 170 ? 34.391 -15.498 43.607 1.00 23.15 170 ALA B N 1
ATOM 3870 C CA . ALA B 1 170 ? 34.310 -14.042 43.611 1.00 22.66 170 ALA B CA 1
ATOM 3871 C C . ALA B 1 170 ? 35.558 -13.446 42.960 1.00 22.24 170 ALA B C 1
ATOM 3872 O O . ALA B 1 170 ? 35.478 -12.517 42.180 1.00 22.08 170 ALA B O 1
ATOM 3874 N N . VAL B 1 171 ? 36.707 -14.010 43.326 1.00 24.78 171 VAL B N 1
ATOM 3875 C CA . VAL B 1 171 ? 38.011 -13.552 42.908 1.00 25.59 171 VAL B CA 1
ATOM 3876 C C . VAL B 1 171 ? 38.187 -13.840 41.408 1.00 23.19 171 VAL B C 1
ATOM 3877 O O . VAL B 1 171 ? 38.674 -12.981 40.644 1.00 21.73 171 VAL B O 1
ATOM 3881 N N . ALA B 1 172 ? 37.762 -15.030 40.971 1.00 21.17 172 ALA B N 1
ATOM 3882 C CA . ALA B 1 172 ? 37.797 -15.371 39.551 1.00 20.84 172 ALA B CA 1
ATOM 3883 C C . ALA B 1 172 ? 36.940 -14.373 38.762 1.00 20.40 172 ALA B C 1
ATOM 3884 O O . ALA B 1 172 ? 37.329 -13.943 37.666 1.00 19.33 172 ALA B O 1
ATOM 3886 N N . LEU B 1 173 ? 35.777 -14.001 39.311 1.00 20.41 173 LEU B N 1
ATOM 3887 C CA . LEU B 1 173 ? 34.874 -13.094 38.578 1.00 20.35 173 LEU B CA 1
ATOM 3888 C C . LEU B 1 173 ? 35.494 -11.702 38.478 1.00 19.25 173 LEU B C 1
ATOM 3889 O O . LEU B 1 173 ? 35.402 -11.081 37.432 1.00 19.13 173 LEU B O 1
ATOM 3894 N N . VAL B 1 174 ? 36.098 -11.211 39.567 1.00 19.11 174 VAL B N 1
ATOM 3895 C CA . VAL B 1 174 ? 36.757 -9.893 39.516 1.00 18.94 174 VAL B CA 1
ATOM 3896 C C . VAL B 1 174 ? 37.796 -9.885 38.382 1.00 19.41 174 VAL B C 1
ATOM 3897 O O . VAL B 1 174 ? 37.900 -8.929 37.632 1.00 21.58 174 VAL B O 1
ATOM 3901 N N . ASP B 1 175 ? 38.580 -10.957 38.280 1.00 19.22 175 ASP B N 1
ATOM 3902 C CA . ASP B 1 175 ? 39.671 -11.050 37.308 1.00 20.89 175 ASP B CA 1
ATOM 3903 C C . ASP B 1 175 ? 39.094 -11.147 35.880 1.00 20.61 175 ASP B C 1
ATOM 3904 O O . ASP B 1 175 ? 39.656 -10.576 34.938 1.00 21.75 175 ASP B O 1
ATOM 3909 N N . ILE B 1 176 ? 37.969 -11.851 35.708 1.00 19.65 176 ILE B N 1
ATOM 3910 C CA . ILE B 1 176 ? 37.293 -11.918 34.392 1.00 20.85 176 ILE B CA 1
ATOM 3911 C C . ILE B 1 176 ? 36.835 -10.511 33.981 1.00 21.08 176 ILE B C 1
ATOM 3912 O O . ILE B 1 176 ? 37.007 -10.112 32.817 1.00 23.25 176 ILE B O 1
ATOM 3917 N N . VAL B 1 177 ? 36.265 -9.762 34.933 1.00 19.59 177 VAL B N 1
ATOM 3918 C CA . VAL B 1 177 ? 35.717 -8.428 34.654 1.00 21.18 177 VAL B CA 1
ATOM 3919 C C . VAL B 1 177 ? 36.851 -7.456 34.287 1.00 20.95 177 VAL B C 1
ATOM 3920 O O . VAL B 1 177 ? 36.728 -6.700 33.337 1.00 20.67 177 VAL B O 1
ATOM 3924 N N . THR B 1 178 ? 37.952 -7.459 35.040 1.00 21.39 178 THR B N 1
ATOM 3925 C CA . THR B 1 178 ? 39.008 -6.471 34.789 1.00 22.91 178 THR B CA 1
ATOM 3926 C C . THR B 1 178 ? 39.716 -6.801 33.472 1.00 24.01 178 THR B C 1
ATOM 3927 O O . THR B 1 178 ? 40.198 -5.912 32.786 1.00 26.37 178 THR B O 1
ATOM 3931 N N . ASN B 1 179 ? 39.761 -8.088 33.133 1.00 24.65 179 ASN B N 1
ATOM 3932 C CA . ASN B 1 179 ? 40.392 -8.540 31.907 1.00 26.69 179 ASN B CA 1
ATOM 3933 C C . ASN B 1 179 ? 39.634 -7.969 30.700 1.00 26.77 179 ASN B C 1
ATOM 3934 O O . ASN B 1 179 ? 40.251 -7.515 29.743 1.00 30.00 179 ASN B O 1
ATOM 3939 N N . ALA B 1 180 ? 38.299 -7.977 30.778 1.00 28.89 180 ALA B N 1
ATOM 3940 C CA . ALA B 1 180 ? 37.425 -7.751 29.627 1.00 28.73 180 ALA B CA 1
ATOM 3941 C C . ALA B 1 180 ? 36.933 -6.299 29.559 1.00 27.86 180 ALA B C 1
ATOM 3942 O O . ALA B 1 180 ? 36.736 -5.795 28.470 1.00 26.63 180 ALA B O 1
ATOM 3944 N N . PHE B 1 181 ? 36.713 -5.648 30.709 1.00 26.35 181 PHE B N 1
ATOM 3945 C CA . PHE B 1 181 ? 36.093 -4.303 30.767 1.00 25.35 181 PHE B CA 1
ATOM 3946 C C . PHE B 1 181 ? 37.125 -3.269 31.211 1.00 24.92 181 PHE B C 1
ATOM 3947 O O . PHE B 1 181 ? 37.410 -3.159 32.403 1.00 27.08 181 PHE B O 1
ATOM 3955 N N . PRO B 1 182 ? 37.730 -2.484 30.288 1.00 23.81 182 PRO B N 1
ATOM 3956 C CA . PRO B 1 182 ? 38.796 -1.549 30.661 1.00 25.01 182 PRO B CA 1
ATOM 3957 C C . PRO B 1 182 ? 38.450 -0.582 31.809 1.00 24.47 182 PRO B C 1
ATOM 3958 O O . PRO B 1 182 ? 39.334 -0.250 32.601 1.00 25.39 182 PRO B O 1
ATOM 3962 N N . SER B 1 183 ? 37.182 -0.159 31.912 1.00 23.21 183 SER B N 1
ATOM 3963 C CA . SER B 1 183 ? 36.774 0.853 32.909 1.00 24.47 183 SER B CA 1
ATOM 3964 C C . SER B 1 183 ? 36.901 0.307 34.339 1.00 22.31 183 SER B C 1
ATOM 3965 O O . SER B 1 183 ? 36.965 1.083 35.269 1.00 21.65 183 SER B O 1
ATOM 3968 N N . PHE B 1 184 ? 36.950 -1.021 34.503 1.00 22.47 184 PHE B N 1
ATOM 3969 C CA . PHE B 1 184 ? 37.061 -1.646 35.822 1.00 21.92 184 PHE B CA 1
ATOM 3970 C C . PHE B 1 184 ? 38.525 -1.843 36.274 1.00 20.79 184 PHE B C 1
ATOM 3971 O O . PHE B 1 184 ? 38.757 -2.335 37.383 1.00 21.17 184 PHE B O 1
ATOM 3979 N N . ARG B 1 185 ? 39.516 -1.454 35.461 1.00 22.46 185 ARG B N 1
ATOM 3980 C CA . ARG B 1 185 ? 40.961 -1.715 35.789 1.00 25.37 185 ARG B CA 1
ATOM 3981 C C . ARG B 1 185 ? 41.525 -0.680 36.782 1.00 27.02 185 ARG B C 1
ATOM 3982 O O . ARG B 1 185 ? 42.335 0.183 36.432 1.00 33.33 185 ARG B O 1
ATOM 3990 N N . ASP B 1 186 ? 41.158 -0.842 38.050 1.00 18.57 186 ASP B N 1
ATOM 3991 C CA . ASP B 1 186 ? 41.398 0.137 39.105 1.00 17.26 186 ASP B CA 1
ATOM 3992 C C . ASP B 1 186 ? 42.693 -0.212 39.862 1.00 16.28 186 ASP B C 1
ATOM 3993 O O . ASP B 1 186 ? 42.696 -0.903 40.891 1.00 16.57 186 ASP B O 1
ATOM 3998 N N . VAL B 1 187 ? 43.803 0.304 39.343 1.00 15.45 187 VAL B N 1
ATOM 3999 C CA . VAL B 1 187 ? 45.118 0.182 39.945 1.00 17.27 187 VAL B CA 1
ATOM 4000 C C . VAL B 1 187 ? 45.743 1.580 39.949 1.00 17.62 187 VAL B C 1
ATOM 4001 O O . VAL B 1 187 ? 45.311 2.446 39.223 1.00 17.07 187 VAL B O 1
ATOM 4005 N N . ALA B 1 188 ? 46.770 1.770 40.776 1.00 19.48 188 ALA B N 1
ATOM 4006 C CA . ALA B 1 188 ? 47.482 3.036 40.893 1.00 19.90 188 ALA B CA 1
ATOM 4007 C C . ALA B 1 188 ? 48.955 2.725 41.167 1.00 19.84 188 ALA B C 1
ATOM 4008 O O . ALA B 1 188 ? 49.339 1.559 41.232 1.00 19.63 188 ALA B O 1
ATOM 4010 N N . THR B 1 189 ? 49.775 3.769 41.319 1.00 19.28 189 THR B N 1
ATOM 4011 C CA . THR B 1 189 ? 51.136 3.577 41.749 1.00 22.27 189 THR B CA 1
ATOM 4012 C C . THR B 1 189 ? 51.389 4.444 42.982 1.00 21.66 189 THR B C 1
ATOM 4013 O O . THR B 1 189 ? 50.779 5.493 43.158 1.00 23.75 189 THR B O 1
ATOM 4017 N N . TYR B 1 190 ? 52.293 3.968 43.834 1.00 21.06 190 TYR B N 1
ATOM 4018 C CA . TYR B 1 190 ? 52.713 4.702 45.012 1.00 20.77 190 TYR B CA 1
ATOM 4019 C C . TYR B 1 190 ? 54.208 4.473 45.211 1.00 21.86 190 TYR B C 1
ATOM 4020 O O . TYR B 1 190 ? 54.635 3.330 45.414 1.00 21.82 190 TYR B O 1
ATOM 4029 N N . ARG B 1 191 ? 54.975 5.567 45.141 1.00 24.38 191 ARG B N 1
ATOM 4030 C CA . ARG B 1 191 ? 56.434 5.542 45.200 1.00 25.41 191 ARG B CA 1
ATOM 4031 C C . ARG B 1 191 ? 56.967 4.470 44.238 1.00 22.16 191 ARG B C 1
ATOM 4032 O O . ARG B 1 191 ? 57.816 3.673 44.617 1.00 24.54 191 ARG B O 1
ATOM 4040 N N . GLY B 1 192 ? 56.414 4.419 43.021 1.00 22.66 192 GLY B N 1
ATOM 4041 C CA . GLY B 1 192 ? 56.917 3.538 41.939 1.00 22.31 192 GLY B CA 1
ATOM 4042 C C . GLY B 1 192 ? 56.411 2.097 41.985 1.00 22.69 192 GLY B C 1
ATOM 4043 O O . GLY B 1 192 ? 56.796 1.305 41.124 1.00 28.77 192 GLY B O 1
ATOM 4044 N N . GLU B 1 193 ? 55.569 1.737 42.967 1.00 18.99 193 GLU B N 1
ATOM 4045 C CA . GLU B 1 193 ? 55.017 0.377 43.089 1.00 17.88 193 GLU B CA 1
ATOM 4046 C C . GLU B 1 193 ? 53.538 0.384 42.688 1.00 17.09 193 GLU B C 1
ATOM 4047 O O . GLU B 1 193 ? 52.814 1.308 43.026 1.00 17.35 193 GLU B O 1
ATOM 4053 N N . GLN B 1 194 ? 53.078 -0.686 42.038 1.00 17.68 194 GLN B N 1
ATOM 4054 C CA . GLN B 1 194 ? 51.662 -0.829 41.737 1.00 17.65 194 GLN B CA 1
ATOM 4055 C C . GLN B 1 194 ? 50.877 -1.110 43.024 1.00 15.63 194 GLN B C 1
ATOM 4056 O O . GLN B 1 194 ? 51.273 -1.923 43.861 1.00 15.05 194 GLN B O 1
ATOM 4062 N N . VAL B 1 195 ? 49.744 -0.416 43.137 1.00 17.05 195 VAL B N 1
ATOM 4063 C CA . VAL B 1 195 ? 48.726 -0.643 44.147 1.00 17.49 195 VAL B CA 1
ATOM 4064 C C . VAL B 1 195 ? 47.446 -1.059 43.424 1.00 17.56 195 VAL B C 1
ATOM 4065 O O . VAL B 1 195 ? 47.025 -0.391 42.470 1.00 18.43 195 VAL B O 1
ATOM 4069 N N . ARG B 1 196 ? 46.821 -2.132 43.913 1.00 15.67 196 ARG B N 1
ATOM 4070 C CA . ARG B 1 196 ? 45.645 -2.722 43.293 1.00 15.43 196 ARG B CA 1
ATOM 4071 C C . ARG B 1 196 ? 44.448 -2.513 44.225 1.00 14.67 196 ARG B C 1
ATOM 4072 O O . ARG B 1 196 ? 44.516 -2.867 45.398 1.00 15.10 196 ARG B O 1
ATOM 4080 N N . PHE B 1 197 ? 43.373 -1.921 43.692 1.00 15.20 197 PHE B N 1
ATOM 4081 C CA . PHE B 1 197 ? 42.185 -1.537 44.464 1.00 15.39 197 PHE B CA 1
ATOM 4082 C C . PHE B 1 197 ? 40.929 -2.301 44.014 1.00 17.15 197 PHE B C 1
ATOM 4083 O O . PHE B 1 197 ? 40.231 -2.909 44.832 1.00 18.88 197 PHE B O 1
ATOM 4091 N N . TYR B 1 198 ? 40.597 -2.202 42.724 1.00 16.09 198 TYR B N 1
ATOM 4092 C CA . TYR B 1 198 ? 39.484 -2.949 42.124 1.00 17.12 198 TYR B CA 1
ATOM 4093 C C . TYR B 1 198 ? 38.175 -2.667 42.877 1.00 17.58 198 TYR B C 1
ATOM 4094 O O . TYR B 1 198 ? 37.424 -3.578 43.231 1.00 19.01 198 TYR B O 1
ATOM 4103 N N . LYS B 1 199 ? 37.888 -1.387 43.100 1.00 16.77 199 LYS B N 1
ATOM 4104 C CA . LYS B 1 199 ? 36.718 -1.004 43.884 1.00 18.37 199 LYS B CA 1
ATOM 4105 C C . LYS B 1 199 ? 35.436 -1.495 43.189 1.00 17.70 199 LYS B C 1
ATOM 4106 O O . LYS B 1 199 ? 34.637 -2.205 43.791 1.00 15.39 199 LYS B O 1
ATOM 4112 N N . ARG B 1 200 ? 35.237 -1.118 41.921 1.00 17.36 200 ARG B N 1
ATOM 4113 C CA . ARG B 1 200 ? 33.956 -1.372 41.260 1.00 17.31 200 ARG B CA 1
ATOM 4114 C C . ARG B 1 200 ? 33.813 -2.850 40.881 1.00 17.48 200 ARG B C 1
ATOM 4115 O O . ARG B 1 200 ? 32.695 -3.377 40.916 1.00 19.47 200 ARG B O 1
ATOM 4123 N N . ALA B 1 201 ? 34.921 -3.512 40.521 1.00 17.13 201 ALA B N 1
ATOM 4124 C CA . ALA B 1 201 ? 34.877 -4.944 40.198 1.00 18.94 201 ALA B CA 1
ATOM 4125 C C . ALA B 1 201 ? 34.480 -5.756 41.447 1.00 19.05 201 ALA B C 1
ATOM 4126 O O . ALA B 1 201 ? 33.702 -6.720 41.366 1.00 18.99 201 ALA B O 1
ATOM 4128 N N . GLN B 1 202 ? 34.994 -5.361 42.615 1.00 18.02 202 GLN B N 1
ATOM 4129 C CA . GLN B 1 202 ? 34.691 -6.097 43.836 1.00 18.33 202 GLN B CA 1
ATOM 4130 C C . GLN B 1 202 ? 33.252 -5.795 44.277 1.00 18.93 202 GLN B C 1
ATOM 4131 O O . GLN B 1 202 ? 32.536 -6.715 44.653 1.00 18.34 202 GLN B O 1
ATOM 4137 N N . ILE B 1 203 ? 32.820 -4.528 44.200 1.00 19.44 203 ILE B N 1
ATOM 4138 C CA . ILE B 1 203 ? 31.476 -4.168 44.681 1.00 22.13 203 ILE B CA 1
ATOM 4139 C C . ILE B 1 203 ? 30.417 -4.890 43.830 1.00 21.68 203 ILE B C 1
ATOM 4140 O O . ILE B 1 203 ? 29.375 -5.310 44.350 1.00 19.25 203 ILE B O 1
ATOM 4145 N N . LEU B 1 204 ? 30.707 -5.057 42.532 1.00 20.98 204 LEU B N 1
ATOM 4146 C CA . LEU B 1 204 ? 29.841 -5.762 41.596 1.00 23.47 204 LEU B CA 1
ATOM 4147 C C . LEU B 1 204 ? 29.535 -7.177 42.115 1.00 22.81 204 LEU B C 1
ATOM 4148 O O . LEU B 1 204 ? 28.391 -7.632 42.061 1.00 24.38 204 LEU B O 1
ATOM 4153 N N . VAL B 1 205 ? 30.561 -7.868 42.619 1.00 21.67 205 VAL B N 1
ATOM 4154 C CA . VAL B 1 205 ? 30.410 -9.220 43.123 1.00 23.49 205 VAL B CA 1
ATOM 4155 C C . VAL B 1 205 ? 29.482 -9.208 44.348 1.00 22.48 205 VAL B C 1
ATOM 4156 O O . VAL B 1 205 ? 28.578 -10.053 44.455 1.00 27.27 205 VAL B O 1
ATOM 4160 N N . SER B 1 206 ? 29.713 -8.267 45.271 1.00 19.75 206 SER B N 1
ATOM 4161 C CA . SER B 1 206 ? 28.893 -8.157 46.485 1.00 23.56 206 SER B CA 1
ATOM 4162 C C . SER B 1 206 ? 27.435 -7.846 46.099 1.00 24.34 206 SER B C 1
ATOM 4163 O O . SER B 1 206 ? 26.498 -8.340 46.736 1.00 26.82 206 SER B O 1
ATOM 4166 N N . ASP B 1 207 ? 27.244 -7.084 45.016 1.00 22.08 207 ASP B N 1
ATOM 4167 C CA . ASP B 1 207 ? 25.907 -6.681 44.564 1.00 23.16 207 ASP B CA 1
ATOM 4168 C C . ASP B 1 207 ? 25.185 -7.853 43.875 1.00 23.82 207 ASP B C 1
ATOM 4169 O O . ASP B 1 207 ? 23.958 -7.948 43.964 1.00 25.78 207 ASP B O 1
ATOM 4174 N N . LEU B 1 208 ? 25.926 -8.748 43.209 1.00 24.88 208 LEU B N 1
ATOM 4175 C CA . LEU B 1 208 ? 25.325 -9.986 42.683 1.00 25.76 208 LEU B CA 1
ATOM 4176 C C . LEU B 1 208 ? 24.845 -10.851 43.854 1.00 25.70 208 LEU B C 1
ATOM 4177 O O . LEU B 1 208 ? 23.736 -11.377 43.830 1.00 29.78 208 LEU B O 1
ATOM 4182 N N . TYR B 1 209 ? 25.691 -10.984 44.879 1.00 26.20 209 TYR B N 1
ATOM 4183 C CA . TYR B 1 209 ? 25.354 -11.748 46.083 1.00 28.87 209 TYR B CA 1
ATOM 4184 C C . TYR B 1 209 ? 24.058 -11.210 46.707 1.00 28.85 209 TYR B C 1
ATOM 4185 O O . TYR B 1 209 ? 23.149 -11.984 47.038 1.00 26.12 209 TYR B O 1
ATOM 4194 N N . GLY B 1 210 ? 23.983 -9.882 46.846 1.00 27.41 210 GLY B N 1
ATOM 4195 C CA . GLY B 1 210 ? 22.833 -9.190 47.431 1.00 29.17 210 GLY B CA 1
ATOM 4196 C C . GLY B 1 210 ? 21.558 -9.374 46.617 1.00 31.42 210 GLY B C 1
ATOM 4197 O O . GLY B 1 210 ? 20.528 -9.779 47.157 1.00 34.65 210 GLY B O 1
ATOM 4198 N N . ALA B 1 211 ? 21.637 -9.073 45.314 1.00 29.56 211 ALA B N 1
ATOM 4199 C CA . ALA B 1 211 ? 20.473 -9.024 44.420 1.00 30.95 211 ALA B CA 1
ATOM 4200 C C . ALA B 1 211 ? 19.914 -10.428 44.141 1.00 30.63 211 ALA B C 1
ATOM 4201 O O . ALA B 1 211 ? 18.721 -10.571 43.878 1.00 31.50 211 ALA B O 1
ATOM 4203 N N . PHE B 1 212 ? 20.780 -11.449 44.160 1.00 28.53 212 PHE B N 1
ATOM 4204 C CA . PHE B 1 212 ? 20.373 -12.832 43.880 1.00 31.38 212 PHE B CA 1
ATOM 4205 C C . PHE B 1 212 ? 20.215 -13.626 45.187 1.00 32.99 212 PHE B C 1
ATOM 4206 O O . PHE B 1 212 ? 19.980 -14.833 45.154 1.00 32.74 212 PHE B O 1
ATOM 4214 N N . ASP B 1 213 ? 20.352 -12.940 46.329 1.00 33.12 213 ASP B N 1
ATOM 4215 C CA . ASP B 1 213 ? 20.175 -13.507 47.668 1.00 37.18 213 ASP B CA 1
ATOM 4216 C C . ASP B 1 213 ? 21.077 -14.739 47.855 1.00 35.26 213 ASP B C 1
ATOM 4217 O O . ASP B 1 213 ? 20.660 -15.755 48.414 1.00 36.38 213 ASP B O 1
ATOM 4222 N N . GLY B 1 214 ? 22.319 -14.637 47.374 1.00 32.64 214 GLY B N 1
ATOM 4223 C CA . GLY B 1 214 ? 23.346 -15.639 47.603 1.00 31.38 214 GLY B CA 1
ATOM 4224 C C . GLY B 1 214 ? 23.130 -16.947 46.850 1.00 32.21 214 GLY B C 1
ATOM 4225 O O . GLY B 1 214 ? 23.770 -17.939 47.179 1.00 35.26 214 GLY B O 1
ATOM 4226 N N A SER B 1 215 ? 22.244 -16.941 45.843 0.50 33.39 215 SER B N 1
ATOM 4227 N N B SER B 1 215 ? 22.253 -16.941 45.838 0.50 34.90 215 SER B N 1
ATOM 4228 C CA A SER B 1 215 ? 21.897 -18.144 45.076 0.50 32.75 215 SER B CA 1
ATOM 4229 C CA B SER B 1 215 ? 21.920 -18.145 45.075 0.50 36.54 215 SER B CA 1
ATOM 4230 C C A SER B 1 215 ? 22.001 -17.855 43.575 0.50 33.35 215 SER B C 1
ATOM 4231 C C B SER B 1 215 ? 22.022 -17.854 43.575 0.50 35.41 215 SER B C 1
ATOM 4232 O O A SER B 1 215 ? 21.972 -16.700 43.163 0.50 33.02 215 SER B O 1
ATOM 4233 O O B SER B 1 215 ? 22.013 -16.698 43.165 0.50 34.39 215 SER B O 1
ATOM 4238 N N . ASP B 1 216 ? 22.127 -18.926 42.781 1.00 34.64 216 ASP B N 1
ATOM 4239 C CA . ASP B 1 216 ? 22.203 -18.851 41.314 1.00 34.03 216 ASP B CA 1
ATOM 4240 C C . ASP B 1 216 ? 23.435 -18.016 40.926 1.00 32.22 216 ASP B C 1
ATOM 4241 O O . ASP B 1 216 ? 24.554 -18.375 41.288 1.00 33.13 216 ASP B O 1
ATOM 4246 N N . LEU B 1 217 ? 23.234 -16.888 40.231 1.00 30.19 217 LEU B N 1
ATOM 4247 C CA . LEU B 1 217 ? 24.347 -16.062 39.744 1.00 30.55 217 LEU B CA 1
ATOM 4248 C C . LEU B 1 217 ? 25.016 -15.292 40.895 1.00 29.75 217 LEU B C 1
ATOM 4249 O O . LEU B 1 217 ? 26.101 -14.759 40.712 1.00 35.33 217 LEU B O 1
ATOM 4254 N N . GLY B 1 218 ? 24.386 -15.251 42.073 1.00 29.37 218 GLY B N 1
ATOM 4255 C CA . GLY B 1 218 ? 24.965 -14.589 43.252 1.00 30.23 218 GLY B CA 1
ATOM 4256 C C . GLY B 1 218 ? 25.553 -15.559 44.267 1.00 30.70 218 GLY B C 1
ATOM 4257 O O . GLY B 1 218 ? 25.862 -15.154 45.394 1.00 30.70 218 GLY B O 1
ATOM 4258 N N . ALA B 1 219 ? 25.712 -16.832 43.886 1.00 30.07 219 ALA B N 1
ATOM 4259 C CA . ALA B 1 219 ? 26.363 -17.834 44.745 1.00 29.87 219 ALA B CA 1
ATOM 4260 C C . ALA B 1 219 ? 27.884 -17.728 44.585 1.00 27.17 219 ALA B C 1
ATOM 4261 O O . ALA B 1 219 ? 28.410 -17.881 43.480 1.00 22.58 219 ALA B O 1
ATOM 4263 N N . PHE B 1 220 ? 28.573 -17.453 45.701 1.00 24.02 220 PHE B N 1
ATOM 4264 C CA . PHE B 1 220 ? 30.012 -17.410 45.738 1.00 25.63 220 PHE B CA 1
ATOM 4265 C C . PHE B 1 220 ? 30.490 -18.168 46.979 1.00 26.46 220 PHE B C 1
ATOM 4266 O O . PHE B 1 220 ? 29.918 -18.037 48.050 1.00 28.24 220 PHE B O 1
ATOM 4274 N N . ASP B 1 221 ? 31.552 -18.956 46.806 1.00 29.29 221 ASP B N 1
ATOM 4275 C CA . ASP B 1 221 ? 32.093 -19.816 47.856 1.00 31.33 221 ASP B CA 1
ATOM 4276 C C . ASP B 1 221 ? 33.149 -19.072 48.686 1.00 28.44 221 ASP B C 1
ATOM 4277 O O . ASP B 1 221 ? 33.476 -19.522 49.764 1.00 33.01 221 ASP B O 1
ATOM 4282 N N . ASP B 1 222 ? 33.670 -17.946 48.183 1.00 28.05 222 ASP B N 1
ATOM 4283 C CA . ASP B 1 222 ? 34.872 -17.305 48.734 1.00 29.00 222 ASP B CA 1
ATOM 4284 C C . ASP B 1 222 ? 34.664 -15.798 48.964 1.00 27.24 222 ASP B C 1
ATOM 4285 O O . ASP B 1 222 ? 35.598 -15.012 48.765 1.00 25.26 222 ASP B O 1
ATOM 4290 N N . LEU B 1 223 ? 33.479 -15.380 49.418 1.00 26.40 223 LEU B N 1
ATOM 4291 C CA . LEU B 1 223 ? 33.183 -13.929 49.566 1.00 27.47 223 LEU B CA 1
ATOM 4292 C C . LEU B 1 223 ? 34.144 -13.270 50.559 1.00 25.63 223 LEU B C 1
ATOM 4293 O O . LEU B 1 223 ? 34.333 -12.059 50.499 1.00 25.46 223 LEU B O 1
ATOM 4298 N N . GLY B 1 224 ? 34.717 -14.072 51.466 1.00 23.26 224 GLY B N 1
ATOM 4299 C CA . GLY B 1 224 ? 35.715 -13.630 52.437 1.00 23.11 224 GLY B CA 1
ATOM 4300 C C . GLY B 1 224 ? 36.928 -12.976 51.791 1.00 21.01 224 GLY B C 1
ATOM 4301 O O . GLY B 1 224 ? 37.592 -12.161 52.419 1.00 22.35 224 GLY B O 1
ATOM 4302 N N . GLU B 1 225 ? 37.210 -13.348 50.539 1.00 21.88 225 GLU B N 1
ATOM 4303 C CA . GLU B 1 225 ? 38.380 -12.889 49.782 1.00 24.10 225 GLU B CA 1
ATOM 4304 C C . GLU B 1 225 ? 38.225 -11.442 49.303 1.00 23.28 225 GLU B C 1
ATOM 4305 O O . GLU B 1 225 ? 39.213 -10.810 48.954 1.00 23.04 225 GLU B O 1
ATOM 4311 N N . LEU B 1 226 ? 36.992 -10.940 49.221 1.00 20.66 226 LEU B N 1
ATOM 4312 C CA . LEU B 1 226 ? 36.788 -9.546 48.851 1.00 21.28 226 LEU B CA 1
ATOM 4313 C C . LEU B 1 226 ? 37.340 -8.652 49.970 1.00 21.20 226 LEU B C 1
ATOM 4314 O O . LEU B 1 226 ? 37.210 -8.978 51.165 1.00 21.79 226 LEU B O 1
ATOM 4319 N N . THR B 1 227 ? 37.930 -7.522 49.571 1.00 19.27 227 THR B N 1
ATOM 4320 C CA . THR B 1 227 ? 38.289 -6.453 50.494 1.00 19.27 227 THR B CA 1
ATOM 4321 C C . THR B 1 227 ? 37.162 -5.417 50.510 1.00 20.15 227 THR B C 1
ATOM 4322 O O . THR B 1 227 ? 36.185 -5.525 49.754 1.00 20.45 227 THR B O 1
ATOM 4326 N N . ALA B 1 228 ? 37.341 -4.389 51.341 1.00 19.90 228 ALA B N 1
ATOM 4327 C CA . ALA B 1 228 ? 36.495 -3.206 51.299 1.00 20.37 228 ALA B CA 1
ATOM 4328 C C . ALA B 1 228 ? 36.661 -2.533 49.932 1.00 19.44 228 ALA B C 1
ATOM 4329 O O . ALA B 1 228 ? 37.667 -2.740 49.231 1.00 17.26 228 ALA B O 1
ATOM 4331 N N . PHE B 1 229 ? 35.657 -1.727 49.583 1.00 20.19 229 PHE B N 1
ATOM 4332 C CA . PHE B 1 229 ? 35.564 -1.044 48.308 1.00 21.35 229 PHE B CA 1
ATOM 4333 C C . PHE B 1 229 ? 36.009 0.403 48.527 1.00 22.07 229 PHE B C 1
ATOM 4334 O O . PHE B 1 229 ? 35.313 1.192 49.163 1.00 22.69 229 PHE B O 1
ATOM 4342 N N . ALA B 1 230 ? 37.197 0.724 48.022 1.00 22.45 230 ALA B N 1
ATOM 4343 C CA . ALA B 1 230 ? 37.888 1.963 48.364 1.00 24.45 230 ALA B CA 1
ATOM 4344 C C . ALA B 1 230 ? 37.206 3.166 47.704 1.00 26.61 230 ALA B C 1
ATOM 4345 O O . ALA B 1 230 ? 37.377 3.378 46.514 1.00 38.01 230 ALA B O 1
ATOM 4347 N N . ASN B 1 231 ? 36.521 3.979 48.519 1.00 22.21 231 ASN B N 1
ATOM 4348 C CA . ASN B 1 231 ? 35.611 5.065 48.098 1.00 23.49 231 ASN B CA 1
ATOM 4349 C C . ASN B 1 231 ? 35.877 6.307 48.962 1.00 23.59 231 ASN B C 1
ATOM 4350 O O . ASN B 1 231 ? 36.880 6.359 49.679 1.00 26.12 231 ASN B O 1
ATOM 4355 N N . TYR B 1 232 ? 34.966 7.286 48.934 1.00 22.57 232 TYR B N 1
ATOM 4356 C CA . TYR B 1 232 ? 35.144 8.504 49.741 1.00 25.10 232 TYR B CA 1
ATOM 4357 C C . TYR B 1 232 ? 34.283 8.501 51.014 1.00 25.89 232 TYR B C 1
ATOM 4358 O O . TYR B 1 232 ? 34.592 9.265 51.931 1.00 25.25 232 TYR B O 1
ATOM 4367 N N . LYS B 1 233 ? 33.242 7.661 51.097 1.00 22.85 233 LYS B N 1
ATOM 4368 C CA . LYS B 1 233 ? 32.343 7.685 52.268 1.00 23.65 233 LYS B CA 1
ATOM 4369 C C . LYS B 1 233 ? 32.903 6.860 53.436 1.00 20.69 233 LYS B C 1
ATOM 4370 O O . LYS B 1 233 ? 32.846 7.302 54.587 1.00 21.93 233 LYS B O 1
ATOM 4376 N N . VAL B 1 234 ? 33.420 5.659 53.160 1.00 19.72 234 VAL B N 1
ATOM 4377 C CA . VAL B 1 234 ? 33.867 4.798 54.242 1.00 20.26 234 VAL B CA 1
ATOM 4378 C C . VAL B 1 234 ? 35.020 5.472 54.992 1.00 19.44 234 VAL B C 1
ATOM 4379 O O . VAL B 1 234 ? 35.003 5.485 56.217 1.00 20.09 234 VAL B O 1
ATOM 4383 N N . PRO B 1 235 ? 36.043 6.070 54.335 1.00 19.79 235 PRO B N 1
ATOM 4384 C CA . PRO B 1 235 ? 37.096 6.764 55.082 1.00 20.02 235 PRO B CA 1
ATOM 4385 C C . PRO B 1 235 ? 36.554 7.924 55.936 1.00 19.66 235 PRO B C 1
ATOM 4386 O O . PRO B 1 235 ? 37.079 8.170 57.021 1.00 21.33 235 PRO B O 1
ATOM 4390 N N . GLN B 1 236 ? 35.489 8.593 55.478 1.00 19.59 236 GLN B N 1
ATOM 4391 C CA . GLN B 1 236 ? 34.863 9.652 56.266 1.00 21.17 236 GLN B CA 1
ATOM 4392 C C . GLN B 1 236 ? 34.315 9.060 57.572 1.00 21.06 236 GLN B C 1
ATOM 4393 O O . GLN B 1 236 ? 34.487 9.658 58.624 1.00 21.76 236 GLN B O 1
ATOM 4399 N N . VAL B 1 237 ? 33.668 7.887 57.487 1.00 20.60 237 VAL B N 1
ATOM 4400 C CA . VAL B 1 237 ? 33.150 7.171 58.653 1.00 21.02 237 VAL B CA 1
ATOM 4401 C C . VAL B 1 237 ? 34.319 6.763 59.560 1.00 20.60 237 VAL B C 1
ATOM 4402 O O . VAL B 1 237 ? 34.262 6.960 60.774 1.00 21.51 237 VAL B O 1
ATOM 4406 N N . LEU B 1 238 ? 35.366 6.174 58.966 1.00 19.18 238 LEU B N 1
ATOM 4407 C CA . LEU B 1 238 ? 36.517 5.713 59.732 1.00 21.54 238 LEU B CA 1
ATOM 4408 C C . LEU B 1 238 ? 37.192 6.900 60.430 1.00 22.27 238 LEU B C 1
ATOM 4409 O O . LEU B 1 238 ? 37.665 6.753 61.568 1.00 23.41 238 LEU B O 1
ATOM 4414 N N . HIS B 1 239 ? 37.228 8.066 59.775 1.00 21.34 239 HIS B N 1
ATOM 4415 C CA . HIS B 1 239 ? 37.824 9.248 60.397 1.00 24.32 239 HIS B CA 1
ATOM 4416 C C . HIS B 1 239 ? 36.952 9.683 61.574 1.00 24.08 239 HIS B C 1
ATOM 4417 O O . HIS B 1 239 ? 37.462 9.940 62.658 1.00 24.10 239 HIS B O 1
ATOM 4424 N N . HIS B 1 240 ? 35.638 9.742 61.335 1.00 25.57 240 HIS B N 1
ATOM 4425 C CA . HIS B 1 240 ? 34.662 10.073 62.364 1.00 27.62 240 HIS B CA 1
ATOM 4426 C C . HIS B 1 240 ? 34.811 9.149 63.581 1.00 25.25 240 HIS B C 1
ATOM 4427 O O . HIS B 1 240 ? 34.640 9.591 64.703 1.00 22.14 240 HIS B O 1
ATOM 4434 N N . LEU B 1 241 ? 35.116 7.867 63.353 1.00 24.27 241 LEU B N 1
ATOM 4435 C CA . LEU B 1 241 ? 35.221 6.898 64.444 1.00 25.35 241 LEU B CA 1
ATOM 4436 C C . LEU B 1 241 ? 36.606 6.957 65.104 1.00 25.08 241 LEU B C 1
ATOM 4437 O O . LEU B 1 241 ? 36.831 6.260 66.064 1.00 25.82 241 LEU B O 1
ATOM 4442 N N . GLY B 1 242 ? 37.530 7.767 64.575 1.00 26.50 242 GLY B N 1
ATOM 4443 C CA . GLY B 1 242 ? 38.877 7.916 65.147 1.00 24.96 242 GLY B CA 1
ATOM 4444 C C . GLY B 1 242 ? 39.869 6.866 64.648 1.00 20.33 242 GLY B C 1
ATOM 4445 O O . GLY B 1 242 ? 41.007 6.848 65.082 1.00 20.76 242 GLY B O 1
ATOM 4446 N N . ILE B 1 243 ? 39.451 6.009 63.714 1.00 21.35 243 ILE B N 1
ATOM 4447 C CA . ILE B 1 243 ? 40.292 4.895 63.230 1.00 20.71 243 ILE B CA 1
ATOM 4448 C C . ILE B 1 243 ? 41.324 5.423 62.220 1.00 19.50 243 ILE B C 1
ATOM 4449 O O . ILE B 1 243 ? 42.483 4.997 62.253 1.00 20.46 243 ILE B O 1
ATOM 4454 N N . LEU B 1 244 ? 40.898 6.329 61.329 1.00 20.07 244 LEU B N 1
ATOM 4455 C CA . LEU B 1 244 ? 41.799 7.004 60.380 1.00 20.22 244 LEU B CA 1
ATOM 4456 C C . LEU B 1 244 ? 42.117 8.399 60.916 1.00 19.97 244 LEU B C 1
ATOM 4457 O O . LEU B 1 244 ? 41.213 9.141 61.295 1.00 22.82 244 LEU B O 1
ATOM 4462 N N . ARG B 1 245 ? 43.408 8.736 60.902 1.00 18.35 245 ARG B N 1
ATOM 4463 C CA . ARG B 1 245 ? 43.895 10.029 61.287 1.00 20.64 245 ARG B CA 1
ATOM 4464 C C . ARG B 1 245 ? 44.594 10.637 60.071 1.00 20.45 245 ARG B C 1
ATOM 4465 O O . ARG B 1 245 ? 45.281 9.924 59.333 1.00 19.47 245 ARG B O 1
ATOM 4473 N N . TYR B 1 246 ? 44.392 11.945 59.876 1.00 20.79 246 TYR B N 1
ATOM 4474 C CA . TYR B 1 246 ? 44.957 12.683 58.766 1.00 20.69 246 TYR B CA 1
ATOM 4475 C C . TYR B 1 246 ? 45.996 13.686 59.285 1.00 20.08 246 TYR B C 1
ATOM 4476 O O . TYR B 1 246 ? 45.760 14.381 60.265 1.00 21.88 246 TYR B O 1
ATOM 4485 N N . ALA B 1 247 ? 47.139 13.764 58.597 1.00 19.66 247 ALA B N 1
ATOM 4486 C CA . ALA B 1 247 ? 48.171 14.756 58.884 1.00 22.35 247 ALA B CA 1
ATOM 4487 C C . ALA B 1 247 ? 47.649 16.163 58.571 1.00 22.97 247 ALA B C 1
ATOM 4488 O O . ALA B 1 247 ? 46.640 16.320 57.883 1.00 24.77 247 ALA B O 1
ATOM 4490 N N . PRO B 1 248 ? 48.287 17.234 59.095 1.00 24.16 248 PRO B N 1
ATOM 4491 C CA . PRO B 1 248 ? 47.757 18.600 58.976 1.00 26.16 248 PRO B CA 1
ATOM 4492 C C . PRO B 1 248 ? 47.351 19.151 57.596 1.00 24.96 248 PRO B C 1
ATOM 4493 O O . PRO B 1 248 ? 46.265 19.725 57.480 1.00 25.45 248 PRO B O 1
ATOM 4497 N N . ALA B 1 249 ? 48.213 19.038 56.577 1.00 25.62 249 ALA B N 1
ATOM 4498 C CA . ALA B 1 249 ? 47.882 19.613 55.257 1.00 25.54 249 ALA B CA 1
ATOM 4499 C C . ALA B 1 249 ? 46.705 18.844 54.624 1.00 24.46 249 ALA B C 1
ATOM 4500 O O . ALA B 1 249 ? 45.838 19.461 53.994 1.00 26.06 249 ALA B O 1
ATOM 4502 N N . LEU B 1 250 ? 46.669 17.510 54.783 1.00 24.52 250 LEU B N 1
ATOM 4503 C CA . LEU B 1 250 ? 45.565 16.713 54.212 1.00 22.64 250 LEU B CA 1
ATOM 4504 C C . LEU B 1 250 ? 44.264 17.053 54.940 1.00 23.21 250 LEU B C 1
ATOM 4505 O O . LEU B 1 250 ? 43.235 17.286 54.305 1.00 22.60 250 LEU B O 1
ATOM 4510 N N . HIS B 1 251 ? 44.322 17.071 56.274 1.00 24.01 251 HIS B N 1
ATOM 4511 C CA . HIS B 1 251 ? 43.184 17.449 57.085 1.00 25.97 251 HIS B CA 1
ATOM 4512 C C . HIS B 1 251 ? 42.588 18.766 56.568 1.00 24.78 251 HIS B C 1
ATOM 4513 O O . HIS B 1 251 ? 41.383 18.879 56.364 1.00 26.44 251 HIS B O 1
ATOM 4520 N N . ASP B 1 252 ? 43.451 19.756 56.344 1.00 27.18 252 ASP B N 1
ATOM 4521 C CA . ASP B 1 252 ? 43.021 21.089 55.923 1.00 29.88 252 ASP B CA 1
ATOM 4522 C C . ASP B 1 252 ? 42.434 21.043 54.508 1.00 27.47 252 ASP B C 1
ATOM 4523 O O . ASP B 1 252 ? 41.453 21.735 54.234 1.00 29.77 252 ASP B O 1
ATOM 4528 N N . ARG B 1 253 ? 43.030 20.241 53.617 1.00 27.22 253 ARG B N 1
ATOM 4529 C CA . ARG B 1 253 ? 42.518 20.109 52.240 1.00 28.77 253 ARG B CA 1
ATOM 4530 C C . ARG B 1 253 ? 41.076 19.592 52.273 1.00 26.49 253 ARG B C 1
ATOM 4531 O O . ARG B 1 253 ? 40.247 20.091 51.545 1.00 29.14 253 ARG B O 1
ATOM 4539 N N . LEU B 1 254 ? 40.807 18.588 53.119 1.00 27.41 254 LEU B N 1
ATOM 4540 C CA . LEU B 1 254 ? 39.465 18.020 53.254 1.00 27.68 254 LEU B CA 1
ATOM 4541 C C . LEU B 1 254 ? 38.501 19.066 53.833 1.00 26.30 254 LEU B C 1
ATOM 4542 O O . LEU B 1 254 ? 37.373 19.179 53.367 1.00 29.05 254 LEU B O 1
ATOM 4547 N N . ALA B 1 255 ? 38.953 19.846 54.822 1.00 28.27 255 ALA B N 1
ATOM 4548 C CA . ALA B 1 255 ? 38.090 20.820 55.504 1.00 29.33 255 ALA B CA 1
ATOM 4549 C C . ALA B 1 255 ? 37.681 21.934 54.533 1.00 28.98 255 ALA B C 1
ATOM 4550 O O . ALA B 1 255 ? 36.582 22.457 54.632 1.00 32.16 255 ALA B O 1
ATOM 4552 N N . ARG B 1 256 ? 38.576 22.269 53.594 1.00 30.23 256 ARG B N 1
ATOM 4553 C CA . ARG B 1 256 ? 38.357 23.321 52.592 1.00 33.54 256 ARG B CA 1
ATOM 4554 C C . ARG B 1 256 ? 37.676 22.746 51.335 1.00 33.50 256 ARG B C 1
ATOM 4555 O O . ARG B 1 256 ? 37.388 23.491 50.401 1.00 33.60 256 ARG B O 1
ATOM 4563 N N . ARG B 1 257 ? 37.413 21.430 51.318 1.00 34.21 257 ARG B N 1
ATOM 4564 C CA . ARG B 1 257 ? 36.800 20.730 50.167 1.00 35.75 257 ARG B CA 1
ATOM 4565 C C . ARG B 1 257 ? 37.628 21.013 48.911 1.00 34.90 257 ARG B C 1
ATOM 4566 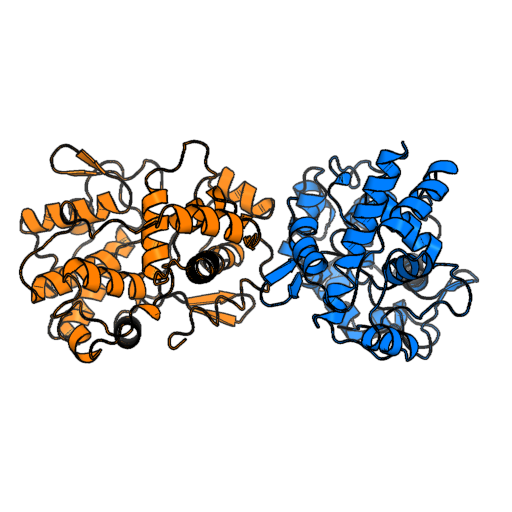O O . ARG B 1 257 ? 37.093 21.296 47.841 1.00 35.42 257 ARG B O 1
ATOM 4574 N N . GLU B 1 258 ? 38.949 20.931 49.074 1.00 34.64 258 GLU B N 1
ATOM 4575 C CA . GLU B 1 258 ? 39.877 21.101 47.989 1.00 35.60 258 GLU B CA 1
ATOM 4576 C C . GLU B 1 258 ? 40.040 19.748 47.292 1.00 32.59 258 GLU B C 1
ATOM 4577 O O . GLU B 1 258 ? 40.265 18.728 47.933 1.00 32.86 258 GLU B O 1
ATOM 4583 N N . GLU B 1 259 ? 39.914 19.772 45.967 1.00 31.77 259 GLU B N 1
ATOM 4584 C CA . GLU B 1 259 ? 39.936 18.586 45.147 1.00 33.37 259 GLU B CA 1
ATOM 4585 C C . GLU B 1 259 ? 41.335 17.966 45.230 1.00 34.07 259 GLU B C 1
ATOM 4586 O O . GLU B 1 259 ? 42.321 18.688 45.276 1.00 33.51 259 GLU B O 1
ATOM 4592 N N . ILE B 1 260 ? 41.401 16.632 45.291 1.00 31.56 260 ILE B N 1
ATOM 4593 C CA . ILE B 1 260 ? 42.660 15.901 45.350 1.00 32.79 260 ILE B CA 1
ATOM 4594 C C . ILE B 1 260 ? 42.807 15.088 44.063 1.00 31.27 260 ILE B C 1
ATOM 4595 O O . ILE B 1 260 ? 41.915 14.316 43.717 1.00 33.39 260 ILE B O 1
ATOM 4600 N N . PRO B 1 261 ? 43.913 15.247 43.295 1.00 29.75 261 PRO B N 1
ATOM 4601 C CA . PRO B 1 261 ? 44.089 14.503 42.046 1.00 27.98 261 PRO B CA 1
ATOM 4602 C C . PRO B 1 261 ? 44.161 12.980 42.254 1.00 26.41 261 PRO B C 1
ATOM 4603 O O . PRO B 1 261 ? 44.884 12.494 43.140 1.00 24.73 261 PRO B O 1
ATOM 4607 N N . ALA B 1 262 ? 43.401 12.241 41.441 1.00 26.51 262 ALA B N 1
ATOM 4608 C CA . ALA B 1 262 ? 43.448 10.781 41.432 1.00 30.61 262 ALA B CA 1
ATOM 4609 C C . ALA B 1 262 ? 44.882 10.327 41.139 1.00 27.47 262 ALA B C 1
ATOM 4610 O O . ALA B 1 262 ? 45.545 10.898 40.273 1.00 30.31 262 ALA B O 1
ATOM 4612 N N . GLY B 1 263 ? 45.349 9.321 41.888 1.00 26.15 263 GLY B N 1
ATOM 4613 C CA . GLY B 1 263 ? 46.689 8.750 41.714 1.00 26.04 263 GLY B CA 1
ATOM 4614 C C . GLY B 1 263 ? 47.762 9.513 42.472 1.00 24.22 263 GLY B C 1
ATOM 4615 O O . GLY B 1 263 ? 48.903 9.068 42.537 1.00 30.27 263 GLY B O 1
ATOM 4616 N N . SER B 1 264 ? 47.410 10.661 43.054 1.00 21.09 264 SER B N 1
ATOM 4617 C CA . SER B 1 264 ? 48.349 11.436 43.870 1.00 23.25 264 SER B CA 1
ATOM 4618 C C . SER B 1 264 ? 48.638 10.667 45.159 1.00 21.20 264 SER B C 1
ATOM 4619 O O . SER B 1 264 ? 47.803 9.897 45.612 1.00 20.07 264 SER B O 1
ATOM 4622 N N . PRO B 1 265 ? 49.831 10.817 45.777 1.00 22.40 265 PRO B N 1
ATOM 4623 C CA . PRO B 1 265 ? 50.172 10.042 46.968 1.00 23.48 265 PRO B CA 1
ATOM 4624 C C . PRO B 1 265 ? 49.106 10.086 48.081 1.00 22.77 265 PRO B C 1
ATOM 4625 O O . PRO B 1 265 ? 48.776 9.046 48.654 1.00 22.19 265 PRO B O 1
ATOM 4629 N N . GLU B 1 266 ? 48.547 11.272 48.347 1.00 21.80 266 GLU B N 1
ATOM 4630 C CA . GLU B 1 266 ? 47.563 11.474 49.420 1.00 22.92 266 GLU B CA 1
ATOM 4631 C C . GLU B 1 266 ? 46.294 10.641 49.168 1.00 20.10 266 GLU B C 1
ATOM 4632 O O . GLU B 1 266 ? 45.747 10.027 50.091 1.00 19.87 266 GLU B O 1
ATOM 4638 N N . GLU B 1 267 ? 45.828 10.625 47.916 1.00 18.77 267 GLU B N 1
ATOM 4639 C CA . GLU B 1 267 ? 44.584 9.955 47.532 1.00 21.04 267 GLU B CA 1
ATOM 4640 C C . GLU B 1 267 ? 44.760 8.428 47.586 1.00 17.93 267 GLU B C 1
ATOM 4641 O O . GLU B 1 267 ? 43.865 7.707 48.001 1.00 16.92 267 GLU B O 1
ATOM 4647 N N . VAL B 1 268 ? 45.935 7.948 47.167 1.00 17.99 268 VAL B N 1
ATOM 4648 C CA . VAL B 1 268 ? 46.271 6.532 47.229 1.00 16.91 268 VAL B CA 1
ATOM 4649 C C . VAL B 1 268 ? 46.414 6.104 48.701 1.00 17.17 268 VAL B C 1
ATOM 4650 O O . VAL B 1 268 ? 45.972 5.018 49.062 1.00 16.85 268 VAL B O 1
ATOM 4654 N N . GLU B 1 269 ? 46.989 6.965 49.551 1.00 17.48 269 GLU B N 1
ATOM 4655 C CA . GLU B 1 269 ? 47.085 6.692 51.012 1.00 16.91 269 GLU B CA 1
ATOM 4656 C C . GLU B 1 269 ? 45.685 6.571 51.627 1.00 16.32 269 GLU B C 1
ATOM 4657 O O . GLU B 1 269 ? 45.434 5.663 52.412 1.00 16.84 269 GLU B O 1
ATOM 4663 N N . ILE B 1 270 ? 44.768 7.470 51.259 1.00 15.33 270 ILE B N 1
ATOM 4664 C CA . ILE B 1 270 ? 43.414 7.391 51.785 1.00 15.72 270 ILE B CA 1
ATOM 4665 C C . ILE B 1 270 ? 42.764 6.052 51.406 1.00 15.84 270 ILE B C 1
ATOM 4666 O O . ILE B 1 270 ? 42.134 5.407 52.263 1.00 17.18 270 ILE B O 1
ATOM 4671 N N A ARG B 1 271 ? 42.897 5.656 50.136 0.50 15.57 271 ARG B N 1
ATOM 4672 N N B ARG B 1 271 ? 42.898 5.651 50.138 0.50 15.69 271 ARG B N 1
ATOM 4673 C CA A ARG B 1 271 ? 42.287 4.426 49.630 0.50 16.09 271 ARG B CA 1
ATOM 4674 C CA B ARG B 1 271 ? 42.274 4.424 49.642 0.50 16.31 271 ARG B CA 1
ATOM 4675 C C A ARG B 1 271 ? 42.911 3.203 50.318 0.50 15.46 271 ARG B C 1
ATOM 4676 C C B ARG B 1 271 ? 42.911 3.196 50.311 0.50 15.53 271 ARG B C 1
ATOM 4677 O O A ARG B 1 271 ? 42.195 2.293 50.733 0.50 14.59 271 ARG B O 1
ATOM 4678 O O B ARG B 1 271 ? 42.202 2.274 50.709 0.50 14.64 271 ARG B O 1
ATOM 4693 N N . ALA B 1 272 ? 44.241 3.186 50.445 1.00 15.84 272 ALA B N 1
ATOM 4694 C CA . ALA B 1 272 ? 44.935 2.034 51.060 1.00 16.16 272 ALA B CA 1
ATOM 4695 C C . ALA B 1 272 ? 44.555 1.911 52.548 1.00 15.61 272 ALA B C 1
ATOM 4696 O O . ALA B 1 272 ? 44.319 0.813 53.066 1.00 15.53 272 ALA B O 1
ATOM 4698 N N . ALA B 1 273 ? 44.475 3.049 53.228 1.00 16.23 273 ALA B N 1
ATOM 4699 C CA . ALA B 1 273 ? 44.142 3.088 54.664 1.00 18.09 273 ALA B CA 1
ATOM 4700 C C . ALA B 1 273 ? 42.671 2.702 54.880 1.00 19.32 273 ALA B C 1
ATOM 4701 O O . ALA B 1 273 ? 42.320 2.175 55.927 1.00 20.00 273 ALA B O 1
ATOM 4703 N N . THR B 1 274 ? 41.815 2.962 53.885 1.00 19.25 274 THR B N 1
ATOM 4704 C CA . THR B 1 274 ? 40.426 2.528 53.942 1.00 19.91 274 THR B CA 1
ATOM 4705 C C . THR B 1 274 ? 40.359 0.993 53.947 1.00 18.99 274 THR B C 1
ATOM 4706 O O . THR B 1 274 ? 39.647 0.387 54.766 1.00 17.70 274 THR B O 1
ATOM 4710 N N A ILE B 1 275 ? 41.076 0.374 52.998 0.50 17.15 275 ILE B N 1
ATOM 4711 N N B ILE B 1 275 ? 41.114 0.358 53.047 0.50 17.15 275 ILE B N 1
ATOM 4712 C CA A ILE B 1 275 ? 41.159 -1.078 52.896 0.50 17.75 275 ILE B CA 1
ATOM 4713 C CA B ILE B 1 275 ? 41.079 -1.087 52.926 0.50 17.21 275 ILE B CA 1
ATOM 4714 C C A ILE B 1 275 ? 41.588 -1.656 54.252 0.50 17.01 275 ILE B C 1
ATOM 4715 C C B ILE B 1 275 ? 41.654 -1.744 54.193 0.50 17.07 275 ILE B C 1
ATOM 4716 O O A ILE B 1 275 ? 40.897 -2.500 54.828 0.50 15.79 275 ILE B O 1
ATOM 4717 O O B ILE B 1 275 ? 41.115 -2.753 54.656 0.50 16.75 275 ILE B O 1
ATOM 4726 N N . TRP B 1 276 ? 42.727 -1.170 54.752 1.00 16.95 276 TRP B N 1
ATOM 4727 C CA . TRP B 1 276 ? 43.336 -1.683 55.977 1.00 18.70 276 TRP B CA 1
ATOM 4728 C C . TRP B 1 276 ? 42.599 -1.235 57.245 1.00 18.18 276 TRP B C 1
ATOM 4729 O O . TRP B 1 276 ? 42.648 -1.938 58.240 1.00 19.81 276 TRP B O 1
ATOM 4740 N N . GLY B 1 277 ? 41.894 -0.104 57.207 1.00 17.06 277 GLY B N 1
ATOM 4741 C CA . GLY B 1 277 ? 41.036 0.265 58.323 1.00 18.06 277 GLY B CA 1
ATOM 4742 C C . GLY B 1 277 ? 39.935 -0.762 58.517 1.00 18.23 277 GLY B C 1
ATOM 4743 O O . GLY B 1 277 ? 39.664 -1.204 59.631 1.00 19.17 277 GLY B O 1
ATOM 4744 N N . VAL B 1 278 ? 39.313 -1.155 57.402 1.00 19.65 278 VAL B N 1
ATOM 4745 C CA . VAL B 1 278 ? 38.237 -2.130 57.411 1.00 20.73 278 VAL B CA 1
ATOM 4746 C C . VAL B 1 278 ? 38.788 -3.502 57.832 1.00 20.62 278 VAL B C 1
ATOM 4747 O O . VAL B 1 278 ? 38.179 -4.182 58.654 1.00 19.30 278 VAL B O 1
ATOM 4751 N N . GLU B 1 279 ? 39.934 -3.905 57.268 1.00 19.11 279 GLU B N 1
ATOM 4752 C CA . GLU B 1 279 ? 40.522 -5.203 57.595 1.00 19.22 279 GLU B CA 1
ATOM 4753 C C . GLU B 1 279 ? 40.883 -5.257 59.085 1.00 19.39 279 GLU B C 1
ATOM 4754 O O . GLU B 1 279 ? 40.640 -6.264 59.730 1.00 21.99 279 GLU B O 1
ATOM 4760 N N . GLU B 1 280 ? 41.466 -4.185 59.625 1.00 20.19 280 GLU B N 1
ATOM 4761 C CA . GLU B 1 280 ? 41.897 -4.184 61.038 1.00 21.45 280 GLU B CA 1
ATOM 4762 C C . GLU B 1 280 ? 40.675 -4.270 61.961 1.00 20.22 280 GLU B C 1
ATOM 4763 O O . GLU B 1 280 ? 40.718 -4.948 62.977 1.00 17.92 280 GLU B O 1
ATOM 4769 N N . LEU B 1 281 ? 39.592 -3.583 61.581 1.00 20.11 281 LEU B N 1
ATOM 4770 C CA . LEU B 1 281 ? 38.360 -3.615 62.337 1.00 20.67 281 LEU B CA 1
ATOM 4771 C C . LEU B 1 281 ? 37.747 -5.018 62.241 1.00 21.45 281 LEU B C 1
ATOM 4772 O O . LEU B 1 281 ? 37.254 -5.539 63.238 1.00 20.45 281 LEU B O 1
ATOM 4777 N N . ARG B 1 282 ? 37.814 -5.633 61.052 1.00 21.95 282 ARG B N 1
ATOM 4778 C CA . ARG B 1 282 ? 37.313 -6.997 60.872 1.00 24.01 282 ARG B CA 1
ATOM 4779 C C . ARG B 1 282 ? 38.056 -7.960 61.815 1.00 25.02 282 ARG B C 1
ATOM 4780 O O . ARG B 1 282 ? 37.420 -8.765 62.493 1.00 25.37 282 ARG B O 1
ATOM 4788 N N . ARG B 1 283 ? 39.393 -7.890 61.832 1.00 22.81 283 ARG B N 1
ATOM 4789 C CA . ARG B 1 283 ? 40.217 -8.774 62.680 1.00 23.03 283 ARG B CA 1
ATOM 4790 C C . ARG B 1 283 ? 39.888 -8.542 64.165 1.00 23.08 283 ARG B C 1
ATOM 4791 O O . ARG B 1 283 ? 39.788 -9.511 64.936 1.00 24.00 283 ARG B O 1
ATOM 4799 N N . ALA B 1 284 ? 39.723 -7.271 64.561 1.00 23.34 284 ALA B N 1
ATOM 4800 C CA . ALA B 1 284 ? 39.456 -6.906 65.969 1.00 26.14 284 ALA B CA 1
ATOM 4801 C C . ALA B 1 284 ? 38.065 -7.400 66.396 1.00 28.32 284 ALA B C 1
ATOM 4802 O O . ALA B 1 284 ? 37.878 -7.841 67.539 1.00 30.19 284 ALA B O 1
ATOM 4804 N N . LEU B 1 285 ? 37.090 -7.306 65.484 1.00 26.86 285 LEU B N 1
AT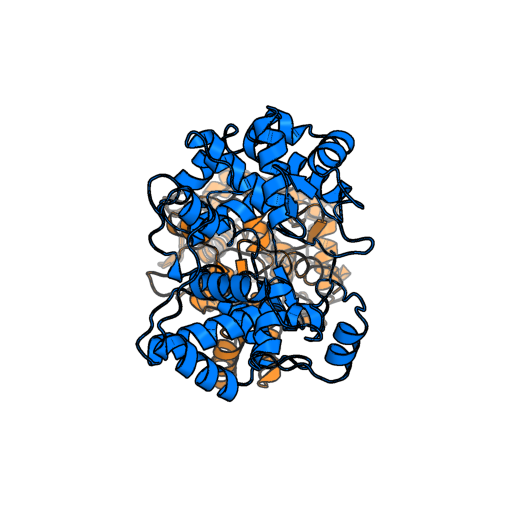OM 4805 C CA . LEU B 1 285 ? 35.755 -7.849 65.708 1.00 29.33 285 LEU B CA 1
ATOM 4806 C C . LEU B 1 285 ? 35.840 -9.374 65.887 1.00 29.84 285 LEU B C 1
ATOM 4807 O O . LEU B 1 285 ? 35.297 -9.918 66.861 1.00 31.08 285 LEU B O 1
ATOM 4812 N N . ALA B 1 286 ? 36.529 -10.061 64.964 1.00 28.21 286 ALA B N 1
ATOM 4813 C CA . ALA B 1 286 ? 36.640 -11.526 65.020 1.00 29.35 286 ALA B CA 1
ATOM 4814 C C . ALA B 1 286 ? 37.282 -11.962 66.345 1.00 28.21 286 ALA B C 1
ATOM 4815 O O . ALA B 1 286 ? 36.848 -12.939 66.936 1.00 31.98 286 ALA B O 1
ATOM 4817 N N . SER B 1 287 ? 38.295 -11.220 66.809 1.00 31.61 287 SER B N 1
ATOM 4818 C CA . SER B 1 287 ? 38.955 -11.471 68.101 1.00 31.77 287 SER B CA 1
ATOM 4819 C C . SER B 1 287 ? 37.964 -11.404 69.267 1.00 31.83 287 SER B C 1
ATOM 4820 O O . SER B 1 287 ? 38.146 -12.094 70.259 1.00 34.34 287 SER B O 1
ATOM 4823 N N . ARG B 1 288 ? 36.949 -10.543 69.148 1.00 32.12 288 ARG B N 1
ATOM 4824 C CA . ARG B 1 288 ? 35.964 -10.320 70.200 1.00 35.37 288 ARG B CA 1
ATOM 4825 C C . ARG B 1 288 ? 34.725 -11.200 69.961 1.00 38.99 288 ARG B C 1
ATOM 4826 O O . ARG B 1 288 ? 33.686 -11.000 70.587 1.00 40.68 288 ARG B O 1
ATOM 4834 N N . GLY B 1 289 ? 34.855 -12.189 69.066 1.00 38.14 289 GLY B N 1
ATOM 4835 C CA . GLY B 1 289 ? 33.846 -13.219 68.842 1.00 36.57 289 GLY B CA 1
ATOM 4836 C C . GLY B 1 289 ? 32.746 -12.796 67.879 1.00 35.94 289 GLY B C 1
ATOM 4837 O O . GLY B 1 289 ? 31.724 -13.447 67.814 1.00 38.87 289 GLY B O 1
ATOM 4838 N N . HIS B 1 290 ? 32.953 -11.717 67.117 1.00 34.68 290 HIS B N 1
ATOM 4839 C CA . HIS B 1 290 ? 31.957 -11.267 66.124 1.00 33.94 290 HIS B CA 1
ATOM 4840 C C . HIS B 1 290 ? 32.566 -11.323 64.715 1.00 33.05 290 HIS B C 1
ATOM 4841 O O . HIS B 1 290 ? 33.203 -10.373 64.259 1.00 37.57 290 HIS B O 1
ATOM 4848 N N . ALA B 1 291 ? 32.352 -12.455 64.039 1.00 30.31 291 ALA B N 1
ATOM 4849 C CA . ALA B 1 291 ? 32.945 -12.755 62.735 1.00 32.30 291 ALA B CA 1
ATOM 4850 C C . ALA B 1 291 ? 32.068 -12.194 61.610 1.00 29.69 291 ALA B C 1
ATOM 4851 O O . ALA B 1 291 ? 30.935 -12.601 61.437 1.00 33.15 291 ALA B O 1
ATOM 4853 N N . LEU B 1 292 ? 32.623 -11.243 60.860 1.00 31.29 292 LEU B N 1
ATOM 4854 C CA . LEU B 1 292 ? 32.059 -10.735 59.620 1.00 29.22 292 LEU B CA 1
ATOM 4855 C C . LEU B 1 292 ? 33.142 -10.831 58.543 1.00 27.46 292 LEU B C 1
ATOM 4856 O O . LEU B 1 292 ? 34.340 -10.799 58.870 1.00 25.93 292 LEU B O 1
ATOM 4861 N N . ASP B 1 293 ? 32.721 -10.948 57.279 1.00 23.84 293 ASP B N 1
ATOM 4862 C CA . ASP B 1 293 ? 33.629 -10.783 56.139 1.00 25.04 293 ASP B CA 1
ATOM 4863 C C . ASP B 1 293 ? 33.908 -9.289 55.947 1.00 22.16 293 ASP B C 1
ATOM 4864 O O . ASP B 1 293 ? 33.125 -8.446 56.380 1.00 21.60 293 ASP B O 1
ATOM 4869 N N . ALA B 1 294 ? 35.032 -8.973 55.300 1.00 20.40 294 ALA B N 1
ATOM 4870 C CA . ALA B 1 294 ? 35.446 -7.571 55.087 1.00 20.45 294 ALA B CA 1
ATOM 4871 C C . ALA B 1 294 ? 34.369 -6.788 54.324 1.00 21.59 294 ALA B C 1
ATOM 4872 O O . ALA B 1 294 ? 34.161 -5.614 54.638 1.00 21.78 294 ALA B O 1
ATOM 4874 N N . TYR B 1 295 ? 33.687 -7.414 53.345 1.00 20.54 295 TYR B N 1
ATOM 4875 C CA . TYR B 1 295 ? 32.648 -6.688 52.568 1.00 21.07 295 TYR B CA 1
ATOM 4876 C C . TYR B 1 295 ? 31.468 -6.335 53.486 1.00 22.99 295 TYR B C 1
ATOM 4877 O O . TYR B 1 295 ? 30.793 -5.334 53.270 1.00 25.08 295 TYR B O 1
ATOM 4886 N N . GLN B 1 296 ? 31.204 -7.175 54.494 1.00 23.48 296 GLN B N 1
ATOM 4887 C CA . GLN B 1 296 ? 30.120 -6.926 55.446 1.00 23.19 296 GLN B CA 1
ATOM 4888 C C . GLN B 1 296 ? 30.480 -5.747 56.357 1.00 22.24 296 GLN B C 1
ATOM 4889 O O . GLN B 1 296 ? 29.616 -4.954 56.716 1.00 21.15 296 GLN B O 1
ATOM 4895 N N . VAL B 1 297 ? 31.760 -5.649 56.729 1.00 20.50 297 VAL B N 1
ATOM 4896 C CA . VAL B 1 297 ? 32.229 -4.548 57.539 1.00 20.43 297 VAL B CA 1
ATOM 4897 C C . VAL B 1 297 ? 32.140 -3.268 56.697 1.00 21.72 297 VAL B C 1
ATOM 4898 O O . VAL B 1 297 ? 31.703 -2.229 57.195 1.00 20.16 297 VAL B O 1
ATOM 4902 N N . ASP B 1 298 ? 32.522 -3.367 55.418 1.00 19.41 298 ASP B N 1
ATOM 4903 C CA . ASP B 1 298 ? 32.378 -2.274 54.473 1.00 20.11 298 ASP B CA 1
ATOM 4904 C C . ASP B 1 298 ? 30.911 -1.814 54.424 1.00 21.05 298 ASP B C 1
ATOM 4905 O O . ASP B 1 298 ? 30.627 -0.614 54.552 1.00 22.02 298 ASP B O 1
ATOM 4910 N N . TRP B 1 299 ? 29.988 -2.762 54.235 1.00 20.98 299 TRP B N 1
ATOM 4911 C CA . TRP B 1 299 ? 28.556 -2.439 54.103 1.00 21.86 299 TRP B CA 1
ATOM 4912 C C . TRP B 1 299 ? 28.040 -1.725 55.356 1.00 21.74 299 TRP B C 1
ATOM 4913 O O . TRP B 1 299 ? 27.284 -0.765 55.256 1.00 22.89 299 TRP B O 1
ATOM 4924 N N . LEU B 1 300 ? 28.415 -2.213 56.537 1.00 22.00 300 LEU B N 1
ATOM 4925 C CA . LEU B 1 300 ? 27.886 -1.614 57.747 1.00 25.48 300 LEU B CA 1
ATOM 4926 C C . LEU B 1 300 ? 28.524 -0.230 57.967 1.00 21.97 300 LEU B C 1
ATOM 4927 O O . LEU B 1 300 ? 27.837 0.671 58.413 1.00 23.57 300 LEU B O 1
ATOM 4932 N N . LEU B 1 301 ? 29.783 -0.017 57.568 1.00 19.70 301 LEU B N 1
ATOM 4933 C CA . LEU B 1 301 ? 30.361 1.350 57.677 1.00 19.76 301 LEU B CA 1
ATOM 4934 C C . LEU B 1 301 ? 29.722 2.295 56.648 1.00 21.81 301 LEU B C 1
ATOM 4935 O O . LEU B 1 301 ? 29.473 3.453 56.965 1.00 20.32 301 LEU B O 1
ATOM 4940 N N . TRP B 1 302 ? 29.465 1.813 55.425 1.00 21.95 302 TRP B N 1
ATOM 4941 C CA . TRP B 1 302 ? 28.838 2.652 54.406 1.00 21.11 302 TRP B CA 1
ATOM 4942 C C . TRP B 1 302 ? 27.446 3.083 54.886 1.00 22.15 302 TRP B C 1
ATOM 4943 O O . TRP B 1 302 ? 27.065 4.235 54.721 1.00 22.35 302 TRP B O 1
ATOM 4954 N N . ASP B 1 303 ? 26.714 2.153 55.509 1.00 23.32 303 ASP B N 1
ATOM 4955 C CA . ASP B 1 303 ? 25.402 2.438 56.075 1.00 25.82 303 ASP B CA 1
ATOM 4956 C C . ASP B 1 303 ? 25.485 3.535 57.150 1.00 25.78 303 ASP B C 1
ATOM 4957 O O . ASP B 1 303 ? 24.641 4.426 57.170 1.00 28.37 303 ASP B O 1
ATOM 4962 N N . GLU B 1 304 ? 26.472 3.451 58.051 1.00 26.79 304 GLU B N 1
ATOM 4963 C CA . GLU B 1 304 ? 26.740 4.513 59.057 1.00 30.09 304 GLU B CA 1
ATOM 4964 C C . GLU B 1 304 ? 27.021 5.854 58.370 1.00 27.55 304 GLU B C 1
ATOM 4965 O O . GLU B 1 304 ? 26.652 6.894 58.872 1.00 29.39 304 GLU B O 1
ATOM 4971 N N . GLY B 1 305 ? 27.702 5.797 57.223 1.00 28.70 305 GLY B N 1
ATOM 4972 C CA . GLY B 1 305 ? 28.006 6.968 56.392 1.00 27.67 305 GLY B CA 1
ATOM 4973 C C . GLY B 1 305 ? 26.763 7.710 55.923 1.00 30.98 305 GLY B C 1
ATOM 4974 O O . GLY B 1 305 ? 26.845 8.894 55.558 1.00 32.34 305 GLY B O 1
ATOM 4975 N N . GLN B 1 306 ? 25.607 7.032 55.929 1.00 31.93 306 GLN B N 1
ATOM 4976 C CA . GLN B 1 306 ? 24.355 7.665 55.516 1.00 34.51 306 GLN B CA 1
ATOM 4977 C C . GLN B 1 306 ? 23.787 8.534 56.651 1.00 34.91 306 GLN B C 1
ATOM 4978 O O . GLN B 1 306 ? 22.876 9.311 56.395 1.00 37.82 306 GLN B O 1
ATOM 4984 N N . ARG B 1 307 ? 24.320 8.415 57.880 1.00 35.84 307 ARG B N 1
ATOM 4985 C CA . ARG B 1 307 ? 23.712 9.062 59.071 1.00 37.40 307 ARG B CA 1
ATOM 4986 C C . ARG B 1 307 ? 24.760 9.753 59.954 1.00 36.37 307 ARG B C 1
ATOM 4987 O O . ARG B 1 307 ? 24.571 9.841 61.171 1.00 41.77 307 ARG B O 1
ATOM 4995 N N . LEU B 1 308 ? 25.845 10.257 59.357 1.00 35.08 308 LEU B N 1
ATOM 4996 C CA . LEU B 1 308 ? 26.905 10.931 60.116 1.00 33.55 308 LEU B CA 1
ATOM 4997 C C . LEU B 1 308 ? 26.372 12.231 60.696 1.00 36.01 308 LEU B C 1
ATOM 4998 O O . LEU B 1 308 ? 25.597 12.917 60.044 1.00 38.10 308 LEU B O 1
ATOM 5003 N N . PRO B 1 309 ? 26.798 12.631 61.916 1.00 42.19 309 PRO B N 1
ATOM 5004 C CA . PRO B 1 309 ? 26.389 13.920 62.462 1.00 44.17 309 PRO B CA 1
ATOM 5005 C C . PRO B 1 309 ? 26.912 15.027 61.534 1.00 45.94 309 PRO B C 1
ATOM 5006 O O . PRO B 1 309 ? 27.961 14.876 60.905 1.00 42.94 309 PRO B O 1
ATOM 5010 N N . ALA B 1 310 ? 26.143 16.109 61.415 1.00 47.63 310 ALA B N 1
ATOM 5011 C CA . ALA B 1 310 ? 26.630 17.308 60.764 1.00 48.38 310 ALA B CA 1
ATOM 5012 C C . ALA B 1 310 ? 27.809 17.833 61.591 1.00 45.71 310 ALA B C 1
ATOM 5013 O O . ALA B 1 310 ? 27.827 17.674 62.815 1.00 58.51 310 ALA B O 1
ATOM 5015 N N . GLY B 1 311 ? 28.809 18.405 60.914 1.00 42.87 311 GLY B N 1
ATOM 5016 C CA . GLY B 1 311 ? 30.048 18.828 61.564 1.00 44.07 311 GLY B CA 1
ATOM 5017 C C . GLY B 1 311 ? 31.174 17.809 61.432 1.00 36.08 311 GLY B C 1
ATOM 5018 O O . GLY B 1 311 ? 32.274 18.066 61.878 1.00 38.48 311 GLY B O 1
ATOM 5019 N N . THR B 1 312 ? 30.911 16.650 60.817 1.00 38.65 312 THR B N 1
ATOM 5020 C CA . THR B 1 312 ? 31.971 15.689 60.499 1.00 39.45 312 THR B CA 1
ATOM 5021 C C . THR B 1 312 ? 32.922 16.341 59.488 1.00 32.85 312 THR B C 1
ATOM 5022 O O . THR B 1 312 ? 32.490 17.140 58.672 1.00 35.78 312 THR B O 1
ATOM 5026 N N . LEU B 1 313 ? 34.215 16.007 59.556 1.00 30.23 313 LEU B N 1
ATOM 5027 C CA . LEU B 1 313 ? 35.147 16.423 58.512 1.00 30.81 313 LEU B CA 1
ATOM 5028 C C . LEU B 1 313 ? 34.580 15.962 57.173 1.00 28.05 313 LEU B C 1
ATOM 5029 O O . LEU B 1 313 ? 34.142 14.823 57.039 1.00 29.20 313 LEU B O 1
ATOM 5034 N N . PRO B 1 314 ? 34.513 16.842 56.152 1.00 28.59 314 PRO B N 1
ATOM 5035 C CA . PRO B 1 314 ? 34.036 16.442 54.829 1.00 27.28 314 PRO B CA 1
ATOM 5036 C C . PRO B 1 314 ? 34.838 15.272 54.242 1.00 26.64 314 PRO B C 1
ATOM 5037 O O . PRO B 1 314 ? 36.022 15.135 54.538 1.00 23.10 314 PRO B O 1
ATOM 5041 N N . TYR B 1 315 ? 34.174 14.456 53.415 1.00 27.68 315 TYR B N 1
ATOM 5042 C CA . TYR B 1 315 ? 34.835 13.402 52.650 1.00 26.54 315 TYR B CA 1
ATOM 5043 C C . TYR B 1 315 ? 35.756 14.046 51.606 1.00 26.03 315 TYR B C 1
ATOM 5044 O O . TYR B 1 315 ? 35.530 15.194 51.173 1.00 24.41 315 TYR B O 1
ATOM 5053 N N . HIS B 1 316 ? 36.793 13.293 51.217 1.00 24.06 316 HIS B N 1
ATOM 5054 C CA . HIS B 1 316 ? 37.758 13.749 50.236 1.00 24.33 316 HIS B CA 1
ATOM 5055 C C . HIS B 1 316 ? 37.105 13.743 48.852 1.00 23.82 316 HIS B C 1
ATOM 5056 O O . HIS B 1 316 ? 36.265 12.879 48.533 1.00 21.68 316 HIS B O 1
ATOM 5063 N N . ARG B 1 317 ? 37.501 14.727 48.047 1.00 23.61 317 ARG B N 1
ATOM 5064 C CA . ARG B 1 317 ? 36.910 14.961 46.751 1.00 28.81 317 ARG B CA 1
ATOM 5065 C C . ARG B 1 317 ? 37.977 14.709 45.688 1.00 28.56 317 ARG B C 1
ATOM 5066 O O . ARG B 1 317 ? 38.926 15.467 45.550 1.00 29.11 317 ARG B O 1
ATOM 5074 N N . THR B 1 318 ? 37.788 13.601 44.974 1.00 27.97 318 THR B N 1
ATOM 5075 C CA . THR B 1 318 ? 38.632 13.159 43.892 1.00 29.38 318 THR B CA 1
ATOM 5076 C C . THR B 1 318 ? 37.741 12.841 42.693 1.00 28.84 318 THR B C 1
ATOM 5077 O O . THR B 1 318 ? 36.731 12.125 42.840 1.00 36.02 318 THR B O 1
ATOM 5081 N N . ARG B 1 319 ? 38.135 13.361 41.530 1.00 27.64 319 ARG B N 1
ATOM 5082 C CA . ARG B 1 319 ? 37.485 13.084 40.249 1.00 36.07 319 ARG B CA 1
ATOM 5083 C C . ARG B 1 319 ? 38.101 11.793 39.674 1.00 37.96 319 ARG B C 1
ATOM 5084 O O . ARG B 1 319 ? 39.259 11.784 39.202 1.00 43.59 319 ARG B O 1
ATOM 5092 N N . THR B 1 320 ? 37.341 10.691 39.744 1.00 36.43 320 THR B N 1
ATOM 5093 C CA . THR B 1 320 ? 37.790 9.376 39.257 1.00 41.59 320 THR B CA 1
ATOM 5094 C C . THR B 1 320 ? 38.306 9.517 37.816 1.00 40.27 320 THR B C 1
ATOM 5095 O O . THR B 1 320 ? 37.705 10.236 37.019 1.00 42.16 320 THR B O 1
ATOM 5099 N N A ILE B 1 321 ? 39.405 8.823 37.498 0.50 41.71 321 ILE B N 1
ATOM 5100 N N B ILE B 1 321 ? 39.422 8.841 37.513 0.50 41.00 321 ILE B N 1
ATOM 5101 C CA A ILE B 1 321 ? 39.978 8.787 36.148 0.50 45.49 321 ILE B CA 1
ATOM 5102 C CA B ILE B 1 321 ? 39.977 8.767 36.160 0.50 42.30 321 ILE B CA 1
ATOM 5103 C C A ILE B 1 321 ? 40.065 7.318 35.710 0.50 46.00 321 ILE B C 1
ATOM 5104 C C B ILE B 1 321 ? 39.971 7.300 35.717 0.50 43.75 321 ILE B C 1
ATOM 5105 O O A ILE B 1 321 ? 40.217 6.423 36.550 0.50 52.03 321 ILE B O 1
ATOM 5106 O O B ILE B 1 321 ? 39.958 6.389 36.557 0.50 43.41 321 ILE B O 1
ATOM 5115 N N . PHE B 1 322 ? 39.952 7.087 34.397 1.00 45.79 322 PHE B N 1
ATOM 5116 C CA . PHE B 1 322 ? 39.821 5.747 33.824 1.00 47.55 322 PHE B CA 1
ATOM 5117 C C . PHE B 1 322 ? 40.837 5.533 32.699 1.00 55.07 322 PHE B C 1
ATOM 5118 O O . PHE B 1 322 ? 41.344 6.488 32.106 1.00 64.67 322 PHE B O 1
ATOM 5126 N N . TYR B 1 323 ? 41.115 4.251 32.435 1.00 58.19 323 TYR B N 1
ATOM 5127 C CA . TYR B 1 323 ? 41.739 3.770 31.202 1.00 64.97 323 TYR B CA 1
ATOM 5128 C C . TYR B 1 323 ? 40.653 3.604 30.128 1.00 66.99 323 TYR B C 1
ATOM 5129 O O . TYR B 1 323 ? 39.627 2.983 30.395 1.00 59.72 323 TYR B O 1
ATOM 5138 N N . LEU B 1 324 ? 40.883 4.153 28.926 1.00 77.37 324 LEU B N 1
ATOM 5139 C CA . LEU B 1 324 ? 39.866 4.159 27.852 1.00 76.65 324 LEU B CA 1
ATOM 5140 C C . LEU B 1 324 ? 39.766 2.754 27.245 1.00 71.81 324 LEU B C 1
ATOM 5141 O O . LEU B 1 324 ? 40.700 2.262 26.610 1.00 65.12 324 LEU B O 1
#

Organism: Sphaerobacter thermophilus (strain ATCC 49802 / DSM 20745 / KCCM 41009 / NCIMB 13125 / S 6022) (NCBI:txid479434)

InterPro domains:
  IPR019438 Queuosine salvage protein family [PF10343] (52-323)
  IPR019438 Queuosine salvage protein family [PTHR21314] (10-323)

Secondary structure (DSSP, 8-state):
-TT-HHHHHHHHHHH-SSEEE-HHHHHHHHHHHHHTT--PPPPPSSSS----HHHHHHHHHHHHHT------SSPPEEEETTEEEEHHHHHHHHHHHHHHTT--TT-HHHHHH--HHHHHHHT-SBS--TTHHHHHHHHHHHHHHHHHHSTT-HHHHHHHHTT-HHHHHHHHHHH-GGG--EEEETTEEEE--HHHHHHHHHHHHHTTTSGGG--S-GGG------SHHHHHHHHTTSEEE-HHHHHHHHHT----TTSHHHHHHHHHHHHHHHHHHHHHHHTT----HHHHHHHHHHHTTSPPTTSPPPP----/-TTSHHHHHHHHHHH-SSEEE-HHHHHHHHHHHHHTT--PPP--TTTS----HHHHHHHHHHHHHT------SSPPEEEETTEEEEHHHHHHHHHHHHHHTT--TT-HHHHHT--HHHHHHHT-SBS--TTHHHHHHHHHHHHHHHHHHHTT-HHHHHHHTTT-HHHHHHHHHHH-GGG--EEEETTEEEE--HHHHHHHHHHHHHTTTSGGG--S-GGG------SHHHHHHHHTTSEEE-HHHHHHHHTT----TTSHHHHHHHHHHHHHHHHHHHHHHHTT----HHHHHHHHHHHGGGPPTTSPPPP--------